Protein AF-A0A821A5J9-F1 (afdb_monomer_lite)

Sequence (689 aa):
MANKTRIIKLYFDDDQQQLLFTKANTILHNLRELIKRKRHAITDLKILEEQTATLQQPFSKRLINSAEHYYQQYSNMNEELIQIEQDISSIKFHLETIDKRSRIVKEILTLEQQVRSDCDCGTDHCCKHTCDNCEEPFPCMYRAGHGGKHKCSNGHACEATCQIYNCTNQCHLSYEHEGTHQCERVHQCTTMCICFKLCTIPLEVNNSHDEHRCDSTQCWKSCVLCERSCCTPDHNHDATVSKVTIMRNGTQSTVNAHICDQPHTCQAMCEVPGICGFEYKTSRAEWKTSMGCVFDYEKIDVTEIRRPCAVQIRPGFFQHSHHVRKHQCEVSTHTCTQRCPDCEALCRYAYGHMGPHSTLHRNQQDRIFTSTNAQGQIVISDKTMLPSLIRIYRIGEASTPESCGAACKRRGRGHFHLVECPGGELCLQKRFGDSKARHSQMVYYTKENQASTSMYDEVLCAAYWQNYRWKSPVSDSDQELNALCNYYCSEHVDLVNQPESKIGFCTLKAWHEGDHIFECQDNHLSKDEYEGVDVCFVIGTTTSMRSFFNQVKSTIIRVIRENQECLKKVGKPTSEIKFGIVAYRDHVTEKEEYVVRTFPFSTADIAITVVENLKVGWGDDYPEAVLDGLDAANTLEWRTKADHLLFHVLDAPPHGRQYHNRSKDNWPDGCPCNKSAVTIFKQMKENKI

Secondary structure (DSSP, 8-state):
-TTHHHHHTTTS-HHHHHHHHHHHHHHHHHHHHHHHHHHHHHHHHHHHHHHHHT--S---HHHHHHHHHHHHHHHHHHHHHHHHHHHHHHHHHHHHHHHHHHHHHHHHHHHTTS-----------B---B-TT-SS-PBP-SBTT--S----S------SBP-STT--PBB-SPTT--S---BSS-PBP-SBPTTSSBP-SBPBTTB--SS---S--S--SBPSSSSSBPS-S-GGGGGGSPEEEEEETTEEEEEE----SS-EE--SBP-SSSBSEEEEEEEEEEEE-TTS-EEEEEEEEEEEEPPBP-PEEPTT-SS-S-TTS----S-SSPBP--B-TTT-PBP-SBTT--S-B-----B-SS-B--BSSTT-EEEE--TTS-GGG-EEEETT-B-TTSBHHHHHHHH-TT-EEEEE---GGG-HHHHH-TTTEEE--SPPEEETTEE-SS-EEEEEHHHHHHHHTB--SS-HHHHHHHTB---B-GGGGGGTTS-GGGT-BB-SBTT--S---B--SS-PPPTTT--EEEEEEEEE-SSGGGGTHHHHHHHHHHHHHHHHHHHHHHT-TT-EEEEEEEEE----SS--S-SEEEEEEE-HHHHHHHHHH------SSSSB-HHHHHHHHHTS---TTEEEEEEEE-SSPBSSTTT---S--SSTTS-TT---HHHHHHHHHHTT-

Structure (mmCIF, N/CA/C/O backbone):
data_AF-A0A821A5J9-F1
#
_entry.id   AF-A0A821A5J9-F1
#
loop_
_atom_site.group_PDB
_atom_site.id
_atom_site.type_symbol
_atom_site.label_atom_id
_atom_site.label_alt_id
_atom_site.label_comp_id
_atom_site.label_asym_id
_atom_site.label_entity_id
_atom_site.label_seq_id
_atom_site.pdbx_PDB_ins_code
_atom_site.Cartn_x
_atom_site.Cartn_y
_atom_site.Cartn_z
_atom_site.occupancy
_atom_site.B_iso_or_equiv
_atom_site.auth_seq_id
_atom_site.auth_comp_id
_atom_site.auth_asym_id
_atom_site.auth_atom_id
_atom_site.pdbx_PDB_model_num
ATOM 1 N N . MET A 1 1 ? -55.795 27.957 37.331 1.00 34.31 1 MET A N 1
ATOM 2 C CA . MET A 1 1 ? -55.096 28.045 36.024 1.00 34.31 1 MET A CA 1
ATOM 3 C C . MET A 1 1 ? -53.879 28.985 36.023 1.00 34.31 1 MET A C 1
ATOM 5 O O . MET A 1 1 ? -53.014 28.789 35.184 1.00 34.31 1 MET A O 1
ATOM 9 N N . ALA A 1 2 ? -53.719 29.911 36.982 1.00 31.78 2 ALA A N 1
ATOM 10 C CA . ALA A 1 2 ? -52.582 30.850 37.028 1.00 31.78 2 ALA A CA 1
ATOM 11 C C . ALA A 1 2 ? -51.197 30.239 37.371 1.00 31.78 2 ALA A C 1
ATOM 13 O O . ALA A 1 2 ? -50.178 30.833 37.035 1.00 31.78 2 ALA A O 1
ATOM 14 N N . ASN A 1 3 ? -51.130 29.039 37.966 1.00 37.47 3 ASN A N 1
ATOM 15 C CA . ASN A 1 3 ? -49.853 28.363 38.268 1.00 37.47 3 ASN A CA 1
ATOM 16 C C . ASN A 1 3 ? -49.303 27.489 37.125 1.00 37.47 3 ASN A C 1
ATOM 18 O O . ASN A 1 3 ? -48.117 27.180 37.125 1.00 37.47 3 ASN A O 1
ATOM 22 N N . LYS A 1 4 ? -50.114 27.131 36.114 1.00 35.91 4 LYS A N 1
ATOM 23 C CA . LYS A 1 4 ? -49.633 26.353 34.952 1.00 35.91 4 LYS A CA 1
ATOM 24 C C . LYS A 1 4 ? -48.833 27.210 33.964 1.00 35.91 4 LYS A C 1
ATOM 26 O O . LYS A 1 4 ? -47.883 26.722 33.366 1.00 35.91 4 LYS A O 1
ATOM 31 N N . THR A 1 5 ? -49.155 28.497 33.846 1.00 34.25 5 THR A N 1
ATOM 32 C CA . THR A 1 5 ? -48.472 29.422 32.922 1.00 34.25 5 THR A CA 1
ATOM 33 C C . THR A 1 5 ? -47.168 29.990 33.499 1.00 34.25 5 THR A C 1
ATOM 35 O O . THR A 1 5 ? -46.304 30.428 32.745 1.00 34.25 5 THR A O 1
ATOM 38 N N . ARG A 1 6 ? -46.983 29.952 34.828 1.00 38.78 6 ARG A N 1
ATOM 39 C CA . ARG A 1 6 ? -45.767 30.455 35.496 1.00 38.78 6 ARG A CA 1
ATOM 40 C C . ARG A 1 6 ? -44.597 29.467 35.463 1.00 38.78 6 ARG A C 1
ATOM 42 O O . ARG A 1 6 ? -43.460 29.906 35.388 1.00 38.78 6 ARG A O 1
ATOM 49 N N . ILE A 1 7 ? -44.867 28.161 35.442 1.00 39.00 7 ILE A N 1
ATOM 50 C CA . ILE A 1 7 ? -43.818 27.124 35.410 1.00 39.00 7 ILE A CA 1
ATOM 51 C C . ILE A 1 7 ? -43.301 26.885 33.981 1.00 39.00 7 ILE A C 1
ATOM 53 O O . ILE A 1 7 ? -42.120 26.619 33.798 1.00 39.00 7 ILE A O 1
ATOM 57 N N . ILE A 1 8 ? -44.130 27.082 32.950 1.00 38.88 8 ILE A N 1
ATOM 58 C CA . ILE A 1 8 ? -43.680 26.979 31.548 1.00 38.88 8 ILE A CA 1
ATOM 59 C C . ILE A 1 8 ? -42.803 28.184 31.152 1.00 38.88 8 ILE A C 1
ATOM 61 O O . ILE A 1 8 ? -41.829 28.010 30.427 1.00 38.88 8 ILE A O 1
ATOM 65 N N . LYS A 1 9 ? -43.070 29.381 31.700 1.00 38.97 9 LYS A N 1
ATOM 66 C CA . LYS A 1 9 ? -42.238 30.584 31.493 1.00 38.97 9 LYS A CA 1
ATOM 67 C C . LYS A 1 9 ? -40.907 30.595 32.261 1.00 38.97 9 LYS A C 1
ATOM 69 O O . LYS A 1 9 ? -40.073 31.435 31.967 1.00 38.97 9 LYS A O 1
ATOM 74 N N . LEU A 1 10 ? -40.707 29.702 33.233 1.00 42.19 10 LEU A N 1
ATOM 75 C CA . LEU A 1 10 ? -39.464 29.621 34.018 1.00 42.19 10 LEU A CA 1
ATOM 76 C C . LEU A 1 10 ? -38.463 28.582 33.482 1.00 42.19 10 LEU A C 1
ATOM 78 O O . LEU A 1 10 ? -37.335 28.543 33.959 1.00 42.19 10 LEU A O 1
ATOM 82 N N . TYR A 1 11 ? -38.852 27.749 32.508 1.00 46.06 11 TYR A N 1
ATOM 83 C CA . TYR A 1 11 ? -38.013 26.641 32.018 1.00 46.06 11 TYR A CA 1
ATOM 84 C C . TYR A 1 11 ? -37.720 26.651 30.514 1.00 46.06 11 TYR A C 1
ATOM 86 O O . TYR A 1 11 ? -36.845 25.909 30.069 1.00 46.06 11 TYR A O 1
ATOM 94 N N . PHE A 1 12 ? -38.390 27.507 29.743 1.00 49.72 12 PHE A N 1
ATOM 95 C CA . PHE A 1 12 ? -37.962 27.874 28.398 1.00 49.72 12 PHE A CA 1
ATOM 96 C C . PHE A 1 12 ? -37.639 29.358 28.420 1.00 49.72 12 PHE A C 1
ATOM 98 O O . PHE A 1 12 ? -38.528 30.200 28.339 1.00 49.72 12 PHE A O 1
ATOM 105 N N . ASP A 1 13 ? -36.360 29.652 28.620 1.00 52.72 13 ASP A N 1
ATOM 106 C CA . ASP A 1 13 ? -35.832 30.996 28.464 1.00 52.72 13 ASP A CA 1
ATOM 107 C C . ASP A 1 13 ? -35.900 31.320 26.963 1.00 52.72 13 ASP A C 1
ATOM 109 O O . ASP A 1 13 ? -35.101 30.806 26.171 1.00 52.72 13 ASP A O 1
ATOM 113 N N . ASP A 1 14 ? -36.931 32.070 26.564 1.00 56.03 14 ASP A N 1
ATOM 114 C CA . ASP A 1 14 ? -37.166 32.521 25.180 1.00 56.03 14 ASP A CA 1
ATOM 115 C C . ASP A 1 14 ? -35.882 33.180 24.631 1.00 56.03 14 ASP A C 1
ATOM 117 O O . ASP A 1 14 ? -35.471 32.942 23.494 1.00 56.03 14 ASP A O 1
ATOM 121 N N . ASP A 1 15 ? -35.142 33.859 25.516 1.00 56.81 15 ASP A N 1
ATOM 122 C CA . ASP A 1 15 ? -33.855 34.498 25.253 1.00 56.81 15 ASP A CA 1
ATOM 123 C C . ASP A 1 15 ? -32.744 33.503 24.863 1.00 56.81 15 ASP A C 1
ATOM 125 O O . ASP A 1 15 ? -31.937 33.795 23.977 1.00 56.81 15 ASP A O 1
ATOM 129 N N . GLN A 1 16 ? -32.691 32.294 25.444 1.00 58.31 16 GLN A N 1
ATOM 130 C CA . GLN A 1 16 ? -31.670 31.293 25.090 1.00 58.31 16 GLN A CA 1
ATOM 131 C C . GLN A 1 16 ? -31.951 30.614 23.748 1.00 58.31 16 GLN A C 1
ATOM 133 O O . GLN A 1 16 ? -31.018 30.345 22.983 1.00 58.31 16 GLN A O 1
ATOM 138 N N . GLN A 1 17 ? -33.223 30.356 23.429 1.00 58.41 17 GLN A N 1
ATOM 139 C CA . GLN A 1 17 ? -33.602 29.825 22.117 1.00 58.41 17 GLN A CA 1
ATOM 140 C C . GLN A 1 17 ? -33.410 30.878 21.023 1.00 58.41 17 GLN A C 1
ATOM 142 O O . GLN A 1 17 ? -32.865 30.566 19.962 1.00 58.41 17 GLN A O 1
ATOM 147 N N . GLN A 1 18 ? -33.758 32.134 21.302 1.00 61.84 18 GLN A N 1
ATOM 148 C CA . GLN A 1 18 ? -33.540 33.254 20.393 1.00 61.84 18 GLN A CA 1
ATOM 149 C C . GLN A 1 18 ? -32.042 33.533 20.180 1.00 61.84 18 GLN A C 1
ATOM 151 O O . GLN A 1 18 ? -31.617 33.785 19.047 1.00 61.84 18 GLN A O 1
ATOM 156 N N . LEU A 1 19 ? -31.207 33.380 21.215 1.00 66.81 19 LEU A N 1
ATOM 157 C CA . LEU A 1 19 ? -29.746 33.461 21.113 1.00 66.81 19 LEU A CA 1
ATOM 158 C C . LEU A 1 19 ? -29.155 32.324 20.263 1.00 66.81 19 LEU A C 1
ATOM 160 O O . LEU A 1 19 ? -28.292 32.577 19.421 1.00 66.81 19 LEU A O 1
ATOM 164 N N . LEU A 1 20 ? -29.619 31.081 20.441 1.00 59.69 20 LEU A N 1
ATOM 165 C CA . LEU A 1 20 ? -29.193 29.931 19.629 1.00 59.69 20 LEU A CA 1
ATOM 166 C C . LEU A 1 20 ? -29.608 30.082 18.161 1.00 59.69 20 LEU A C 1
ATOM 168 O O . LEU A 1 20 ? -28.804 29.820 17.266 1.00 59.69 20 LEU A O 1
ATOM 172 N N . PHE A 1 21 ? -30.827 30.558 17.908 1.00 59.22 21 PHE A N 1
ATOM 173 C CA . PHE A 1 21 ? -31.326 30.817 16.559 1.00 59.22 21 PHE A CA 1
ATOM 174 C C . PHE A 1 21 ? -30.544 31.946 15.871 1.00 59.22 21 PHE A C 1
ATOM 176 O O . PHE A 1 21 ? -30.176 31.834 14.701 1.00 59.22 21 PHE A O 1
ATOM 183 N N . THR A 1 22 ? -30.212 33.006 16.611 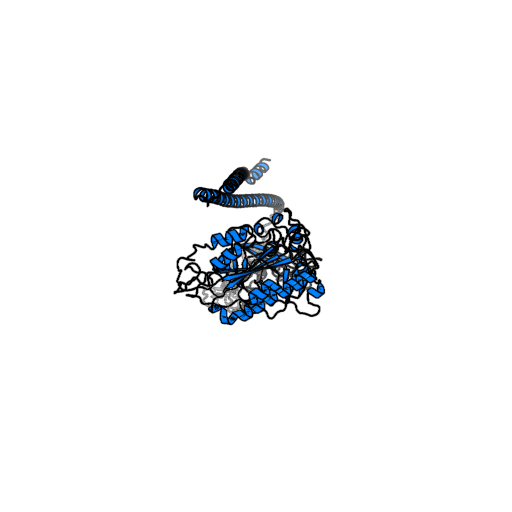1.00 69.75 22 THR A N 1
ATOM 184 C CA . THR A 1 22 ? -29.362 34.100 16.121 1.00 69.75 22 THR A CA 1
ATOM 185 C C . THR A 1 22 ? -27.958 33.592 15.781 1.00 69.75 22 THR A C 1
ATOM 187 O O . THR A 1 22 ? -27.472 33.845 14.681 1.00 69.75 22 THR A O 1
ATOM 190 N N . LYS A 1 23 ? -27.333 32.789 16.656 1.00 69.81 23 LYS A N 1
ATOM 191 C CA . LYS A 1 23 ? -26.018 32.170 16.397 1.00 69.81 23 LYS A CA 1
ATOM 192 C C . LYS A 1 23 ? -26.031 31.242 15.178 1.00 69.81 23 LYS A C 1
ATOM 194 O O . LYS A 1 23 ? -25.128 31.323 14.349 1.00 69.81 23 LYS A O 1
ATOM 199 N N . ALA A 1 24 ? -27.059 30.406 15.027 1.00 59.84 24 ALA A N 1
ATOM 200 C CA . ALA A 1 24 ? -27.199 29.510 13.879 1.00 59.84 24 ALA A CA 1
ATOM 201 C C . ALA A 1 24 ? -27.347 30.279 12.554 1.00 59.84 24 ALA A C 1
ATOM 203 O O . ALA A 1 24 ? -26.726 29.914 11.555 1.00 59.84 24 ALA A O 1
ATOM 204 N N . ASN A 1 25 ? -28.110 31.378 12.547 1.00 60.59 25 ASN A N 1
ATOM 205 C CA . ASN A 1 25 ? -28.247 32.235 11.368 1.00 60.59 25 ASN A CA 1
ATOM 206 C C . ASN A 1 25 ? -26.946 32.971 11.018 1.00 60.59 25 ASN A C 1
ATOM 208 O O . ASN A 1 25 ? -26.610 33.070 9.838 1.00 60.59 25 ASN A O 1
ATOM 212 N N . THR A 1 26 ? -26.177 33.420 12.015 1.00 69.50 26 THR A N 1
ATOM 213 C CA . THR A 1 26 ? -24.844 34.005 11.798 1.00 69.50 26 THR A CA 1
ATOM 214 C C . THR A 1 26 ? -23.876 32.985 11.194 1.00 69.50 26 THR A C 1
ATOM 216 O O . THR A 1 26 ? -23.196 33.292 10.218 1.00 69.50 26 THR A O 1
ATOM 219 N N . ILE A 1 27 ? -23.861 31.745 11.694 1.00 66.12 27 ILE A N 1
ATOM 220 C CA . ILE A 1 27 ? -23.036 30.660 11.132 1.00 66.12 27 ILE A CA 1
ATOM 221 C C . ILE A 1 27 ? -23.437 30.353 9.685 1.00 66.12 27 ILE A C 1
ATOM 223 O O . ILE A 1 27 ? -22.578 30.221 8.814 1.00 66.12 27 ILE A O 1
ATOM 227 N N . LEU A 1 28 ? -24.740 30.291 9.398 1.00 55.56 28 LEU A N 1
ATOM 228 C CA . LEU A 1 28 ? -25.251 30.065 8.046 1.00 55.56 28 LEU A CA 1
ATOM 229 C C . LEU A 1 28 ? -24.838 31.192 7.083 1.00 55.56 28 LEU A C 1
ATOM 231 O O . LEU A 1 28 ? -24.488 30.929 5.931 1.00 55.56 28 LEU A O 1
ATOM 235 N N . HIS A 1 29 ? -24.875 32.443 7.545 1.00 68.94 29 HIS A N 1
ATOM 236 C CA . HIS A 1 29 ? -24.409 33.598 6.782 1.00 68.94 29 HIS A CA 1
ATOM 237 C C . HIS A 1 29 ? -22.900 33.512 6.505 1.00 68.94 29 HIS A C 1
ATOM 239 O O . HIS A 1 29 ? -22.488 33.590 5.347 1.00 68.94 29 HIS A O 1
ATOM 245 N N . ASN A 1 30 ? -22.093 33.237 7.533 1.00 64.19 30 ASN A N 1
ATOM 246 C CA . ASN A 1 30 ? -20.639 33.109 7.415 1.00 64.19 30 ASN A CA 1
ATOM 247 C C . ASN A 1 30 ? -20.232 31.971 6.466 1.00 64.19 30 ASN A C 1
ATOM 249 O O . ASN A 1 30 ? -19.354 32.158 5.625 1.00 64.19 30 ASN A O 1
ATOM 253 N N . LEU A 1 31 ? -20.921 30.824 6.519 1.00 59.41 31 LEU A N 1
ATOM 254 C CA . LEU A 1 31 ? -20.724 29.714 5.578 1.00 59.41 31 LEU A CA 1
ATOM 255 C C . LEU A 1 31 ? -21.022 30.116 4.134 1.00 59.41 31 LEU A C 1
ATOM 257 O O . LEU A 1 31 ? -20.265 29.774 3.225 1.00 59.41 31 LEU A O 1
ATOM 261 N N . ARG A 1 32 ? -22.114 30.851 3.901 1.00 61.12 32 ARG A N 1
ATOM 262 C CA . ARG A 1 32 ? -22.478 31.319 2.556 1.00 61.12 32 ARG A CA 1
ATOM 263 C C . ARG A 1 32 ? -21.430 32.277 1.993 1.00 61.12 32 ARG A C 1
ATOM 265 O O . ARG A 1 32 ? -21.064 32.140 0.825 1.00 61.12 32 ARG A O 1
ATOM 272 N N . GLU A 1 33 ? -20.912 33.190 2.808 1.00 67.88 33 GLU A N 1
ATOM 273 C CA . GLU A 1 33 ? -19.847 34.110 2.393 1.00 67.88 33 GLU A CA 1
ATOM 274 C C . GLU A 1 33 ? -18.496 33.402 2.208 1.00 67.88 33 GLU A C 1
ATOM 276 O O . GLU A 1 33 ? -17.761 33.707 1.269 1.00 67.88 33 GLU A O 1
ATOM 281 N N . LEU A 1 34 ? -18.178 32.392 3.023 1.00 62.41 34 LEU A N 1
ATOM 282 C CA . LEU A 1 34 ? -16.986 31.556 2.842 1.00 62.41 34 LEU A CA 1
ATOM 283 C C . LEU A 1 34 ? -17.037 30.771 1.519 1.00 62.41 34 LEU A C 1
ATOM 285 O O . LEU A 1 34 ? -16.059 30.744 0.772 1.00 62.41 34 LEU A O 1
ATOM 289 N N . ILE A 1 35 ? -18.193 30.190 1.177 1.00 60.34 35 ILE A N 1
ATOM 290 C CA . ILE A 1 35 ? -18.398 29.475 -0.094 1.00 60.34 35 ILE A CA 1
ATOM 291 C C . ILE A 1 35 ? -18.226 30.419 -1.291 1.00 60.34 35 ILE A C 1
ATOM 293 O O . ILE A 1 35 ? -17.592 30.044 -2.281 1.00 60.34 35 ILE A O 1
ATOM 297 N N . LYS A 1 36 ? -18.750 31.651 -1.216 1.00 66.25 36 LYS A N 1
ATOM 298 C CA . LYS A 1 36 ? -18.560 32.661 -2.271 1.00 66.25 36 LYS A CA 1
ATOM 299 C C . LYS A 1 36 ? -17.088 33.034 -2.441 1.00 66.25 36 LYS A C 1
ATOM 301 O O . LYS A 1 36 ? -16.608 33.036 -3.574 1.00 66.25 36 LYS A O 1
ATOM 306 N N . ARG A 1 37 ? -16.370 33.293 -1.342 1.00 73.31 37 ARG A N 1
ATOM 307 C CA . ARG A 1 37 ? -14.933 33.619 -1.355 1.00 73.31 37 ARG A CA 1
ATOM 308 C C . ARG A 1 37 ? -14.090 32.469 -1.928 1.00 73.31 37 ARG A C 1
ATOM 310 O O . ARG A 1 37 ? -13.235 32.719 -2.770 1.00 73.31 37 ARG A O 1
ATOM 317 N N . LYS A 1 38 ? -14.402 31.204 -1.592 1.00 62.94 38 LYS A N 1
ATOM 318 C CA . LYS A 1 38 ? -13.677 30.029 -2.126 1.00 62.94 38 LYS A CA 1
ATOM 319 C C . LYS A 1 38 ? -13.872 29.895 -3.633 1.00 62.94 38 LYS A C 1
ATOM 321 O O . LYS A 1 38 ? -12.928 29.580 -4.346 1.00 62.94 38 LYS A O 1
ATOM 326 N N . ARG A 1 39 ? -15.086 30.153 -4.134 1.00 63.81 39 ARG A N 1
ATOM 327 C CA . ARG A 1 39 ? -15.369 30.115 -5.578 1.00 63.81 39 ARG A CA 1
ATOM 328 C C . ARG A 1 39 ? -14.610 31.191 -6.355 1.00 63.81 39 ARG A C 1
ATOM 330 O O . ARG A 1 39 ? -14.123 30.886 -7.438 1.00 63.81 39 ARG A O 1
ATOM 337 N N . HIS A 1 40 ? -14.482 32.401 -5.807 1.00 67.31 40 HIS A N 1
ATOM 338 C CA . HIS A 1 40 ? -13.695 33.468 -6.437 1.00 67.31 40 HIS A CA 1
ATOM 339 C C . HIS A 1 40 ? -12.206 33.109 -6.462 1.00 67.31 40 HIS A C 1
ATOM 341 O O . HIS A 1 40 ? -11.638 33.051 -7.543 1.00 67.31 40 HIS A O 1
ATOM 347 N N . ALA A 1 41 ? -11.627 32.698 -5.327 1.00 59.88 41 ALA A N 1
ATOM 348 C CA . ALA A 1 41 ? -10.219 32.295 -5.262 1.00 59.88 41 ALA A CA 1
ATOM 349 C C . ALA A 1 41 ? -9.870 31.145 -6.229 1.00 59.88 41 ALA A C 1
ATOM 351 O O . ALA A 1 41 ? -8.828 31.167 -6.873 1.00 59.88 41 ALA A O 1
ATOM 352 N N . ILE A 1 42 ? -10.758 30.154 -6.387 1.00 62.41 42 ILE A N 1
ATOM 353 C CA . ILE A 1 42 ? -10.580 29.067 -7.368 1.00 62.41 42 ILE A CA 1
ATOM 354 C C . ILE A 1 42 ? -10.641 29.591 -8.810 1.00 62.41 42 ILE A C 1
ATOM 356 O O . ILE A 1 42 ? -9.939 29.083 -9.679 1.00 62.41 42 ILE A O 1
ATOM 360 N N . THR A 1 43 ? -11.488 30.583 -9.078 1.00 66.75 43 THR A N 1
ATOM 361 C CA . THR A 1 43 ? -11.606 31.190 -10.411 1.00 66.75 43 THR A CA 1
ATOM 362 C C . THR A 1 43 ? -10.357 32.009 -10.739 1.00 66.75 43 THR A C 1
ATOM 364 O O . THR A 1 43 ? -9.800 31.854 -11.822 1.00 66.75 43 THR A O 1
ATOM 367 N N . ASP A 1 44 ? -9.856 32.789 -9.783 1.00 67.44 44 ASP A N 1
ATOM 368 C CA . ASP A 1 44 ? -8.645 33.600 -9.938 1.00 67.44 44 ASP A CA 1
ATOM 369 C C . ASP A 1 44 ? -7.389 32.729 -10.113 1.00 67.44 44 ASP A C 1
ATOM 371 O O . ASP A 1 44 ? -6.539 33.031 -10.951 1.00 67.44 44 ASP A O 1
ATOM 375 N N . LEU A 1 45 ? -7.301 31.601 -9.395 1.00 64.56 45 LEU A N 1
ATOM 376 C CA . LEU A 1 45 ? -6.228 30.613 -9.568 1.00 64.56 45 LEU A CA 1
ATOM 377 C C . LEU A 1 45 ? -6.235 29.982 -10.966 1.00 64.56 45 LEU A C 1
ATOM 379 O O . LEU A 1 45 ? -5.174 29.842 -11.567 1.00 64.56 45 LEU A O 1
ATOM 383 N N . LYS A 1 46 ? -7.412 29.673 -11.523 1.00 65.50 46 LYS A N 1
ATOM 384 C CA . LYS A 1 46 ? -7.528 29.154 -12.897 1.00 65.50 46 LYS A CA 1
ATOM 385 C C . LYS A 1 46 ? -7.101 30.175 -13.948 1.00 65.50 46 LYS A C 1
ATOM 387 O O . LYS A 1 46 ? -6.419 29.820 -14.902 1.00 65.50 46 LYS A O 1
ATOM 392 N N . ILE A 1 47 ? -7.456 31.446 -13.755 1.00 68.31 47 ILE A N 1
ATOM 393 C CA . ILE A 1 47 ? -7.023 32.539 -14.639 1.00 68.31 47 ILE A CA 1
ATOM 394 C C . ILE A 1 47 ? -5.493 32.693 -14.584 1.00 68.31 47 ILE A C 1
ATOM 396 O O . ILE A 1 47 ? -4.852 32.904 -15.612 1.00 68.31 47 ILE A O 1
ATOM 400 N N . LEU A 1 48 ? -4.889 32.548 -13.401 1.00 62.56 48 LEU A N 1
ATOM 401 C CA . LEU A 1 48 ? -3.433 32.548 -13.219 1.00 62.56 48 LEU A CA 1
ATOM 402 C C . LEU A 1 48 ? -2.746 31.345 -13.892 1.00 62.56 48 LEU A C 1
ATOM 404 O O . LEU A 1 48 ? -1.699 31.513 -14.523 1.00 62.56 48 LEU A O 1
ATOM 408 N N . GLU A 1 49 ? -3.328 30.149 -13.801 1.00 61.25 49 GLU A N 1
ATOM 409 C CA . GLU A 1 49 ? -2.846 28.945 -14.498 1.00 61.25 49 GLU A CA 1
ATOM 410 C C . GLU A 1 49 ? -2.880 29.123 -16.026 1.00 61.25 49 GLU A C 1
ATOM 412 O O . GLU A 1 49 ? -1.890 28.853 -16.705 1.00 61.25 49 GLU A O 1
ATOM 417 N N . GLU A 1 50 ? -3.965 29.674 -16.573 1.00 64.06 50 GLU A N 1
ATOM 418 C CA . GLU A 1 50 ? -4.066 29.980 -18.007 1.00 64.06 50 GLU A CA 1
ATOM 419 C C . GLU A 1 50 ? -3.044 31.041 -18.456 1.00 64.06 50 GLU A C 1
ATOM 421 O O . GLU A 1 50 ? -2.410 30.889 -19.500 1.00 64.06 50 GLU A O 1
ATOM 426 N N . GLN A 1 51 ? -2.810 32.086 -17.654 1.00 61.66 51 GLN A N 1
ATOM 427 C CA . GLN A 1 51 ? -1.830 33.140 -17.964 1.00 61.66 51 GLN A CA 1
ATOM 428 C C . GLN A 1 51 ? -0.374 32.645 -17.911 1.00 61.66 51 GLN A C 1
ATOM 430 O O . GLN A 1 51 ? 0.479 33.112 -18.674 1.00 61.66 51 GLN A O 1
ATOM 435 N N . THR A 1 52 ? -0.075 31.697 -17.019 1.00 56.81 52 THR A N 1
ATOM 436 C CA . THR A 1 52 ? 1.265 31.092 -16.880 1.00 56.81 52 THR A CA 1
ATOM 437 C C . THR A 1 52 ? 1.580 30.082 -17.979 1.00 56.81 52 THR A C 1
ATOM 439 O O . THR A 1 52 ? 2.736 29.992 -18.389 1.00 56.81 52 THR A O 1
ATOM 442 N N . ALA A 1 53 ? 0.570 29.409 -18.537 1.00 54.34 53 ALA A N 1
ATOM 443 C CA . ALA A 1 53 ? 0.734 28.498 -19.671 1.00 54.34 53 ALA A CA 1
ATOM 444 C C . ALA A 1 53 ? 1.217 29.195 -20.964 1.00 54.34 53 ALA A C 1
ATOM 446 O O . ALA A 1 53 ? 1.782 28.545 -21.843 1.00 54.34 53 ALA A O 1
ATOM 447 N N . THR A 1 54 ? 1.035 30.515 -21.083 1.00 55.97 54 THR A N 1
ATOM 448 C CA . THR A 1 54 ? 1.380 31.300 -22.284 1.00 55.97 54 THR A CA 1
ATOM 449 C C . THR A 1 54 ? 2.757 31.990 -22.274 1.00 55.97 54 THR A C 1
ATOM 451 O O . THR A 1 54 ? 3.116 32.619 -23.269 1.00 55.97 54 THR A O 1
ATOM 454 N N . LEU A 1 55 ? 3.560 31.898 -21.203 1.00 51.44 55 LEU A N 1
ATOM 455 C CA . LEU A 1 55 ? 4.827 32.647 -21.064 1.00 51.44 55 LEU A CA 1
ATOM 456 C C . LEU A 1 55 ? 6.071 31.726 -21.076 1.00 51.44 55 LEU A C 1
ATOM 458 O O . LEU A 1 55 ? 6.262 30.921 -20.173 1.00 51.44 55 LEU A O 1
ATOM 462 N N . GLN A 1 56 ? 6.966 31.885 -22.065 1.00 47.19 56 GLN A N 1
ATOM 463 C CA . GLN A 1 56 ? 8.210 31.097 -22.257 1.00 47.19 56 GLN A CA 1
ATOM 464 C C . GLN A 1 56 ? 9.450 31.601 -21.462 1.00 47.19 56 GLN A C 1
ATOM 466 O O . GLN A 1 56 ? 10.583 31.450 -21.915 1.00 47.19 56 GLN A O 1
ATOM 471 N N . GLN A 1 57 ? 9.290 32.223 -20.288 1.00 48.19 57 GLN A N 1
ATOM 472 C CA . GLN A 1 57 ? 10.404 32.772 -19.478 1.00 48.19 57 GLN A CA 1
ATOM 473 C C . GLN A 1 57 ? 10.211 32.448 -17.979 1.00 48.19 57 GLN A C 1
ATOM 475 O O . GLN A 1 57 ? 9.068 32.281 -17.550 1.00 48.19 57 GLN A O 1
ATOM 480 N N . PRO A 1 58 ? 11.288 32.362 -17.163 1.00 47.75 58 PRO A N 1
ATOM 481 C CA . PRO A 1 58 ? 11.193 31.955 -15.760 1.00 47.75 58 PRO A CA 1
ATOM 482 C C . PRO A 1 58 ? 10.315 32.919 -14.948 1.00 47.75 58 PRO A C 1
ATOM 484 O O . PRO A 1 58 ? 10.361 34.136 -15.132 1.00 47.75 58 PRO A O 1
ATOM 487 N N . PHE A 1 59 ? 9.499 32.341 -14.061 1.00 54.72 59 PHE A N 1
ATOM 488 C CA . PHE A 1 59 ? 8.415 32.997 -13.326 1.00 54.72 59 PHE A CA 1
ATOM 489 C C . PHE A 1 59 ? 8.805 34.375 -12.768 1.00 54.72 59 PHE A C 1
ATOM 491 O O . PHE A 1 59 ? 9.698 34.498 -11.929 1.00 54.72 59 PHE A O 1
ATOM 498 N N . SER A 1 60 ? 8.102 35.432 -13.198 1.00 59.31 60 SER A N 1
ATOM 499 C CA . SER A 1 60 ? 8.294 36.761 -12.611 1.00 59.31 60 SER A CA 1
ATOM 500 C C . SER A 1 60 ? 7.967 36.716 -11.113 1.00 59.31 60 SER A C 1
ATOM 502 O O . SER A 1 60 ? 6.950 36.152 -10.704 1.00 59.31 60 SER A O 1
ATOM 504 N N . LYS A 1 61 ? 8.797 37.356 -10.282 1.00 56.62 61 LYS A N 1
ATOM 505 C CA . LYS A 1 61 ? 8.626 37.440 -8.815 1.00 56.62 61 LYS A CA 1
ATOM 506 C C . LYS A 1 61 ? 7.217 37.904 -8.398 1.00 56.62 61 LYS A C 1
ATOM 508 O O . LYS A 1 61 ? 6.723 37.552 -7.336 1.00 56.62 61 LYS A O 1
ATOM 513 N N . ARG A 1 62 ? 6.541 38.661 -9.268 1.00 59.09 62 ARG A N 1
ATOM 514 C CA . ARG A 1 62 ? 5.169 39.149 -9.082 1.00 59.09 62 ARG A CA 1
ATOM 515 C C . ARG A 1 62 ? 4.110 38.037 -9.161 1.00 59.09 62 ARG A C 1
ATOM 517 O O . ARG A 1 62 ? 3.144 38.090 -8.406 1.00 59.09 62 ARG A O 1
ATOM 524 N N . LEU A 1 63 ? 4.288 37.046 -10.038 1.00 58.00 63 LEU A N 1
ATOM 525 C CA . LEU A 1 63 ? 3.377 35.899 -10.183 1.00 58.00 63 LEU A CA 1
ATOM 526 C C . LEU A 1 63 ? 3.513 34.925 -9.007 1.00 58.00 63 LEU A C 1
ATOM 528 O O . LEU A 1 63 ? 2.498 34.496 -8.470 1.00 58.00 63 LEU A O 1
ATOM 532 N N . ILE A 1 64 ? 4.744 34.664 -8.553 1.00 58.97 64 ILE A N 1
ATOM 533 C CA . ILE A 1 64 ? 5.016 33.835 -7.364 1.00 58.97 64 ILE A CA 1
ATOM 534 C C . ILE A 1 64 ? 4.370 34.459 -6.124 1.00 58.97 64 ILE A C 1
ATOM 536 O O . ILE A 1 64 ? 3.579 33.803 -5.457 1.00 58.97 64 ILE A O 1
ATOM 540 N N . ASN A 1 65 ? 4.594 35.756 -5.891 1.00 65.94 65 ASN A N 1
ATOM 541 C CA . ASN A 1 65 ? 3.976 36.464 -4.767 1.00 65.94 65 ASN A CA 1
ATOM 542 C C . ASN A 1 65 ? 2.437 36.471 -4.848 1.00 65.94 65 ASN A C 1
ATOM 544 O O . ASN A 1 65 ? 1.765 36.469 -3.820 1.00 65.94 65 ASN A O 1
ATOM 548 N N . SER A 1 66 ? 1.867 36.494 -6.059 1.00 64.62 66 SER A N 1
ATOM 549 C CA . SER A 1 66 ? 0.410 36.437 -6.247 1.00 64.62 66 SER A CA 1
ATOM 550 C C . SER A 1 66 ? -0.131 35.041 -5.933 1.00 64.62 66 SER A C 1
ATOM 552 O O . SER A 1 66 ? -1.125 34.924 -5.226 1.00 64.62 66 SER A O 1
ATOM 554 N N . ALA A 1 67 ? 0.543 33.980 -6.384 1.00 60.12 67 ALA A N 1
ATOM 555 C CA . ALA A 1 67 ? 0.178 32.605 -6.053 1.00 60.12 67 ALA A CA 1
ATOM 556 C C . ALA A 1 67 ? 0.301 32.336 -4.544 1.00 60.12 67 ALA A C 1
ATOM 558 O O . ALA A 1 67 ? -0.644 31.837 -3.938 1.00 60.12 67 ALA A O 1
ATOM 559 N N . GLU A 1 68 ? 1.411 32.736 -3.914 1.00 67.25 68 GLU A N 1
ATOM 560 C CA . GLU A 1 68 ? 1.607 32.647 -2.458 1.00 67.25 68 GLU A CA 1
ATOM 561 C C . GLU A 1 68 ? 0.508 33.392 -1.687 1.00 67.25 68 GLU A C 1
ATOM 563 O O . GLU A 1 68 ? -0.011 32.876 -0.698 1.00 67.25 68 GLU A O 1
ATOM 568 N N . HIS A 1 69 ? 0.084 34.563 -2.173 1.00 71.88 69 HIS A N 1
ATOM 569 C CA . HIS A 1 69 ? -1.028 35.308 -1.587 1.00 71.88 69 HIS A CA 1
ATOM 570 C C . HIS A 1 69 ? -2.347 34.518 -1.625 1.00 71.88 69 HIS A C 1
ATOM 572 O O . HIS A 1 69 ? -3.031 34.427 -0.603 1.00 71.88 69 HIS A O 1
ATOM 578 N N . TYR A 1 70 ? -2.695 33.903 -2.760 1.00 62.47 70 TYR A N 1
ATOM 579 C CA . TYR A 1 70 ? -3.916 33.096 -2.874 1.00 62.47 70 TYR A CA 1
ATOM 580 C C . TYR A 1 70 ? -3.838 31.785 -2.078 1.00 62.47 70 TYR A C 1
ATOM 582 O O . TYR A 1 70 ? -4.836 31.376 -1.482 1.00 62.47 70 TYR A O 1
ATOM 590 N N . TYR A 1 71 ? -2.659 31.161 -1.979 1.00 61.47 71 TYR A N 1
ATOM 591 C CA . TYR A 1 71 ? -2.444 29.995 -1.115 1.00 61.47 71 TYR A CA 1
ATOM 592 C C . TYR A 1 71 ? -2.608 30.340 0.367 1.00 61.47 71 TYR A C 1
ATOM 594 O O . TYR A 1 71 ? -3.284 29.609 1.095 1.00 61.47 71 TYR A O 1
ATOM 602 N N . GLN A 1 72 ? -2.068 31.479 0.808 1.00 70.06 72 GLN A N 1
ATOM 603 C CA . GLN A 1 72 ? -2.242 31.947 2.180 1.00 70.06 72 GLN A CA 1
ATOM 604 C C . GLN A 1 72 ? -3.714 32.257 2.482 1.00 70.06 72 GLN A C 1
ATOM 606 O O . GLN A 1 72 ? -4.222 31.869 3.534 1.00 70.06 72 GLN A O 1
ATOM 611 N N . GLN A 1 73 ? -4.431 32.893 1.547 1.00 66.62 73 GLN A N 1
ATOM 612 C CA . GLN A 1 73 ? -5.875 33.104 1.684 1.00 66.62 73 GLN A CA 1
ATOM 613 C C . GLN A 1 73 ? -6.633 31.774 1.799 1.00 66.62 73 GLN A C 1
ATOM 615 O O . GLN A 1 73 ? -7.487 31.636 2.672 1.00 66.62 73 GLN A O 1
ATOM 620 N N . TYR A 1 74 ? -6.298 30.772 0.982 1.00 58.81 74 TYR A N 1
ATOM 621 C CA . TYR A 1 74 ? -6.938 29.457 1.041 1.00 58.81 74 TYR A CA 1
ATOM 622 C C . TYR A 1 74 ? -6.678 28.731 2.371 1.00 58.81 74 TYR A C 1
ATOM 624 O O . TYR A 1 74 ? -7.596 28.122 2.925 1.00 58.81 74 TYR A O 1
ATOM 632 N N . SER A 1 75 ? -5.458 28.832 2.911 1.00 64.19 75 SER A N 1
ATOM 633 C CA . SER A 1 75 ? -5.102 28.283 4.226 1.00 64.19 75 SER A CA 1
ATOM 634 C C . SER A 1 75 ? -5.921 28.927 5.345 1.00 64.19 75 SER A C 1
ATOM 636 O O . SER A 1 75 ? -6.582 28.220 6.105 1.00 64.19 75 SER A O 1
ATOM 638 N N . ASN A 1 76 ? -5.979 30.262 5.383 1.00 68.56 76 ASN A N 1
ATOM 639 C CA . ASN A 1 76 ? -6.760 31.003 6.379 1.00 68.56 76 ASN A CA 1
ATOM 640 C C . ASN A 1 76 ? -8.258 30.639 6.309 1.00 68.56 76 ASN A C 1
ATOM 642 O O . ASN A 1 76 ? -8.931 30.493 7.326 1.00 68.56 76 ASN A O 1
ATOM 646 N N . MET A 1 77 ? -8.787 30.416 5.104 1.00 64.12 77 MET A N 1
ATOM 647 C CA . MET A 1 77 ? -10.177 29.995 4.909 1.00 64.12 77 MET A CA 1
ATOM 648 C C . MET A 1 77 ? -10.468 28.557 5.364 1.00 64.12 77 MET A C 1
ATOM 650 O O . MET A 1 77 ? -11.623 28.233 5.648 1.00 64.12 77 MET A O 1
ATOM 654 N N . ASN A 1 78 ? -9.466 27.676 5.401 1.00 59.50 78 ASN A N 1
ATOM 655 C CA . ASN A 1 78 ? -9.619 26.339 5.977 1.00 59.50 78 ASN A CA 1
ATOM 656 C C . ASN A 1 78 ? -9.627 26.393 7.506 1.00 59.50 78 ASN A C 1
ATOM 658 O O . ASN A 1 78 ? -10.398 25.664 8.124 1.00 59.50 78 ASN A O 1
ATOM 662 N N . GLU A 1 79 ? -8.858 27.297 8.109 1.00 69.06 79 GLU A N 1
ATOM 663 C CA . GLU A 1 79 ? -8.936 27.567 9.548 1.00 69.06 79 GLU A CA 1
ATOM 664 C C . GLU A 1 79 ? -10.302 28.162 9.940 1.00 69.06 79 GLU A C 1
ATOM 666 O O . GLU A 1 79 ? -10.918 27.690 10.896 1.00 69.06 79 GLU A O 1
ATOM 671 N N . GLU A 1 80 ? -10.848 29.103 9.149 1.00 70.62 80 GLU A N 1
ATOM 672 C CA . GLU A 1 80 ? -12.224 29.612 9.329 1.00 70.62 80 GLU A CA 1
ATOM 673 C C . GLU A 1 80 ? -13.272 28.479 9.267 1.00 70.62 80 GLU A C 1
ATOM 675 O O . GLU A 1 80 ? -14.236 28.478 10.034 1.00 70.62 80 GLU A O 1
ATOM 680 N N . LEU A 1 81 ? -13.091 27.493 8.377 1.00 64.56 81 LEU A N 1
ATOM 681 C CA . LEU A 1 81 ? -14.003 26.350 8.246 1.00 64.56 81 LEU A CA 1
ATOM 682 C C . LEU A 1 81 ? -13.958 25.434 9.475 1.00 64.56 81 LEU A C 1
ATOM 684 O O . LEU A 1 81 ? -15.012 25.032 9.967 1.00 64.56 81 LEU A O 1
ATOM 688 N N . ILE A 1 82 ? -12.761 25.153 9.993 1.00 65.50 82 ILE A N 1
ATOM 689 C CA . ILE A 1 82 ? -12.575 24.350 11.210 1.00 65.50 82 ILE A CA 1
ATOM 690 C C . ILE A 1 82 ? -13.272 25.024 12.398 1.00 65.50 82 ILE A C 1
ATOM 692 O O . ILE A 1 82 ? -13.956 24.355 13.175 1.00 65.50 82 ILE A O 1
ATOM 696 N N . GLN A 1 83 ? -13.165 26.350 12.517 1.00 70.38 83 GLN A N 1
ATOM 697 C CA . GLN A 1 83 ? -13.841 27.093 13.581 1.00 70.38 83 GLN A CA 1
ATOM 698 C C . GLN A 1 83 ? -15.372 26.993 13.468 1.00 70.38 83 GLN A C 1
ATOM 700 O O . GLN A 1 83 ? -16.061 26.756 14.460 1.00 70.38 83 GLN A O 1
ATOM 705 N N . ILE A 1 84 ? -15.912 27.089 12.250 1.00 65.06 84 ILE A N 1
ATOM 706 C CA . ILE A 1 84 ? -17.350 26.927 11.998 1.00 65.06 84 ILE A CA 1
ATOM 707 C C . ILE A 1 84 ? -17.832 25.504 12.339 1.00 65.06 84 ILE A C 1
ATOM 709 O O . ILE A 1 84 ? -18.920 25.335 12.893 1.00 65.06 84 ILE A O 1
ATOM 713 N N . GLU A 1 85 ? -17.048 24.469 12.037 1.00 64.12 85 GLU A N 1
ATOM 714 C CA . GLU A 1 85 ? -17.383 23.076 12.367 1.00 64.12 85 GLU A CA 1
ATOM 715 C C . GLU A 1 85 ? -17.424 22.824 13.883 1.00 64.12 85 GLU A C 1
ATOM 717 O O . GLU A 1 85 ? -18.295 22.094 14.381 1.00 64.12 85 GLU A O 1
ATOM 722 N N . GLN A 1 86 ? -16.529 23.474 14.630 1.00 71.06 86 GLN A N 1
ATOM 723 C CA . GLN A 1 86 ? -16.543 23.464 16.093 1.00 71.06 86 GLN A CA 1
ATOM 724 C C . GLN A 1 86 ? -17.793 24.163 16.646 1.00 71.06 86 GLN A C 1
ATOM 726 O O . GLN A 1 86 ? -18.473 23.611 17.517 1.00 71.06 86 GLN A O 1
ATOM 731 N N . ASP A 1 87 ? -18.165 25.318 16.089 1.00 69.94 87 ASP A N 1
ATOM 732 C CA . ASP A 1 87 ? -19.358 26.064 16.503 1.00 69.94 87 ASP A CA 1
ATOM 733 C C . ASP A 1 87 ? -20.657 25.281 16.226 1.00 69.94 87 ASP A C 1
ATOM 735 O O . ASP A 1 87 ? -21.557 25.228 17.072 1.00 69.94 87 ASP A O 1
ATOM 739 N N . ILE A 1 88 ? -20.747 24.591 15.081 1.00 65.88 88 ILE A N 1
ATOM 740 C CA . ILE A 1 88 ? -21.871 23.696 14.746 1.00 65.88 88 ILE A CA 1
ATOM 741 C C . ILE A 1 88 ? -21.968 22.539 15.744 1.00 65.88 88 ILE A C 1
ATOM 743 O O . ILE A 1 88 ? -23.068 22.169 16.168 1.00 65.88 88 ILE A O 1
ATOM 747 N N . SER A 1 89 ? -20.830 21.965 16.131 1.00 67.50 89 SER A N 1
ATOM 748 C CA . SER A 1 89 ? -20.779 20.867 17.102 1.00 67.50 89 SER A CA 1
ATOM 749 C C . SER A 1 89 ? -21.234 21.319 18.494 1.00 67.50 89 SER A C 1
ATOM 751 O O . SER A 1 89 ? -21.992 20.607 19.154 1.00 67.50 89 SER A O 1
ATOM 753 N N . SER A 1 90 ? -20.870 22.538 18.903 1.00 71.31 90 SER A N 1
ATOM 754 C CA . SER A 1 90 ? -21.334 23.163 20.150 1.00 71.31 90 SER A CA 1
ATOM 755 C C . SER A 1 90 ? -22.857 23.371 20.170 1.00 71.31 90 SER A C 1
ATOM 757 O O . SER A 1 90 ? -23.533 23.022 21.143 1.00 71.31 90 SER A O 1
ATOM 759 N N . ILE A 1 91 ? -23.439 23.841 19.059 1.00 64.88 91 ILE A N 1
ATOM 760 C CA . ILE A 1 91 ? -24.897 24.009 18.930 1.00 64.88 91 ILE A CA 1
ATOM 761 C C . ILE A 1 91 ? -25.624 22.658 18.966 1.00 64.88 91 ILE A C 1
ATOM 763 O O . ILE A 1 91 ? -26.638 22.533 19.657 1.00 64.88 91 ILE A O 1
ATOM 767 N N . LYS A 1 92 ? -25.106 21.627 18.281 1.00 63.25 92 LYS A N 1
ATOM 768 C CA . LYS A 1 92 ? -25.671 20.264 18.334 1.00 63.25 92 LYS A CA 1
ATOM 769 C C . LYS A 1 92 ? -25.701 19.718 19.762 1.00 63.25 92 LYS A C 1
ATOM 771 O O . LYS A 1 92 ? -26.730 19.208 20.199 1.00 63.25 92 LYS A O 1
ATOM 776 N N . PHE A 1 93 ? -24.617 19.907 20.511 1.00 66.12 93 PHE A N 1
ATOM 777 C CA . PHE A 1 93 ? -24.532 19.501 21.911 1.00 66.12 93 PHE A CA 1
ATOM 778 C C . PHE A 1 93 ? -25.569 20.217 22.799 1.00 66.12 93 PHE A C 1
ATOM 780 O O . PHE A 1 93 ? -26.212 19.596 23.650 1.00 66.12 93 PHE A O 1
ATOM 787 N N . HIS A 1 94 ? -25.793 21.519 22.591 1.00 63.66 94 HIS A N 1
ATOM 788 C CA . HIS A 1 94 ? -26.830 22.261 23.318 1.00 63.66 94 HIS A CA 1
ATOM 789 C C . HIS A 1 94 ? -28.251 21.785 22.976 1.00 63.66 94 HIS A C 1
ATOM 791 O O . HIS A 1 94 ? -29.066 21.630 23.887 1.00 63.66 94 HIS A O 1
ATOM 797 N N . LEU A 1 95 ? -28.537 21.467 21.710 1.00 56.62 95 LEU A N 1
ATOM 798 C CA . LEU A 1 95 ? -29.837 20.925 21.288 1.00 56.62 95 LEU A CA 1
ATOM 799 C C . LEU A 1 95 ? -30.134 19.553 21.919 1.00 56.62 95 LEU A C 1
ATOM 801 O O . LEU A 1 95 ? -31.241 19.324 22.404 1.00 56.62 95 LEU A O 1
ATOM 805 N N . GLU A 1 96 ? -29.136 18.672 22.007 1.00 55.75 96 GLU A N 1
ATOM 806 C CA . GLU A 1 96 ? -29.266 17.372 22.685 1.00 55.75 96 GLU A CA 1
ATOM 807 C C . GLU A 1 96 ? -29.468 17.506 24.204 1.00 55.75 96 GLU A C 1
ATOM 809 O O . GLU A 1 96 ? -30.160 16.701 24.835 1.00 55.75 96 GLU A O 1
ATOM 814 N N . THR A 1 97 ? -28.892 18.546 24.811 1.00 57.31 97 THR A N 1
ATOM 815 C CA . THR A 1 97 ? -29.034 18.823 26.249 1.00 57.31 97 THR A CA 1
ATOM 816 C C . THR A 1 97 ? -30.436 19.343 26.589 1.00 57.31 97 THR A C 1
ATOM 818 O O . THR A 1 97 ? -30.991 18.996 27.637 1.00 57.31 97 THR A O 1
ATOM 821 N N . ILE A 1 98 ? -31.040 20.128 25.692 1.00 58.81 98 ILE A N 1
ATOM 822 C CA . ILE A 1 98 ? -32.419 20.621 25.820 1.00 58.81 98 ILE A CA 1
ATOM 823 C C . ILE A 1 98 ? -33.427 19.456 25.717 1.00 58.81 98 ILE A C 1
ATOM 825 O O . ILE A 1 98 ? -34.340 19.380 26.543 1.00 58.81 98 ILE A O 1
ATOM 829 N N . ASP A 1 99 ? -33.220 18.492 24.807 1.00 50.66 99 ASP A N 1
ATOM 830 C CA . ASP A 1 99 ? -34.080 17.295 24.679 1.00 50.66 99 ASP A CA 1
ATOM 831 C C . ASP A 1 99 ? -34.037 16.397 25.933 1.00 50.66 99 ASP A C 1
ATOM 833 O O . ASP A 1 99 ? -35.061 15.881 26.388 1.00 50.66 99 ASP A O 1
ATOM 837 N N . LYS A 1 100 ? -32.865 16.268 26.572 1.00 54.56 100 LYS A N 1
ATOM 838 C CA . LYS A 1 100 ? -32.703 15.502 27.823 1.00 54.56 100 LYS A CA 1
ATOM 839 C C . LYS A 1 100 ? -33.391 16.162 29.023 1.00 54.56 100 LYS A C 1
ATOM 841 O O . LYS A 1 100 ? -34.047 15.473 29.806 1.00 54.56 100 LYS A O 1
ATOM 846 N N . ARG A 1 101 ? -33.300 17.491 29.163 1.00 52.31 101 ARG A N 1
ATOM 847 C CA . ARG A 1 101 ? -33.947 18.242 30.261 1.00 52.31 101 ARG A CA 1
ATOM 848 C C . ARG A 1 101 ? -35.478 18.194 30.180 1.00 52.31 101 ARG A C 1
ATOM 850 O O . ARG A 1 101 ? -36.137 18.105 31.214 1.00 52.31 101 ARG A O 1
ATOM 857 N N . SER A 1 102 ? -36.043 18.140 28.970 1.00 52.97 102 SER A N 1
ATOM 858 C CA . SER A 1 102 ? -37.486 17.966 28.739 1.00 52.97 102 SER A CA 1
ATOM 859 C C . SER A 1 102 ? -38.055 16.645 29.285 1.00 52.97 102 SER A C 1
ATOM 861 O O . SER A 1 102 ? -39.260 16.579 29.550 1.00 52.97 102 SER A O 1
ATOM 863 N N . ARG A 1 103 ? -37.243 15.587 29.413 1.00 50.16 103 ARG A N 1
ATOM 864 C CA . ARG A 1 103 ? -37.700 14.257 29.861 1.00 50.16 103 ARG A CA 1
ATOM 865 C C . ARG A 1 103 ? -37.706 14.130 31.386 1.00 50.16 103 ARG A C 1
ATOM 867 O O . ARG A 1 103 ? -38.674 13.626 31.941 1.00 50.16 103 ARG A O 1
ATOM 874 N N . ILE A 1 104 ? -36.704 14.705 32.049 1.00 51.72 104 ILE A N 1
ATOM 875 C CA . ILE A 1 104 ? -36.535 14.673 33.514 1.00 51.72 104 ILE A CA 1
ATOM 876 C C . ILE A 1 104 ? -37.654 15.447 34.239 1.00 51.72 104 ILE A C 1
ATOM 878 O O . ILE A 1 104 ? -38.157 15.012 35.272 1.00 51.72 104 ILE A O 1
ATOM 882 N N . VAL A 1 105 ? -38.121 16.565 33.673 1.00 47.56 105 VAL A N 1
ATOM 883 C CA . VAL A 1 105 ? -39.210 17.374 34.264 1.00 47.56 105 VAL A CA 1
ATOM 884 C C . VAL A 1 105 ? -40.557 16.628 34.274 1.00 47.56 105 VAL A C 1
ATOM 886 O O . VAL A 1 105 ? -41.386 16.870 35.149 1.00 47.56 105 VAL A O 1
ATOM 889 N N . LYS A 1 106 ? -40.781 15.679 33.352 1.00 50.34 106 LYS A N 1
ATOM 890 C CA . LYS A 1 106 ? -42.002 14.851 33.333 1.00 50.34 106 LYS A CA 1
ATOM 891 C C . LYS A 1 106 ? -42.015 13.777 34.427 1.00 50.34 106 LYS A C 1
ATOM 893 O O . LYS A 1 106 ? -43.097 13.437 34.900 1.00 50.34 106 LYS A O 1
ATOM 898 N N . GLU A 1 107 ? -40.847 13.292 34.845 1.00 47.84 107 GLU A N 1
ATOM 899 C CA . GLU A 1 107 ? -40.697 12.270 35.894 1.00 47.84 107 GLU A CA 1
ATOM 900 C C . GLU A 1 107 ? -40.783 12.859 37.312 1.00 47.84 107 GLU A C 1
ATOM 902 O O . GLU A 1 107 ? -41.361 12.248 38.206 1.00 47.84 107 GLU A O 1
ATOM 907 N N . ILE A 1 108 ? -40.299 14.087 37.530 1.00 47.81 108 ILE A N 1
ATOM 908 C CA . ILE A 1 108 ? -40.385 14.750 38.847 1.00 47.81 108 ILE A CA 1
ATOM 909 C C . ILE A 1 108 ? -41.843 15.090 39.209 1.00 47.81 108 ILE A C 1
ATOM 911 O O . ILE A 1 108 ? -42.269 14.880 40.343 1.00 47.81 108 ILE A O 1
ATOM 915 N N . LEU A 1 109 ? -42.648 15.514 38.227 1.00 46.81 109 LEU A N 1
ATOM 916 C CA . LEU A 1 109 ? -44.075 15.819 38.416 1.00 46.81 109 LEU A CA 1
ATOM 917 C C . LEU A 1 109 ? -44.938 14.580 38.724 1.00 46.81 109 LEU A C 1
ATOM 919 O O . LEU A 1 109 ? -46.068 14.731 39.183 1.00 46.81 109 LEU A O 1
ATOM 923 N N . THR A 1 110 ? -44.431 13.368 38.475 1.00 46.72 110 THR A N 1
ATOM 924 C CA . THR A 1 110 ? -45.121 12.104 38.788 1.00 46.72 110 THR A CA 1
ATOM 925 C C . THR A 1 110 ? -44.771 11.561 40.180 1.00 46.72 110 THR A C 1
ATOM 927 O O . THR A 1 110 ? -45.547 10.788 40.735 1.00 46.72 110 THR A O 1
ATOM 930 N N . LEU A 1 111 ? -43.657 12.002 40.778 1.00 44.12 111 LEU A N 1
ATOM 931 C CA . LEU A 1 111 ? -43.150 11.508 42.066 1.00 44.12 111 LEU A CA 1
ATOM 932 C C . LEU A 1 111 ? -43.586 12.360 43.276 1.00 44.12 111 LEU A C 1
ATOM 934 O O . LEU A 1 111 ? -43.715 11.832 44.378 1.00 44.12 111 LEU A O 1
ATOM 938 N N . GLU A 1 112 ? -43.919 13.643 43.086 1.00 40.41 112 GLU A N 1
ATOM 939 C CA . GLU A 1 112 ? -44.489 14.499 44.151 1.00 40.41 112 GLU A CA 1
ATOM 940 C C . GLU A 1 112 ? -45.905 14.077 44.595 1.00 40.41 112 GLU A C 1
ATOM 942 O O . GLU A 1 112 ? -46.378 14.490 45.654 1.00 40.41 112 GLU A O 1
ATOM 947 N N . GLN A 1 113 ? -46.587 13.226 43.821 1.00 47.12 113 GLN A N 1
ATOM 948 C CA . GLN A 1 113 ? -47.959 12.787 44.097 1.00 47.12 113 GLN A CA 1
ATOM 949 C C . GLN A 1 113 ? -48.058 11.547 45.009 1.00 47.12 113 GLN A C 1
ATOM 951 O O . GLN A 1 113 ? -49.168 11.123 45.320 1.00 47.12 113 GLN A O 1
ATOM 956 N N . GLN A 1 114 ? -46.930 10.976 45.462 1.00 42.12 114 GLN A N 1
ATOM 957 C CA . GLN A 1 114 ? -46.891 9.709 46.218 1.00 42.12 114 GLN A CA 1
ATOM 958 C C . GLN A 1 114 ? -46.326 9.807 47.653 1.00 42.12 114 GLN A C 1
ATOM 960 O O . GLN A 1 114 ? -46.229 8.785 48.324 1.00 42.12 114 GLN A O 1
ATOM 965 N N . VAL A 1 115 ? -45.992 11.002 48.165 1.00 39.38 115 VAL A N 1
ATOM 966 C CA . VAL A 1 115 ? -45.286 11.166 49.464 1.00 39.38 115 VAL A CA 1
ATOM 967 C C . VAL A 1 115 ? -46.059 12.025 50.484 1.00 39.38 115 VAL A C 1
ATOM 969 O O . VAL A 1 115 ? -45.492 12.900 51.130 1.00 39.38 115 VAL A O 1
ATOM 972 N N . ARG A 1 116 ? -47.372 11.813 50.667 1.00 34.25 116 ARG A N 1
ATOM 973 C CA . ARG A 1 116 ? -48.107 12.418 51.804 1.00 34.25 116 ARG A CA 1
ATOM 974 C C . ARG A 1 116 ? -49.180 11.497 52.397 1.00 34.25 116 ARG A C 1
ATOM 976 O O . ARG A 1 116 ? -50.291 11.471 51.878 1.00 34.25 116 ARG A O 1
ATOM 983 N N . SER A 1 117 ? -48.874 10.845 53.526 1.00 31.56 117 SER A N 1
ATOM 984 C CA . SER A 1 117 ? -49.847 10.528 54.594 1.00 31.56 117 SER A CA 1
ATOM 985 C C . SER A 1 117 ? -49.145 10.045 55.880 1.00 31.56 117 SER A C 1
ATOM 987 O O . SER A 1 117 ? -48.755 8.881 55.963 1.00 31.56 117 SER A O 1
ATOM 989 N N . ASP A 1 118 ? -49.022 10.927 56.876 1.00 32.38 118 ASP A N 1
ATOM 990 C CA . ASP A 1 118 ? -48.751 10.575 58.280 1.00 32.38 118 ASP A CA 1
ATOM 991 C C . ASP A 1 118 ? -50.075 10.264 59.005 1.00 32.38 118 ASP A C 1
ATOM 993 O O . ASP A 1 118 ? -51.116 10.846 58.694 1.00 32.38 118 ASP A O 1
ATOM 997 N N . CYS A 1 119 ? -50.040 9.333 59.963 1.00 40.00 119 CYS A N 1
ATOM 998 C CA . CYS A 1 119 ? -51.182 8.934 60.791 1.00 40.00 119 CYS A CA 1
ATOM 999 C C . CYS A 1 119 ? -51.397 9.923 61.949 1.00 40.00 119 CYS A C 1
ATOM 1001 O O . CYS A 1 119 ? -50.525 10.076 62.803 1.00 40.00 119 CYS A O 1
ATOM 1003 N N . ASP A 1 120 ? -52.585 10.526 62.009 1.00 42.72 120 ASP A N 1
ATOM 1004 C CA . ASP A 1 120 ? -53.054 11.388 63.099 1.00 42.72 120 ASP A CA 1
ATOM 1005 C C . ASP A 1 120 ? -53.967 10.590 64.046 1.00 42.72 120 ASP A C 1
ATOM 1007 O O . ASP A 1 120 ? -55.158 10.423 63.779 1.00 42.72 120 ASP A O 1
ATOM 1011 N N . CYS A 1 121 ? -53.407 10.020 65.122 1.00 49.19 121 CYS A N 1
ATOM 1012 C CA . CYS A 1 121 ? -54.184 9.246 66.103 1.00 49.19 121 CYS A CA 1
ATOM 1013 C C . CYS A 1 121 ? -54.229 9.838 67.523 1.00 49.19 121 CYS A C 1
ATOM 1015 O O . CYS A 1 121 ? -54.734 9.175 68.421 1.00 49.19 121 CYS A O 1
ATOM 1017 N N . GLY A 1 122 ? -53.766 11.076 67.736 1.00 48.34 122 GLY A N 1
ATOM 1018 C CA . GLY A 1 122 ? -54.157 11.906 68.890 1.00 48.34 122 GLY A CA 1
ATOM 1019 C C . GLY A 1 122 ? -54.119 11.278 70.299 1.00 48.34 122 GLY A C 1
ATOM 1020 O O . GLY A 1 122 ? -55.048 11.508 71.073 1.00 48.34 122 GLY A O 1
ATOM 1021 N N . THR A 1 123 ? -53.075 10.523 70.673 1.00 48.94 123 THR A N 1
ATOM 1022 C CA . THR A 1 123 ? -52.907 9.990 72.047 1.00 48.94 123 THR A CA 1
ATOM 1023 C C . THR A 1 123 ? -51.510 10.244 72.624 1.00 48.94 123 THR A C 1
ATOM 1025 O O . THR A 1 123 ? -50.523 10.191 71.898 1.00 48.94 123 THR A O 1
ATOM 1028 N N . ASP A 1 124 ? -51.413 10.488 73.938 1.00 56.69 124 ASP A N 1
ATOM 1029 C CA . ASP A 1 124 ? -50.168 10.857 74.646 1.00 56.69 124 ASP A CA 1
ATOM 1030 C C . ASP A 1 124 ? -49.341 9.660 75.169 1.00 56.69 124 ASP A C 1
ATOM 1032 O O . ASP A 1 124 ? -48.205 9.829 75.602 1.00 56.69 124 ASP A O 1
ATOM 1036 N N . HIS A 1 125 ? -49.882 8.440 75.084 1.00 53.53 125 HIS A N 1
ATOM 1037 C CA . HIS A 1 125 ? -49.217 7.167 75.401 1.00 53.53 125 HIS A CA 1
ATOM 1038 C C . HIS A 1 125 ? -48.564 7.062 76.809 1.00 53.53 125 HIS A C 1
ATOM 1040 O O . HIS A 1 125 ? -47.681 6.222 77.023 1.00 53.53 125 HIS A O 1
ATOM 1046 N N . CYS A 1 126 ? -49.032 7.833 77.800 1.00 52.78 126 CYS A N 1
ATOM 1047 C CA . CYS A 1 126 ? -48.511 7.850 79.181 1.00 52.78 126 CYS A CA 1
ATOM 1048 C C . CYS A 1 126 ? -49.317 6.973 80.168 1.00 52.78 126 CYS A C 1
ATOM 1050 O O . CYS A 1 126 ? -50.533 6.827 80.042 1.00 52.78 126 CYS A O 1
ATOM 1052 N N . CYS A 1 127 ? -48.647 6.382 81.171 1.00 59.00 127 CYS A N 1
ATOM 1053 C CA . CYS A 1 127 ? -49.290 5.594 82.234 1.00 59.00 127 CYS A CA 1
ATOM 1054 C C . CYS A 1 127 ? -50.044 6.497 83.224 1.00 59.00 127 CYS A C 1
ATOM 1056 O O . CYS A 1 127 ? -49.562 7.567 83.580 1.00 59.00 127 CYS A O 1
ATOM 1058 N N . LYS A 1 128 ? -51.221 6.061 83.694 1.00 61.59 128 LYS A N 1
ATOM 1059 C CA . LYS A 1 128 ? -52.134 6.879 84.519 1.00 61.59 128 LYS A CA 1
ATOM 1060 C C . LYS A 1 128 ? -52.110 6.569 86.027 1.00 61.59 128 LYS A C 1
ATOM 1062 O O . LYS A 1 128 ? -53.007 7.001 86.743 1.00 61.59 128 LYS A O 1
ATOM 1067 N N . HIS A 1 129 ? -51.122 5.817 86.511 1.00 64.75 129 HIS A N 1
ATOM 1068 C CA . HIS A 1 129 ? -51.017 5.394 87.918 1.00 64.75 129 HIS A CA 1
ATOM 1069 C C . HIS A 1 129 ? -50.010 6.240 88.718 1.00 64.75 129 HIS A C 1
ATOM 1071 O O . HIS A 1 129 ? -49.209 6.962 88.129 1.00 64.75 129 HIS A O 1
ATOM 1077 N N . THR A 1 130 ? -50.047 6.164 90.053 1.00 63.59 130 THR A N 1
ATOM 1078 C CA . THR A 1 130 ? -49.174 6.911 90.984 1.00 63.59 130 THR A CA 1
ATOM 1079 C C . THR A 1 130 ? -48.176 5.991 91.688 1.00 63.59 130 THR A C 1
ATOM 1081 O O . THR A 1 130 ? -48.393 4.790 91.750 1.00 63.59 130 THR A O 1
ATOM 1084 N N . CYS A 1 131 ? -47.071 6.543 92.187 1.00 60.88 131 CYS A N 1
ATOM 1085 C CA . CYS A 1 131 ? -45.980 5.803 92.817 1.00 60.88 131 CYS A CA 1
ATOM 1086 C C . CYS A 1 131 ? -46.377 5.089 94.111 1.00 60.88 131 CYS A C 1
ATOM 1088 O O . CYS A 1 131 ? -47.060 5.662 94.952 1.00 60.88 131 CYS A O 1
ATOM 1090 N N . ASP A 1 132 ? -45.841 3.885 94.299 1.00 61.72 132 ASP A N 1
ATOM 1091 C CA . ASP A 1 132 ? -46.179 2.991 95.408 1.00 61.72 132 ASP A CA 1
ATOM 1092 C C . ASP A 1 132 ? -45.435 3.294 96.729 1.00 61.72 132 ASP A C 1
ATOM 1094 O O . ASP A 1 132 ? -45.749 2.685 97.748 1.00 61.72 132 ASP A O 1
ATOM 1098 N N . ASN A 1 133 ? -44.442 4.195 96.735 1.00 63.47 133 ASN A N 1
ATOM 1099 C CA . ASN A 1 133 ? -43.524 4.409 97.872 1.00 63.47 133 ASN A CA 1
ATOM 1100 C C . ASN A 1 133 ? -43.484 5.857 98.406 1.00 63.47 133 ASN A C 1
ATOM 1102 O O . ASN A 1 133 ? -42.688 6.151 99.294 1.00 63.47 133 ASN A O 1
ATOM 1106 N N . CYS A 1 134 ? -44.294 6.764 97.857 1.00 56.84 134 CYS A N 1
ATOM 1107 C CA . CYS A 1 134 ? -44.338 8.176 98.249 1.00 56.84 134 CYS A CA 1
ATOM 1108 C C . CYS A 1 134 ? -45.673 8.392 99.010 1.00 56.84 134 CYS A C 1
ATOM 1110 O O . CYS A 1 134 ? -46.712 7.962 98.518 1.00 56.84 134 CYS A O 1
ATOM 1112 N N . GLU A 1 135 ? -45.670 8.986 100.215 1.00 58.44 135 GLU A N 1
ATOM 1113 C CA . GLU A 1 135 ? -46.908 9.181 101.014 1.00 58.44 135 GLU A CA 1
ATOM 1114 C C . GLU A 1 135 ? -47.905 10.155 100.349 1.00 58.44 135 GLU A C 1
ATOM 1116 O O . GLU A 1 135 ? -49.105 10.091 100.613 1.00 58.44 135 GLU A O 1
ATOM 1121 N N . GLU A 1 136 ? -47.432 11.001 99.424 1.00 58.56 136 GLU A N 1
ATOM 1122 C CA . GLU A 1 136 ? -48.263 11.839 98.552 1.00 58.56 136 GLU A CA 1
ATOM 1123 C C . GLU A 1 136 ? -48.307 11.318 97.096 1.00 58.56 136 GLU A C 1
ATOM 1125 O O . GLU A 1 136 ? -47.320 10.761 96.597 1.00 58.56 136 GLU A O 1
ATOM 1130 N N . PRO A 1 137 ? -49.437 11.493 96.378 1.00 56.19 137 PRO A N 1
ATOM 1131 C CA . PRO A 1 137 ? -49.707 10.821 95.106 1.00 56.19 137 PRO A CA 1
ATOM 1132 C C . PRO A 1 137 ? -48.921 11.430 93.932 1.00 56.19 137 PRO A C 1
ATOM 1134 O O . PRO A 1 137 ? -49.415 12.286 93.199 1.00 56.19 137 PRO A O 1
ATOM 1137 N N . PHE A 1 138 ? -47.697 10.945 93.712 1.00 59.16 138 PHE A N 1
ATOM 1138 C CA . PHE A 1 138 ? -46.861 11.342 92.572 1.00 59.16 138 PHE A CA 1
ATOM 1139 C C . PHE A 1 138 ? -47.082 10.455 91.332 1.00 59.16 138 PHE A C 1
ATOM 1141 O O . PHE A 1 138 ? -47.093 9.230 91.465 1.00 59.16 138 PHE A O 1
ATOM 1148 N N . PRO A 1 139 ? -47.212 11.028 90.119 1.00 54.53 139 PRO A N 1
ATOM 1149 C CA . PRO A 1 139 ? -47.512 10.281 88.895 1.00 54.53 139 PRO A CA 1
ATOM 1150 C C . PRO A 1 139 ? -46.366 9.367 88.438 1.00 54.53 139 PRO A C 1
ATOM 1152 O O . PRO A 1 139 ? -45.185 9.686 88.576 1.00 54.53 139 PRO A O 1
ATOM 1155 N N . CYS A 1 140 ? -46.732 8.217 87.870 1.00 63.25 140 CYS A N 1
ATOM 1156 C CA . CYS A 1 140 ? -45.806 7.211 87.368 1.00 63.25 140 CYS A CA 1
ATOM 1157 C C . CYS A 1 140 ? -45.171 7.652 86.045 1.00 63.25 140 CYS A C 1
ATOM 1159 O O . CYS A 1 140 ? -45.853 8.012 85.091 1.00 63.25 140 CYS A O 1
ATOM 1161 N N . MET A 1 141 ? -43.847 7.556 85.969 1.00 60.53 141 MET A N 1
ATOM 1162 C CA . MET A 1 141 ? -43.054 8.044 84.835 1.00 60.53 141 MET A CA 1
ATOM 1163 C C . MET A 1 141 ? -42.998 7.115 83.604 1.00 60.53 141 MET A C 1
ATOM 1165 O O . MET A 1 141 ? -42.249 7.385 82.667 1.00 60.53 141 MET A O 1
ATOM 1169 N N . TYR A 1 142 ? -43.743 6.008 83.593 1.00 52.94 142 TYR A N 1
ATOM 1170 C CA . TYR A 1 142 ? -43.686 5.002 82.524 1.00 52.94 142 TYR A CA 1
ATOM 1171 C C . TYR A 1 142 ? -44.860 5.109 81.536 1.00 52.94 142 TYR A C 1
ATOM 1173 O O . TYR A 1 142 ? -45.829 5.831 81.758 1.00 52.94 142 TYR A O 1
ATOM 1181 N N . ARG A 1 143 ? -44.774 4.402 80.401 1.00 45.78 143 ARG A N 1
ATOM 1182 C CA . ARG A 1 143 ? -45.807 4.402 79.345 1.00 45.78 143 ARG A CA 1
ATOM 1183 C C . ARG A 1 143 ? -46.975 3.474 79.677 1.00 45.78 143 ARG A C 1
ATOM 1185 O O . ARG A 1 143 ? -46.816 2.513 80.428 1.00 45.78 143 ARG A O 1
ATOM 1192 N N . ALA A 1 144 ? -48.148 3.757 79.115 1.00 51.16 144 ALA A N 1
ATOM 1193 C CA . ALA A 1 144 ? -49.360 2.980 79.375 1.00 51.16 144 ALA A CA 1
ATOM 1194 C C . ALA A 1 144 ? -49.168 1.488 79.031 1.00 51.16 144 ALA A C 1
ATOM 1196 O O . ALA A 1 144 ? -48.746 1.160 77.924 1.00 51.16 144 ALA A O 1
ATOM 1197 N N . GLY A 1 145 ? -49.486 0.596 79.977 1.00 55.62 145 GLY A N 1
ATOM 1198 C CA . GLY A 1 145 ? -49.391 -0.862 79.807 1.00 55.62 145 GLY A CA 1
ATOM 1199 C C . GLY A 1 145 ? -48.121 -1.526 80.361 1.00 55.62 145 GLY A C 1
ATOM 1200 O O . GLY A 1 145 ? -47.915 -2.711 80.112 1.00 55.62 145 GLY A O 1
ATOM 1201 N N . HIS A 1 146 ? -47.273 -0.807 81.110 1.00 52.41 146 HIS A N 1
ATOM 1202 C CA . HIS A 1 146 ? -46.124 -1.418 81.791 1.00 52.41 146 HIS A CA 1
ATOM 1203 C C . HIS A 1 146 ? -46.563 -2.282 82.992 1.00 52.41 146 HIS A C 1
ATOM 1205 O O . HIS A 1 146 ? -47.473 -1.915 83.730 1.00 52.41 146 HIS A O 1
ATOM 1211 N N . GLY A 1 147 ? -45.903 -3.424 83.204 1.00 48.75 147 GLY A N 1
ATOM 1212 C CA . GLY A 1 147 ? -46.115 -4.283 84.376 1.00 48.75 147 GLY A CA 1
ATOM 1213 C C . GLY A 1 147 ? -45.080 -4.028 85.477 1.00 48.75 147 GLY A C 1
ATOM 1214 O O . GLY A 1 147 ? -43.917 -3.764 85.177 1.00 48.75 147 GLY A O 1
ATOM 1215 N N . GLY A 1 148 ? -45.493 -4.125 86.745 1.00 65.38 148 GLY A N 1
ATOM 1216 C CA . GLY A 1 148 ? -44.641 -3.932 87.930 1.00 65.38 148 GLY A CA 1
ATOM 1217 C C . GLY A 1 148 ? -45.022 -2.705 88.771 1.00 65.38 148 GLY A C 1
ATOM 1218 O O . GLY A 1 148 ? -45.951 -1.982 88.427 1.00 65.38 148 GLY A O 1
ATOM 1219 N N . LYS A 1 149 ? -44.306 -2.482 89.883 1.00 57.00 149 LYS A N 1
ATOM 1220 C CA . LYS A 1 149 ? -44.560 -1.378 90.830 1.00 57.00 149 LYS A CA 1
ATOM 1221 C C . LYS A 1 149 ? -44.293 0.007 90.220 1.00 57.00 149 LYS A C 1
ATOM 1223 O O . LYS A 1 149 ? -43.317 0.189 89.487 1.00 57.00 149 LYS A O 1
ATOM 1228 N N . HIS A 1 150 ? -45.125 0.988 90.557 1.00 63.38 150 HIS A N 1
ATOM 1229 C CA . HIS A 1 150 ? -45.068 2.363 90.060 1.00 63.38 150 HIS A CA 1
ATOM 1230 C C . HIS A 1 150 ? -44.073 3.204 90.880 1.00 63.38 150 HIS A C 1
ATOM 1232 O O . HIS A 1 150 ? -44.069 3.146 92.107 1.00 63.38 150 HIS A O 1
ATOM 1238 N N . LYS A 1 151 ? -43.214 3.998 90.219 1.00 57.53 151 LYS A N 1
ATOM 1239 C CA . LYS A 1 151 ? -42.138 4.793 90.859 1.00 57.53 151 LYS A CA 1
ATOM 1240 C C . LYS A 1 151 ? -42.274 6.305 90.595 1.00 57.53 151 LYS A C 1
ATOM 1242 O O . LYS A 1 151 ? -42.685 6.678 89.494 1.00 57.53 151 LYS A O 1
ATOM 1247 N N . CYS A 1 152 ? -41.921 7.135 91.594 1.00 62.00 152 CYS A N 1
ATOM 1248 C CA . CYS A 1 152 ? -41.917 8.610 91.559 1.00 62.00 152 CYS A CA 1
ATOM 1249 C C . CYS A 1 152 ? -40.499 9.162 91.349 1.00 62.00 152 CYS A C 1
ATOM 1251 O O . CYS A 1 152 ? -39.510 8.462 91.555 1.00 62.00 152 CYS A O 1
ATOM 1253 N N . SER A 1 153 ? -40.401 10.428 90.947 1.00 55.59 153 SER A N 1
ATOM 1254 C CA . SER A 1 153 ? -39.145 11.114 90.614 1.00 55.59 153 SER A CA 1
ATOM 1255 C C . SER A 1 153 ? -38.308 11.585 91.819 1.00 55.59 153 SER A C 1
ATOM 1257 O O . SER A 1 153 ? -37.281 12.218 91.607 1.00 55.59 153 SER A O 1
ATOM 1259 N N . ASN A 1 154 ? -38.718 11.305 93.064 1.00 56.75 154 ASN A N 1
ATOM 1260 C CA . ASN A 1 154 ? -38.117 11.852 94.296 1.00 56.75 154 ASN A CA 1
ATOM 1261 C C . ASN A 1 154 ? -37.297 10.800 95.085 1.00 56.75 154 ASN A C 1
ATOM 1263 O O . ASN A 1 154 ? -37.668 10.406 96.182 1.00 56.75 154 ASN A O 1
ATOM 1267 N N . GLY A 1 155 ? -36.201 10.294 94.508 1.00 52.69 155 GLY A N 1
ATOM 1268 C CA . GLY A 1 155 ? -35.402 9.184 95.063 1.00 52.69 155 GLY A CA 1
ATOM 1269 C C . GLY A 1 155 ? -34.853 9.370 96.496 1.00 52.69 155 GLY A C 1
ATOM 1270 O O . GLY A 1 155 ? -34.572 10.483 96.929 1.00 52.69 155 GLY A O 1
ATOM 1271 N N . HIS A 1 156 ? -34.658 8.254 97.215 1.00 57.94 156 HIS A N 1
ATOM 1272 C CA . HIS A 1 156 ? -34.002 8.173 98.535 1.00 57.94 156 HIS A CA 1
ATOM 1273 C C . HIS A 1 156 ? -32.635 7.463 98.398 1.00 57.94 156 HIS A C 1
ATOM 1275 O O . HIS A 1 156 ? -32.593 6.396 97.782 1.00 57.94 156 HIS A O 1
ATOM 1281 N N . ALA A 1 157 ? -31.544 8.013 98.962 1.00 52.91 157 ALA A N 1
ATOM 1282 C CA . ALA A 1 157 ? -30.157 7.599 98.657 1.00 52.91 157 ALA A CA 1
ATOM 1283 C C . ALA A 1 157 ? -29.257 7.313 99.890 1.00 52.91 157 ALA A C 1
ATOM 1285 O O . ALA A 1 157 ? -29.549 7.741 101.005 1.00 52.91 157 ALA A O 1
ATOM 1286 N N . CYS A 1 158 ? -28.165 6.575 99.658 1.00 58.72 158 CYS A N 1
ATOM 1287 C CA . CYS A 1 158 ? -27.112 6.141 100.591 1.00 58.72 158 CYS A CA 1
ATOM 1288 C C . CYS A 1 158 ? -25.983 7.186 100.737 1.00 58.72 158 CYS A C 1
ATOM 1290 O O . CYS A 1 158 ? -25.667 7.916 99.805 1.00 58.72 158 CYS A O 1
ATOM 1292 N N . GLU A 1 159 ? -25.320 7.241 101.899 1.00 56.66 159 GLU A N 1
ATOM 1293 C CA . GLU A 1 159 ? -24.344 8.300 102.238 1.00 56.66 159 GLU A CA 1
ATOM 1294 C C . GLU A 1 159 ? -22.856 7.944 101.976 1.00 56.66 159 GLU A C 1
ATOM 1296 O O . GLU A 1 159 ? -21.975 8.789 102.149 1.00 56.66 159 GLU A O 1
ATOM 1301 N N . ALA A 1 160 ? -22.538 6.715 101.552 1.00 64.19 160 ALA A N 1
ATOM 1302 C CA . ALA A 1 160 ? -21.157 6.244 101.330 1.00 64.19 160 ALA A CA 1
ATOM 1303 C C . ALA A 1 160 ? -20.545 6.743 100.001 1.00 64.19 160 ALA A C 1
ATOM 1305 O O . ALA A 1 160 ? -21.283 7.075 99.089 1.00 64.19 160 ALA A O 1
ATOM 1306 N N . THR A 1 161 ? -19.216 6.779 99.824 1.00 65.31 161 THR A N 1
ATOM 1307 C CA . THR A 1 161 ? -18.558 7.193 98.557 1.00 65.31 161 THR A CA 1
ATOM 1308 C C . THR A 1 161 ? -18.294 6.033 97.587 1.00 65.31 161 THR A C 1
ATOM 1310 O O . THR A 1 161 ? -18.107 4.885 97.985 1.00 65.31 161 THR A O 1
ATOM 1313 N N . CYS A 1 162 ? -18.291 6.329 96.284 1.00 75.75 162 CYS A N 1
ATOM 1314 C CA . CYS A 1 162 ? -18.145 5.348 95.208 1.00 75.75 162 CYS A CA 1
ATOM 1315 C C . CYS A 1 162 ? -16.735 4.745 95.129 1.00 75.75 162 CYS A C 1
ATOM 1317 O O . CYS A 1 162 ? -15.739 5.453 95.219 1.00 75.75 162 CYS A O 1
ATOM 1319 N N . GLN A 1 163 ? -16.659 3.435 94.884 1.00 74.62 163 GLN A N 1
ATOM 1320 C CA . GLN A 1 163 ? -15.409 2.667 94.868 1.00 74.62 163 GLN A CA 1
ATOM 1321 C C . GLN A 1 163 ? -14.636 2.678 93.527 1.00 74.62 163 GLN A C 1
ATOM 1323 O O . GLN A 1 163 ? -13.645 1.964 93.397 1.00 74.62 163 GLN A O 1
ATOM 1328 N N . ILE A 1 164 ? -15.039 3.469 92.523 1.00 72.38 164 ILE A N 1
ATOM 1329 C CA . ILE A 1 164 ? -14.308 3.582 91.242 1.00 72.38 164 ILE A CA 1
ATOM 1330 C C . ILE A 1 164 ? -13.084 4.499 91.400 1.00 72.38 164 ILE A C 1
ATOM 1332 O O . ILE A 1 164 ? -13.169 5.565 92.007 1.00 72.38 164 ILE A O 1
ATOM 1336 N N . TYR A 1 165 ? -11.937 4.090 90.839 1.00 64.69 165 TYR A N 1
ATOM 1337 C CA . TYR A 1 165 ? -10.664 4.819 90.928 1.00 64.69 165 TYR A CA 1
ATOM 1338 C C . TYR A 1 165 ? -10.815 6.286 90.475 1.00 64.69 165 TYR A C 1
ATOM 1340 O O . TYR A 1 165 ? -11.297 6.551 89.375 1.00 64.69 165 TYR A O 1
ATOM 1348 N N . ASN A 1 166 ? -10.399 7.233 91.327 1.00 65.06 166 ASN A N 1
ATOM 1349 C CA . ASN A 1 166 ? -10.557 8.692 91.177 1.00 65.06 166 ASN A CA 1
ATOM 1350 C C . ASN A 1 166 ? -11.998 9.249 91.212 1.00 65.06 166 ASN A C 1
ATOM 1352 O O . ASN A 1 166 ? -12.207 10.412 90.859 1.00 65.06 166 ASN A O 1
ATOM 1356 N N . CYS A 1 167 ? -12.990 8.487 91.684 1.00 69.81 167 CYS A N 1
ATOM 1357 C CA . CYS A 1 167 ? -14.326 9.020 91.950 1.00 69.81 167 CYS A CA 1
ATOM 1358 C C . CYS A 1 167 ? -14.480 9.493 93.400 1.00 69.81 167 CYS A C 1
ATOM 1360 O O . CYS A 1 167 ? -14.187 8.764 94.341 1.00 69.81 167 CYS A O 1
ATOM 1362 N N . THR A 1 168 ? -14.999 10.707 93.588 1.00 72.31 168 THR A N 1
ATOM 1363 C CA . THR A 1 168 ? -15.278 11.295 94.910 1.00 72.31 168 THR A CA 1
ATOM 1364 C C . THR A 1 168 ? -16.776 11.407 95.225 1.00 72.31 168 THR A C 1
ATOM 1366 O O . THR A 1 168 ? -17.146 12.004 96.231 1.00 72.31 168 THR A O 1
ATOM 1369 N N . ASN A 1 169 ? -17.657 10.859 94.378 1.00 73.25 169 ASN A N 1
ATOM 1370 C CA . ASN A 1 169 ? -19.113 11.029 94.497 1.00 73.25 169 ASN A CA 1
ATOM 1371 C C . ASN A 1 169 ? -19.756 9.999 95.446 1.00 73.25 169 ASN A C 1
ATOM 1373 O O . ASN A 1 169 ? -19.235 8.897 95.618 1.00 73.25 169 ASN A O 1
ATOM 1377 N N . GLN A 1 170 ? -20.912 10.351 96.018 1.00 69.25 170 GLN A N 1
ATOM 1378 C CA . GLN A 1 170 ? -21.680 9.521 96.958 1.00 69.25 170 GLN A CA 1
ATOM 1379 C C . GLN A 1 170 ? -22.550 8.455 96.267 1.00 69.25 170 GLN A C 1
ATOM 1381 O O . GLN A 1 170 ? -22.918 8.596 95.103 1.00 69.25 170 GLN A O 1
ATOM 1386 N N . CYS A 1 171 ? -22.842 7.373 96.984 1.00 69.44 171 CYS A N 1
ATOM 1387 C CA . CYS A 1 171 ? -23.495 6.154 96.537 1.00 69.44 171 CYS A CA 1
ATOM 1388 C C . CYS A 1 171 ? -24.976 6.409 96.245 1.00 69.44 171 CYS A C 1
ATOM 1390 O O . CYS A 1 171 ? -25.699 6.950 97.069 1.00 69.44 171 CYS A O 1
ATOM 1392 N N . HIS A 1 172 ? -25.446 5.990 95.076 1.00 68.06 172 HIS A N 1
ATOM 1393 C CA . HIS A 1 172 ? -26.838 6.186 94.669 1.00 68.06 172 HIS A CA 1
ATOM 1394 C C . HIS A 1 172 ? -27.811 5.199 95.313 1.00 68.06 172 HIS A C 1
ATOM 1396 O O . HIS A 1 172 ? -29.018 5.424 95.344 1.00 68.06 172 HIS A O 1
ATOM 1402 N N . LEU A 1 173 ? -27.300 4.050 95.747 1.00 64.25 173 LEU A N 1
ATOM 1403 C CA . LEU A 1 173 ? -28.134 2.944 96.193 1.00 64.25 173 LEU A CA 1
ATOM 1404 C C . LEU A 1 173 ? -28.951 3.348 97.426 1.00 64.25 173 LEU A C 1
ATOM 1406 O O . LEU A 1 173 ? -28.616 4.294 98.126 1.00 64.25 173 LEU A O 1
ATOM 1410 N N . SER A 1 174 ? -30.060 2.663 97.676 1.00 50.75 174 SER A N 1
ATOM 1411 C CA . SER A 1 174 ? -30.936 2.981 98.804 1.00 50.75 174 SER A CA 1
ATOM 1412 C C . SER A 1 174 ? -30.242 2.732 100.147 1.00 50.75 174 SER A C 1
ATOM 1414 O O . SER A 1 174 ? -29.287 1.958 100.241 1.00 50.75 174 SER A O 1
ATOM 1416 N N . TYR A 1 175 ? -30.733 3.404 101.187 1.00 48.91 175 TYR A N 1
ATOM 1417 C CA . TYR A 1 175 ? -30.274 3.225 102.562 1.00 48.91 175 TYR A CA 1
ATOM 1418 C C . TYR A 1 175 ? -30.217 1.727 102.936 1.00 48.91 175 TYR A C 1
ATOM 1420 O O . TYR A 1 175 ? -31.165 0.994 102.661 1.00 48.91 175 TYR A O 1
ATOM 1428 N N . GLU A 1 176 ? -29.082 1.294 103.501 1.00 50.28 176 GLU A N 1
ATOM 1429 C CA . GLU A 1 176 ? -28.772 -0.096 103.900 1.00 50.28 176 GLU A CA 1
ATOM 1430 C C . GLU A 1 176 ? -28.787 -1.155 102.777 1.00 50.28 176 GLU A C 1
ATOM 1432 O O . GLU A 1 176 ? -29.287 -2.267 102.939 1.00 50.28 176 GLU A O 1
ATOM 1437 N N . HIS A 1 177 ? -28.190 -0.844 101.623 1.00 61.69 177 HIS A N 1
ATOM 1438 C CA . HIS A 1 177 ? -27.898 -1.860 100.608 1.00 61.69 177 HIS A CA 1
ATOM 1439 C C . HIS A 1 177 ? -26.659 -2.706 100.972 1.00 61.69 177 HIS A C 1
ATOM 1441 O O . HIS A 1 177 ? -25.657 -2.185 101.464 1.00 61.69 177 HIS A O 1
ATOM 1447 N N . GLU A 1 178 ? -26.677 -4.000 100.646 1.00 50.44 178 GLU A N 1
ATOM 1448 C CA . GLU A 1 178 ? -25.478 -4.849 100.663 1.00 50.44 178 GLU A CA 1
ATOM 1449 C C . GLU A 1 178 ? -24.798 -4.846 99.280 1.00 50.44 178 GLU A C 1
ATOM 1451 O O . GLU A 1 178 ? -25.470 -4.917 98.250 1.00 50.44 178 GLU A O 1
ATOM 1456 N N . GLY A 1 179 ? -23.464 -4.737 99.233 1.00 65.62 179 GLY A N 1
ATOM 1457 C CA . GLY A 1 179 ? -22.667 -4.733 97.995 1.00 65.62 179 GLY A CA 1
ATOM 1458 C C . GLY A 1 179 ? -21.730 -3.525 97.848 1.00 65.62 179 GLY A C 1
ATOM 1459 O O . GLY A 1 179 ? -21.675 -2.651 98.707 1.00 65.62 179 GLY A O 1
ATOM 1460 N N . THR A 1 180 ? -20.963 -3.476 96.754 1.00 67.38 180 THR A N 1
ATOM 1461 C CA . THR A 1 180 ? -19.996 -2.394 96.471 1.00 67.38 180 THR A CA 1
ATOM 1462 C C . THR A 1 180 ? -20.686 -1.049 96.248 1.00 67.38 180 THR A C 1
ATOM 1464 O O . THR A 1 180 ? -21.671 -0.981 95.512 1.00 67.38 180 THR A O 1
ATOM 1467 N N . HIS A 1 181 ? -20.142 0.029 96.816 1.00 69.56 181 HIS A N 1
ATOM 1468 C CA . HIS A 1 181 ? -20.725 1.369 96.716 1.00 69.56 181 HIS A CA 1
ATOM 1469 C C . HIS A 1 181 ? -20.499 1.995 95.332 1.00 69.56 181 HIS A C 1
ATOM 1471 O O . HIS A 1 181 ? -19.366 2.139 94.858 1.00 69.56 181 HIS A O 1
ATOM 1477 N N . GLN A 1 182 ? -21.589 2.414 94.691 1.00 69.44 182 GLN A N 1
ATOM 1478 C CA . GLN A 1 182 ? -21.618 2.960 93.334 1.00 69.44 182 GLN A CA 1
ATOM 1479 C C . GLN A 1 182 ? -22.373 4.291 93.338 1.00 69.44 182 GLN A C 1
ATOM 1481 O O . GLN A 1 182 ? -23.486 4.357 93.852 1.00 69.44 182 GLN A O 1
ATOM 1486 N N . CYS A 1 183 ? -21.789 5.362 92.797 1.00 73.44 183 CYS A N 1
ATOM 1487 C CA . CYS A 1 183 ? -22.491 6.646 92.677 1.00 73.44 183 CYS A CA 1
ATOM 1488 C C . CYS A 1 183 ? -23.419 6.689 91.459 1.00 73.44 183 CYS A C 1
ATOM 1490 O O . CYS A 1 183 ? -23.297 5.872 90.552 1.00 73.44 183 CYS A O 1
ATOM 1492 N N . GLU A 1 184 ? -24.297 7.696 91.408 1.00 65.75 184 GLU A N 1
ATOM 1493 C CA . GLU A 1 184 ? -25.183 7.948 90.253 1.00 65.75 184 GLU A CA 1
ATOM 1494 C C . GLU A 1 184 ? -24.417 8.224 88.960 1.00 65.75 184 GLU A C 1
ATOM 1496 O O . GLU A 1 184 ? -24.964 8.122 87.861 1.00 65.75 184 GLU A O 1
ATOM 1501 N N . ARG A 1 185 ? -23.151 8.635 89.070 1.00 66.62 185 ARG A N 1
ATOM 1502 C CA . ARG A 1 185 ? -22.383 9.028 87.899 1.00 66.62 185 ARG A CA 1
ATOM 1503 C C . ARG A 1 185 ? -21.932 7.779 87.163 1.00 66.62 185 ARG A C 1
ATOM 1505 O O . ARG A 1 185 ? -21.146 6.981 87.664 1.00 66.62 185 ARG A O 1
ATOM 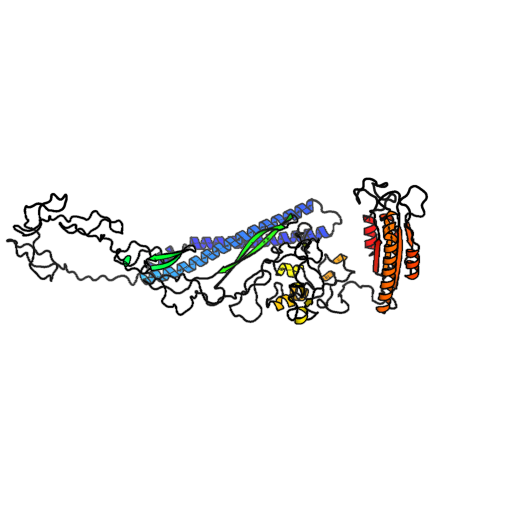1512 N N . VAL A 1 186 ? -22.405 7.659 85.929 1.00 64.62 186 VAL A N 1
ATOM 1513 C CA . VAL A 1 186 ? -21.890 6.696 84.961 1.00 64.62 186 VAL A CA 1
ATOM 1514 C C . VAL A 1 186 ? -20.427 7.047 84.686 1.00 64.62 186 VAL A C 1
ATOM 1516 O O . VAL A 1 186 ? -20.128 8.112 84.144 1.00 64.62 186 VAL A O 1
ATOM 1519 N N . HIS A 1 187 ? -19.506 6.169 85.080 1.00 70.06 187 HIS A N 1
ATOM 1520 C CA . HIS A 1 187 ? -18.086 6.340 84.784 1.00 70.06 187 HIS A CA 1
ATOM 1521 C C . HIS A 1 187 ? -17.837 5.870 83.362 1.00 70.06 187 HIS A C 1
ATOM 1523 O O . HIS A 1 187 ? -18.213 4.759 83.002 1.00 70.06 187 HIS A O 1
ATOM 1529 N N . GLN A 1 188 ? -17.231 6.719 82.542 1.00 68.94 188 GLN A N 1
ATOM 1530 C CA . GLN A 1 188 ? -16.967 6.388 81.148 1.00 68.94 188 GLN A CA 1
ATOM 1531 C C . GLN A 1 188 ? -15.588 5.758 81.007 1.00 68.94 188 GLN A C 1
ATOM 1533 O O . GLN A 1 188 ? -14.614 6.204 81.616 1.00 68.94 188 GLN A O 1
ATOM 1538 N N . CYS A 1 189 ? -15.509 4.729 80.173 1.00 75.06 189 CYS A N 1
ATOM 1539 C CA . CYS A 1 189 ? -14.235 4.201 79.732 1.00 75.06 189 CYS A CA 1
ATOM 1540 C C . CYS A 1 189 ? -13.489 5.244 78.894 1.00 75.06 189 CYS A C 1
ATOM 1542 O O . CYS A 1 189 ? -14.016 5.784 77.924 1.00 75.06 189 CYS A O 1
ATOM 1544 N N . THR A 1 190 ? -12.248 5.536 79.281 1.00 72.62 190 THR A N 1
ATOM 1545 C CA . THR A 1 190 ? -11.394 6.523 78.605 1.00 72.62 190 THR A CA 1
ATOM 1546 C C . THR A 1 190 ? -10.655 5.944 77.400 1.00 72.62 190 THR A C 1
ATOM 1548 O O . THR A 1 190 ? -10.004 6.684 76.663 1.00 72.62 190 THR A O 1
ATOM 1551 N N . THR A 1 191 ? -10.756 4.633 77.174 1.00 76.19 191 THR A N 1
ATOM 1552 C CA . THR A 1 191 ? -10.141 3.970 76.027 1.00 76.19 191 THR A CA 1
ATOM 1553 C C . THR A 1 191 ? -10.938 4.242 74.752 1.00 76.19 191 THR A C 1
ATOM 1555 O O . THR A 1 191 ? -12.172 4.278 74.748 1.00 76.19 191 THR A O 1
ATOM 1558 N N . MET A 1 192 ? -10.221 4.446 73.646 1.00 74.62 192 MET A N 1
ATOM 1559 C CA . MET A 1 192 ? -10.826 4.645 72.331 1.00 74.62 192 MET A CA 1
ATOM 1560 C C . MET A 1 192 ? -11.322 3.315 71.759 1.00 74.62 192 MET A C 1
ATOM 1562 O O . MET A 1 192 ? -10.608 2.314 71.752 1.00 74.62 192 MET A O 1
ATOM 1566 N N . CYS A 1 193 ? -12.537 3.328 71.226 1.00 77.12 193 CYS A N 1
ATOM 1567 C CA . CYS A 1 193 ? -13.060 2.270 70.375 1.00 77.12 193 CYS A CA 1
ATOM 1568 C C . CYS A 1 193 ? -12.299 2.227 69.033 1.00 77.12 193 CYS A C 1
ATOM 1570 O O . CYS A 1 193 ? -11.643 3.196 68.646 1.00 77.12 193 CYS A O 1
ATOM 1572 N N . ILE A 1 194 ? -12.435 1.135 68.270 1.00 72.69 194 ILE A N 1
ATOM 1573 C CA . ILE A 1 194 ? -11.824 0.979 66.936 1.00 72.69 194 ILE A CA 1
ATOM 1574 C C . ILE A 1 194 ? -12.231 2.093 65.956 1.00 72.69 194 ILE A C 1
ATOM 1576 O O . ILE A 1 194 ? -11.543 2.335 64.970 1.00 72.69 194 ILE A O 1
ATOM 1580 N N . CYS A 1 195 ? -13.369 2.746 66.219 1.00 69.38 195 CYS A N 1
ATOM 1581 C CA . CYS A 1 195 ? -13.916 3.883 65.482 1.00 69.38 195 CYS A CA 1
ATOM 1582 C C . CYS A 1 195 ? -13.247 5.229 65.864 1.00 69.38 195 CYS A C 1
ATOM 1584 O O . CYS A 1 195 ? -13.697 6.276 65.406 1.00 69.38 195 CYS A O 1
ATOM 1586 N N . PHE A 1 196 ? -12.228 5.221 66.738 1.00 73.31 196 PHE A N 1
ATOM 1587 C CA . PHE A 1 196 ? -11.575 6.390 67.356 1.00 73.31 196 PHE A CA 1
ATOM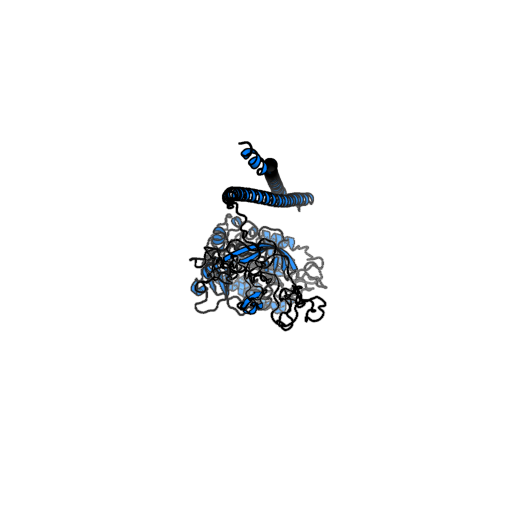 1588 C C . PHE A 1 196 ? -12.499 7.306 68.181 1.00 73.31 196 PHE A C 1
ATOM 1590 O O . PHE A 1 196 ? -12.108 8.412 68.551 1.00 73.31 196 PHE A O 1
ATOM 1597 N N . LYS A 1 197 ? -13.714 6.856 68.515 1.00 76.75 197 LYS A N 1
ATOM 1598 C CA . LYS A 1 197 ? -14.572 7.515 69.512 1.00 76.75 197 LYS A CA 1
ATOM 1599 C C . LYS A 1 197 ? -14.353 6.912 70.899 1.00 76.75 197 LYS A C 1
ATOM 1601 O O . LYS A 1 197 ? -13.937 5.760 71.019 1.00 76.75 197 LYS A O 1
ATOM 1606 N N . LEU A 1 198 ? -14.671 7.680 71.939 1.00 78.50 198 LEU A N 1
ATOM 1607 C CA . LEU A 1 198 ? -14.642 7.212 73.326 1.00 78.50 198 LEU A CA 1
ATOM 1608 C C . LEU A 1 198 ? -15.615 6.046 73.541 1.00 78.50 198 LEU A C 1
ATOM 1610 O O . LEU A 1 198 ? -16.698 6.007 72.949 1.00 78.50 198 LEU A O 1
ATOM 1614 N N . CYS A 1 199 ? -15.211 5.098 74.382 1.00 80.12 199 CYS A N 1
ATOM 1615 C CA . CYS A 1 199 ? -16.035 3.953 74.725 1.00 80.12 199 CYS A CA 1
ATOM 1616 C C . CYS A 1 199 ? -17.243 4.373 75.586 1.00 80.12 199 CYS A C 1
ATOM 1618 O O . CYS A 1 199 ? -17.107 5.071 76.589 1.00 80.12 199 CYS A O 1
ATOM 1620 N N . THR A 1 200 ? -18.436 3.920 75.204 1.00 75.50 200 THR A N 1
ATOM 1621 C CA . THR A 1 200 ? -19.700 4.188 75.902 1.00 75.50 200 THR A CA 1
ATOM 1622 C C . THR A 1 200 ? -20.046 3.128 76.940 1.00 75.50 200 THR A C 1
ATOM 1624 O O . THR A 1 200 ? -21.065 3.263 77.615 1.00 75.50 200 THR A O 1
ATOM 1627 N N . ILE A 1 201 ? -19.249 2.061 77.063 1.00 75.56 201 ILE A N 1
ATOM 1628 C CA . ILE A 1 201 ? -19.468 1.037 78.086 1.00 75.56 201 ILE A CA 1
ATOM 1629 C C . ILE A 1 201 ? -19.118 1.645 79.450 1.00 75.56 201 ILE A C 1
ATOM 1631 O O . ILE A 1 201 ? -17.989 2.124 79.628 1.00 75.56 201 ILE A O 1
ATOM 1635 N N . PRO A 1 202 ? -20.060 1.635 80.409 1.00 71.12 202 PRO A N 1
ATOM 1636 C CA . PRO A 1 202 ? -19.795 2.090 81.763 1.00 71.12 202 PRO A CA 1
ATOM 1637 C C . PRO A 1 202 ? -18.653 1.296 82.400 1.00 71.12 202 PRO A C 1
ATOM 1639 O O . PRO A 1 202 ? -18.603 0.071 82.301 1.00 71.12 202 PRO A O 1
ATOM 1642 N N . LEU A 1 203 ? -17.737 1.992 83.067 1.00 66.69 203 LEU A N 1
ATOM 1643 C CA . LEU A 1 203 ? -16.764 1.364 83.951 1.00 66.69 203 LEU A CA 1
ATOM 1644 C C . LEU A 1 203 ? -17.467 0.999 85.261 1.00 66.69 203 LEU A C 1
ATOM 1646 O O . LEU A 1 203 ? -18.001 1.876 85.940 1.00 66.69 203 LEU A O 1
ATOM 1650 N N . GLU A 1 204 ? -17.450 -0.283 85.620 1.00 64.31 204 GLU A N 1
ATOM 1651 C CA . GLU A 1 204 ? -17.935 -0.773 86.912 1.00 64.31 204 GLU A CA 1
ATOM 1652 C C . GLU A 1 204 ? -16.759 -1.106 87.836 1.00 64.31 204 GLU A C 1
ATOM 1654 O O . GLU A 1 204 ? -15.656 -1.400 87.373 1.00 64.31 204 GLU A O 1
ATOM 1659 N N . VAL A 1 205 ? -17.010 -1.092 89.151 1.00 53.84 205 VAL A N 1
ATOM 1660 C CA . VAL A 1 205 ? -16.008 -1.209 90.233 1.00 53.84 205 VAL A CA 1
ATOM 1661 C C . VAL A 1 205 ? -15.077 -2.432 90.086 1.00 53.84 205 VAL A C 1
ATOM 1663 O O . VAL A 1 205 ? -13.969 -2.388 90.603 1.00 53.84 205 VAL A O 1
ATOM 1666 N N . ASN A 1 206 ? -15.465 -3.478 89.340 1.00 51.72 206 ASN A N 1
ATOM 1667 C CA . ASN A 1 206 ? -14.676 -4.703 89.133 1.00 51.72 206 ASN A CA 1
ATOM 1668 C C . ASN A 1 206 ? -14.695 -5.251 87.689 1.00 51.72 206 ASN A C 1
ATOM 1670 O O . ASN A 1 206 ? -14.434 -6.436 87.490 1.00 51.72 206 ASN A O 1
ATOM 1674 N N . ASN A 1 207 ? -15.023 -4.438 86.678 1.00 58.97 207 ASN A N 1
ATOM 1675 C CA . ASN A 1 207 ? -15.184 -4.937 85.306 1.00 58.97 207 ASN A CA 1
ATOM 1676 C C . ASN A 1 207 ? -14.398 -4.091 84.290 1.00 58.97 207 ASN A C 1
ATOM 1678 O O . ASN A 1 207 ? -14.909 -3.120 83.728 1.00 58.97 207 ASN A O 1
ATOM 1682 N N . SER A 1 208 ? -13.132 -4.454 84.059 1.00 58.22 208 SER A N 1
ATOM 1683 C CA . SER A 1 208 ? -12.385 -4.005 82.880 1.00 58.22 208 SER A CA 1
ATOM 1684 C C . SER A 1 208 ? -12.872 -4.792 81.664 1.00 58.22 208 SER A C 1
ATOM 1686 O O . SER A 1 208 ? -12.796 -6.018 81.666 1.00 58.22 208 SER A O 1
ATOM 1688 N N . HIS A 1 209 ? -13.372 -4.105 80.637 1.00 65.12 209 HIS A N 1
ATOM 1689 C CA . HIS A 1 209 ? -13.799 -4.741 79.392 1.00 65.12 209 HIS A CA 1
ATOM 1690 C C . HIS A 1 209 ? -12.725 -4.590 78.310 1.00 65.12 209 HIS A C 1
ATOM 1692 O O . HIS A 1 209 ? -12.212 -3.492 78.095 1.00 65.12 209 HIS A O 1
ATOM 1698 N N . ASP A 1 210 ? -12.436 -5.686 77.610 1.00 67.88 210 ASP A N 1
ATOM 1699 C CA . ASP A 1 210 ? -11.485 -5.707 76.489 1.00 67.88 210 ASP A CA 1
ATOM 1700 C C . ASP A 1 210 ? -12.127 -5.229 75.170 1.00 67.88 210 ASP A C 1
ATOM 1702 O O . ASP A 1 210 ? -11.446 -4.752 74.263 1.00 67.88 210 ASP A O 1
ATOM 1706 N N . GLU A 1 211 ? -13.456 -5.323 75.053 1.00 67.00 211 GLU A N 1
ATOM 1707 C CA . GLU A 1 211 ? -14.209 -4.846 73.889 1.00 67.00 211 GLU A CA 1
ATOM 1708 C C . GLU A 1 211 ? -14.754 -3.435 74.116 1.00 67.00 211 GLU A C 1
ATOM 1710 O O . GLU A 1 211 ? -15.745 -3.251 74.818 1.00 67.00 211 GLU A O 1
ATOM 1715 N N . HIS A 1 212 ? -14.165 -2.429 73.472 1.00 74.00 212 HIS A N 1
ATOM 1716 C CA . HIS A 1 212 ? -14.656 -1.050 73.530 1.00 74.00 212 HIS A CA 1
ATOM 1717 C C . HIS A 1 212 ? -15.727 -0.783 72.459 1.00 74.00 212 HIS A C 1
ATOM 1719 O O . HIS A 1 212 ? -15.519 -1.063 71.275 1.00 74.00 212 HIS A O 1
ATOM 1725 N N . ARG A 1 213 ? -16.868 -0.201 72.850 1.00 71.75 213 ARG A N 1
ATOM 1726 C CA . ARG A 1 213 ? -18.003 0.121 71.956 1.00 71.75 213 ARG A CA 1
ATOM 1727 C C . ARG A 1 213 ? -18.277 1.619 71.964 1.00 71.75 213 ARG A C 1
ATOM 1729 O O . ARG A 1 213 ? -18.218 2.221 73.026 1.00 71.75 213 ARG A O 1
ATOM 1736 N N . CYS A 1 214 ? -18.568 2.213 70.808 1.00 77.12 214 CYS A N 1
ATOM 1737 C CA . CYS A 1 214 ? -18.980 3.616 70.695 1.00 77.12 214 CYS A CA 1
ATOM 1738 C C . CYS A 1 214 ? -20.476 3.752 70.354 1.00 77.12 214 CYS A C 1
ATOM 1740 O O . CYS A 1 214 ? -21.109 2.791 69.925 1.00 77.12 214 CYS A O 1
ATOM 1742 N N . ASP A 1 215 ? -21.030 4.962 70.487 1.00 72.56 215 ASP A N 1
ATOM 1743 C CA . ASP A 1 215 ? -22.413 5.316 70.106 1.00 72.56 215 ASP A CA 1
ATOM 1744 C C . ASP A 1 215 ? -22.693 5.235 68.592 1.00 72.56 215 ASP A C 1
ATOM 1746 O O . ASP A 1 215 ? -23.813 5.465 68.136 1.00 72.56 215 ASP A O 1
ATOM 1750 N N . SER A 1 216 ? -21.669 4.929 67.791 1.00 72.19 216 SER A N 1
ATOM 1751 C CA . SER A 1 216 ? -21.787 4.797 66.346 1.00 72.19 216 SER A CA 1
ATOM 1752 C C . SER A 1 216 ? -22.537 3.520 65.982 1.00 72.19 216 SER A C 1
ATOM 1754 O O . SER A 1 216 ? -22.024 2.414 66.141 1.00 72.19 216 SER A O 1
ATOM 1756 N N . THR A 1 217 ? -23.720 3.685 65.404 1.00 71.50 217 THR A N 1
ATOM 1757 C CA . THR A 1 217 ? -24.585 2.608 64.899 1.00 71.50 217 THR A CA 1
ATOM 1758 C C . THR A 1 217 ? -24.290 2.230 63.446 1.00 71.50 217 THR A C 1
ATOM 1760 O O . THR A 1 217 ? -25.141 1.654 62.771 1.00 71.50 217 THR A O 1
ATOM 1763 N N . GLN A 1 218 ? -23.112 2.588 62.929 1.00 77.69 218 GLN A N 1
ATOM 1764 C CA . GLN A 1 218 ? -22.700 2.230 61.578 1.00 77.69 218 GLN A CA 1
ATOM 1765 C C . GLN A 1 218 ? -21.192 2.005 61.498 1.00 77.69 218 GLN A C 1
ATOM 1767 O O . GLN A 1 218 ? -20.400 2.741 62.099 1.00 77.69 218 GLN A O 1
ATOM 1772 N N . CYS A 1 219 ? -20.802 1.000 60.715 1.00 84.81 219 CYS A N 1
ATOM 1773 C CA . CYS A 1 219 ? -19.416 0.761 60.349 1.00 84.81 219 CYS A CA 1
ATOM 1774 C C . CYS A 1 219 ? -18.811 1.942 59.563 1.00 84.81 219 CYS A C 1
ATOM 1776 O O . CYS A 1 219 ? -19.361 2.413 58.569 1.00 84.81 219 CYS A O 1
ATOM 1778 N N . TRP A 1 220 ? -17.642 2.404 60.016 1.00 80.94 220 TRP A N 1
ATOM 1779 C CA . TRP A 1 220 ? -16.896 3.544 59.464 1.00 80.94 220 TRP A CA 1
ATOM 1780 C C . TRP A 1 220 ? -15.997 3.173 58.276 1.00 80.94 220 TRP A C 1
ATOM 1782 O O . TRP A 1 220 ? -15.400 4.046 57.647 1.00 80.94 220 TRP A O 1
ATOM 1792 N N . LYS A 1 221 ? -15.869 1.878 57.970 1.00 86.38 221 LYS A N 1
ATOM 1793 C CA . LYS A 1 221 ? -15.110 1.400 56.814 1.00 86.38 221 LYS A CA 1
ATOM 1794 C C . LYS A 1 221 ? -15.904 1.650 55.531 1.00 86.38 221 LYS A C 1
ATOM 1796 O O . LYS A 1 221 ? -17.120 1.456 55.486 1.00 86.38 221 LYS A O 1
ATOM 1801 N N . SER A 1 222 ? -15.203 2.056 54.478 1.00 87.69 222 SER A N 1
ATOM 1802 C CA . SER A 1 222 ? -15.789 2.230 53.149 1.00 87.69 222 SER A CA 1
ATOM 1803 C C . SER A 1 222 ? -16.031 0.887 52.466 1.00 87.69 222 SER A C 1
ATOM 1805 O O . SER A 1 222 ? -15.294 -0.079 52.673 1.00 87.69 222 SER A O 1
ATOM 1807 N N . CYS A 1 223 ? -17.050 0.851 51.615 1.00 88.56 223 CYS A N 1
ATOM 1808 C CA . CYS A 1 223 ? -17.334 -0.257 50.724 1.00 88.56 223 CYS A CA 1
ATOM 1809 C C . CYS A 1 223 ? -16.088 -0.596 49.883 1.00 88.56 223 CYS A C 1
ATOM 1811 O O . CYS A 1 223 ? -15.353 0.267 49.418 1.00 88.56 223 CYS A O 1
ATOM 1813 N N . VAL A 1 224 ? -15.834 -1.874 49.636 1.00 87.44 224 VAL A N 1
ATOM 1814 C CA . VAL A 1 224 ? -14.729 -2.300 48.770 1.00 87.44 224 VAL A CA 1
ATOM 1815 C C . VAL A 1 224 ? -15.015 -1.996 47.290 1.00 87.44 224 VAL A C 1
ATOM 1817 O O . VAL A 1 224 ? -14.089 -1.888 46.487 1.00 87.44 224 VAL A O 1
ATOM 1820 N N . LEU A 1 225 ? -16.294 -1.825 46.934 1.00 85.19 225 LEU A N 1
ATOM 1821 C CA . LEU A 1 225 ? -16.765 -1.541 45.575 1.00 85.19 225 LEU A CA 1
ATOM 1822 C C . LEU A 1 225 ? -17.011 -0.043 45.299 1.00 85.19 225 LEU A C 1
ATOM 1824 O O . LEU A 1 225 ? -17.169 0.328 44.138 1.00 85.19 225 LEU A O 1
ATOM 1828 N N . CYS A 1 226 ? -17.081 0.815 46.325 1.00 85.25 226 CYS A N 1
ATOM 1829 C CA . CYS A 1 226 ? -17.281 2.266 46.181 1.00 85.25 226 CYS A CA 1
ATOM 1830 C C . CYS A 1 226 ? -16.885 3.032 47.456 1.00 85.25 226 CYS A C 1
ATOM 1832 O O . CYS A 1 226 ? -16.534 2.439 48.461 1.00 85.25 226 CYS A O 1
ATOM 1834 N N . GLU A 1 227 ? -16.999 4.357 47.475 1.00 87.19 227 GLU A N 1
ATOM 1835 C CA . GLU A 1 227 ? -16.575 5.168 48.633 1.00 87.19 227 GLU A CA 1
ATOM 1836 C C . GLU A 1 227 ? -17.631 5.303 49.750 1.00 87.19 227 GLU A C 1
ATOM 1838 O O . GLU A 1 227 ? -17.396 5.973 50.752 1.00 87.19 227 GLU A O 1
ATOM 1843 N N . ARG A 1 228 ? -18.801 4.663 49.614 1.00 88.31 228 ARG A N 1
ATOM 1844 C CA . ARG A 1 228 ? -19.888 4.736 50.610 1.00 88.31 228 ARG A CA 1
ATOM 1845 C C . ARG A 1 228 ? -19.561 3.926 51.863 1.00 88.31 228 ARG A C 1
ATOM 1847 O O . ARG A 1 228 ? -18.864 2.918 51.779 1.00 88.31 228 ARG A O 1
ATOM 1854 N N . SER A 1 229 ? -20.124 4.314 53.004 1.00 87.88 229 SER A N 1
ATOM 1855 C CA . SER A 1 229 ? -19.988 3.578 54.267 1.00 87.88 229 SER A CA 1
ATOM 1856 C C . SER A 1 229 ? -20.587 2.173 54.185 1.00 87.88 229 SER A C 1
ATOM 1858 O O . SER A 1 229 ? -21.577 1.941 53.483 1.00 87.88 229 SER A O 1
ATOM 1860 N N . CYS A 1 230 ? -19.992 1.234 54.918 1.00 88.50 230 CYS A N 1
ATOM 1861 C CA . CYS A 1 230 ? -20.503 -0.123 55.033 1.00 88.50 230 CYS A CA 1
ATOM 1862 C C . CYS A 1 230 ? -21.929 -0.137 55.622 1.00 88.50 230 CYS A C 1
ATOM 1864 O O . CYS A 1 230 ? -22.296 0.707 56.443 1.00 88.50 230 CYS A O 1
ATOM 1866 N N . CYS A 1 231 ? -22.763 -1.069 55.153 1.00 85.88 231 CYS A N 1
ATOM 1867 C CA . CYS A 1 231 ? -24.167 -1.158 55.555 1.00 85.88 231 CYS A CA 1
ATOM 1868 C C . CYS A 1 231 ? -24.390 -1.844 56.901 1.00 85.88 231 CYS A C 1
ATOM 1870 O O . CYS A 1 231 ? -25.514 -1.837 57.397 1.00 85.88 231 CYS A O 1
ATOM 1872 N N . THR A 1 232 ? -23.361 -2.460 57.483 1.00 84.50 232 THR A N 1
ATOM 1873 C CA . THR A 1 232 ? -23.495 -3.148 58.765 1.00 84.50 232 THR A CA 1
ATOM 1874 C C . THR A 1 232 ? -23.733 -2.129 59.883 1.00 84.50 232 THR A C 1
ATOM 1876 O O . THR A 1 232 ? -22.924 -1.204 60.038 1.00 84.50 232 THR A O 1
ATOM 1879 N N . PRO A 1 233 ? -24.809 -2.290 60.677 1.00 78.88 233 PRO A N 1
ATOM 1880 C CA . PRO A 1 233 ? -25.095 -1.392 61.796 1.00 78.88 233 PRO A CA 1
ATOM 1881 C C . PRO A 1 233 ? -24.075 -1.513 62.937 1.00 78.88 233 PRO A C 1
ATOM 1883 O O . PRO A 1 233 ? -23.827 -0.574 63.683 1.00 78.88 233 PRO A O 1
ATOM 1886 N N . ASP A 1 234 ? -23.453 -2.678 63.091 1.00 80.88 234 ASP A N 1
ATOM 1887 C CA . ASP A 1 234 ? -22.398 -2.868 64.081 1.00 80.88 234 ASP A CA 1
ATOM 1888 C C . ASP A 1 234 ? -21.043 -2.571 63.440 1.00 80.88 234 ASP A C 1
ATOM 1890 O O . ASP A 1 234 ? -20.691 -3.225 62.466 1.00 80.88 234 ASP A O 1
ATOM 1894 N N . HIS A 1 235 ? -20.279 -1.606 63.961 1.00 79.81 235 HIS A N 1
ATOM 1895 C CA . HIS A 1 235 ? -18.933 -1.304 63.466 1.00 79.81 235 HIS A CA 1
ATOM 1896 C C . HIS A 1 235 ? -17.869 -2.293 63.961 1.00 79.81 235 HIS A C 1
ATOM 1898 O O . HIS A 1 235 ? -16.803 -2.359 63.354 1.00 79.81 235 HIS A O 1
ATOM 1904 N N . ASN A 1 236 ? -18.161 -3.103 64.984 1.00 76.81 236 ASN A N 1
ATOM 1905 C CA . ASN A 1 236 ? -17.263 -4.134 65.516 1.00 76.81 236 ASN A CA 1
ATOM 1906 C C . ASN A 1 236 ? -17.343 -5.469 64.753 1.00 76.81 236 ASN A C 1
ATOM 1908 O O . ASN A 1 236 ? -16.754 -6.469 65.155 1.00 76.81 236 ASN A O 1
ATOM 1912 N N . HIS A 1 237 ? -18.004 -5.486 63.596 1.00 78.81 237 HIS A N 1
ATOM 1913 C CA . HIS A 1 237 ? -18.198 -6.693 62.796 1.00 78.81 237 HIS A CA 1
ATOM 1914 C C . HIS A 1 237 ? -16.966 -7.149 61.986 1.00 78.81 237 HIS A C 1
ATOM 1916 O O . HIS A 1 237 ? -17.036 -8.189 61.334 1.00 78.81 237 HIS A O 1
ATOM 1922 N N . ASP A 1 238 ? -15.844 -6.417 62.004 1.00 81.06 238 ASP A N 1
ATOM 1923 C CA . ASP A 1 238 ? -14.700 -6.609 61.089 1.00 81.06 238 ASP A CA 1
ATOM 1924 C C . ASP A 1 238 ? -14.126 -8.042 61.089 1.00 81.06 238 ASP A C 1
ATOM 1926 O O . ASP A 1 238 ? -13.772 -8.564 60.034 1.00 81.06 238 ASP A O 1
ATOM 1930 N N . ALA A 1 239 ? -14.117 -8.727 62.239 1.00 75.44 239 ALA A N 1
ATOM 1931 C CA . ALA A 1 239 ? -13.650 -10.115 62.357 1.00 75.44 239 ALA A CA 1
ATOM 1932 C C . ALA A 1 239 ? -14.578 -11.150 61.687 1.00 75.44 239 ALA A C 1
ATOM 1934 O O . ALA A 1 239 ? -14.145 -12.252 61.356 1.00 75.44 239 ALA A O 1
ATOM 1935 N N . THR A 1 240 ? -15.849 -10.799 61.480 1.00 74.88 240 THR A N 1
ATOM 1936 C CA . THR A 1 240 ? -16.863 -11.656 60.835 1.00 74.88 240 THR A CA 1
ATOM 1937 C C . THR A 1 240 ? -16.992 -11.394 59.334 1.00 74.88 240 THR A C 1
ATOM 1939 O O . THR A 1 240 ? -17.686 -12.122 58.623 1.00 74.88 240 THR A O 1
ATOM 1942 N N . VAL A 1 241 ? -16.310 -10.362 58.828 1.00 78.75 241 VAL A N 1
ATOM 1943 C CA . VAL A 1 241 ? -16.324 -10.005 57.411 1.00 78.75 241 VAL A CA 1
ATOM 1944 C C . VAL A 1 241 ? -15.467 -10.986 56.611 1.00 78.75 241 VAL A C 1
ATOM 1946 O O . VAL A 1 241 ? -14.328 -11.289 56.960 1.00 78.75 241 VAL A O 1
ATOM 1949 N N . SER A 1 242 ? -15.997 -11.458 55.481 1.00 81.62 242 SER A N 1
ATOM 1950 C CA . SER A 1 242 ? -15.240 -12.305 54.552 1.00 81.62 242 SER A CA 1
ATOM 1951 C C . SER A 1 242 ? -14.061 -11.545 53.938 1.00 81.62 242 SER A C 1
ATOM 1953 O O . SER A 1 242 ? -14.193 -10.388 53.540 1.00 81.62 242 SER A O 1
ATOM 1955 N N . LYS A 1 243 ? -12.906 -12.199 53.796 1.00 83.56 243 LYS A N 1
ATOM 1956 C CA . LYS A 1 243 ? -11.772 -11.636 53.053 1.00 83.56 243 LYS A CA 1
ATOM 1957 C C . LYS A 1 243 ? -11.992 -11.811 51.555 1.00 83.56 243 LYS A C 1
ATOM 1959 O O . LYS A 1 243 ? -12.277 -12.914 51.098 1.00 83.56 243 LYS A O 1
ATOM 1964 N N . VAL A 1 244 ? -11.828 -10.733 50.796 1.00 79.31 244 VAL A N 1
ATOM 1965 C CA . VAL A 1 244 ? -11.906 -10.738 49.332 1.00 79.31 244 VAL A CA 1
ATOM 1966 C C . VAL A 1 244 ? -10.605 -10.235 48.738 1.00 79.31 244 VAL A C 1
ATOM 1968 O O . VAL A 1 244 ? -9.949 -9.334 49.262 1.00 79.31 244 VAL A O 1
ATOM 1971 N N . THR A 1 245 ? -10.221 -10.841 47.625 1.00 78.69 245 THR A N 1
ATOM 1972 C CA . THR A 1 245 ? -9.071 -10.404 46.849 1.00 78.69 245 THR A CA 1
ATOM 1973 C C . THR A 1 245 ? -9.519 -9.354 45.845 1.00 78.69 245 THR A C 1
ATOM 1975 O O . THR A 1 245 ? -10.403 -9.606 45.029 1.00 78.69 245 THR A O 1
ATOM 1978 N N . ILE A 1 246 ? -8.875 -8.192 45.882 1.00 72.75 246 ILE A N 1
ATOM 1979 C CA . ILE A 1 246 ? -9.061 -7.128 44.899 1.00 72.75 246 ILE A CA 1
ATOM 1980 C C . ILE A 1 246 ? -7.767 -6.889 44.127 1.00 72.75 246 ILE A C 1
ATOM 1982 O O . ILE A 1 246 ? -6.667 -7.044 44.662 1.00 72.75 246 ILE A O 1
ATOM 1986 N N . MET A 1 247 ? -7.903 -6.484 42.866 1.00 66.94 247 MET A N 1
ATOM 1987 C CA . MET A 1 247 ? -6.795 -5.940 42.086 1.00 66.94 247 MET A CA 1
ATOM 1988 C C . MET A 1 247 ? -6.877 -4.416 42.104 1.00 66.94 247 MET A C 1
ATOM 1990 O O . MET A 1 247 ? -7.858 -3.841 41.635 1.00 66.94 247 MET A O 1
ATOM 1994 N N . ARG A 1 248 ? -5.847 -3.756 42.640 1.00 61.94 248 ARG A N 1
ATOM 1995 C CA . ARG A 1 248 ? -5.665 -2.299 42.551 1.00 61.94 248 ARG A CA 1
ATOM 1996 C C . ARG A 1 248 ? -4.314 -2.028 41.908 1.00 61.94 248 ARG A C 1
ATOM 1998 O O . ARG A 1 248 ? -3.315 -2.565 42.359 1.00 61.94 248 ARG A O 1
ATOM 2005 N N . ASN A 1 249 ? -4.276 -1.211 40.856 1.00 48.09 249 ASN A N 1
ATOM 2006 C CA . ASN A 1 249 ? -3.036 -0.801 40.178 1.00 48.09 249 ASN A CA 1
ATOM 2007 C C . ASN A 1 249 ? -2.107 -1.971 39.779 1.00 48.09 249 ASN A C 1
ATOM 2009 O O . ASN A 1 249 ? -0.889 -1.852 39.850 1.00 48.09 249 ASN A O 1
ATOM 2013 N N . GLY A 1 250 ? -2.679 -3.117 39.391 1.00 58.22 250 GLY A N 1
ATOM 2014 C CA . GLY A 1 250 ? -1.917 -4.306 38.990 1.00 58.22 250 GLY A CA 1
ATOM 2015 C C . GLY A 1 250 ? -1.351 -5.148 40.140 1.00 58.22 250 GLY A C 1
ATOM 2016 O O . GLY A 1 250 ? -0.731 -6.172 39.871 1.00 58.22 250 GLY A O 1
ATOM 2017 N N . THR A 1 251 ? -1.581 -4.779 41.405 1.00 58.94 251 THR A N 1
ATOM 2018 C CA . THR A 1 251 ? -1.198 -5.590 42.569 1.00 58.94 251 THR A CA 1
ATOM 2019 C C . THR A 1 251 ? -2.414 -6.247 43.219 1.00 58.94 251 THR A C 1
ATOM 2021 O O . THR A 1 251 ? -3.476 -5.645 43.411 1.00 58.94 251 THR A O 1
ATOM 2024 N N . GLN A 1 252 ? -2.258 -7.530 43.543 1.00 75.25 252 GLN A N 1
ATOM 2025 C CA . GLN A 1 252 ? -3.280 -8.344 44.188 1.00 75.25 252 GLN A CA 1
ATOM 2026 C C . GLN A 1 252 ? -3.209 -8.130 45.703 1.00 75.25 252 GLN A C 1
ATOM 2028 O O . GLN A 1 252 ? -2.181 -8.392 46.322 1.00 75.25 252 GLN A O 1
ATOM 2033 N N . SER A 1 253 ? -4.291 -7.632 46.301 1.00 76.06 253 SER A N 1
ATOM 2034 C CA . SER A 1 253 ? -4.379 -7.360 47.741 1.00 76.06 253 SER A CA 1
ATOM 2035 C C . SER A 1 253 ? -5.616 -8.026 48.335 1.00 76.06 253 SER A C 1
ATOM 2037 O O . SER A 1 253 ? -6.710 -7.923 47.781 1.00 76.06 253 SER A O 1
ATOM 2039 N N . THR A 1 254 ? -5.459 -8.699 49.474 1.00 82.56 254 THR A N 1
ATOM 2040 C CA . THR A 1 254 ? -6.573 -9.313 50.211 1.00 82.56 254 THR A CA 1
ATOM 2041 C C . THR A 1 254 ? -7.051 -8.355 51.293 1.00 82.56 254 THR A C 1
ATOM 2043 O O . THR A 1 254 ? -6.279 -7.986 52.175 1.00 82.56 254 THR A O 1
ATOM 2046 N N . VAL A 1 255 ? -8.320 -7.957 51.228 1.00 83.31 255 VAL A N 1
ATOM 2047 C CA . VAL A 1 255 ? -8.941 -6.982 52.138 1.00 83.31 255 VAL A CA 1
ATOM 2048 C C . VAL A 1 255 ? -10.219 -7.552 52.757 1.00 83.31 255 VAL A C 1
ATOM 2050 O O . VAL A 1 255 ? -10.821 -8.473 52.206 1.00 83.31 255 VAL A O 1
ATOM 2053 N N . ASN A 1 256 ? -10.656 -7.007 53.893 1.00 85.94 256 ASN A N 1
ATOM 2054 C CA . ASN A 1 256 ? -11.961 -7.343 54.470 1.00 85.94 256 ASN A CA 1
ATOM 2055 C C . ASN A 1 256 ? -13.075 -6.737 53.592 1.00 85.94 256 ASN A C 1
ATOM 2057 O O . ASN A 1 256 ? -13.034 -5.551 53.259 1.00 85.94 256 ASN A O 1
ATOM 2061 N N . ALA A 1 257 ? -14.056 -7.549 53.195 1.00 85.62 257 ALA A N 1
ATOM 2062 C CA . ALA A 1 257 ? -15.157 -7.176 52.308 1.00 85.62 257 ALA A CA 1
ATOM 2063 C C . ALA A 1 257 ? -16.238 -6.338 53.006 1.00 85.62 257 ALA A C 1
ATOM 2065 O O . ALA A 1 257 ? -17.348 -6.799 53.268 1.00 85.62 257 ALA A O 1
ATOM 2066 N N . HIS A 1 258 ? -15.924 -5.080 53.284 1.00 87.94 258 HIS A N 1
ATOM 2067 C CA . HIS A 1 258 ? -16.930 -4.098 53.678 1.00 87.94 258 HIS A CA 1
ATOM 2068 C C . HIS A 1 258 ? -17.797 -3.760 52.463 1.00 87.94 258 HIS A C 1
ATOM 2070 O O . HIS A 1 258 ? -17.267 -3.420 51.410 1.00 87.94 258 HIS A O 1
ATOM 2076 N N . ILE A 1 259 ? -19.121 -3.891 52.563 1.00 88.88 259 ILE A N 1
ATOM 2077 C CA . ILE A 1 259 ? -20.057 -3.689 51.440 1.00 88.88 259 ILE A CA 1
ATOM 2078 C C . ILE A 1 259 ? -21.125 -2.679 51.871 1.00 88.88 259 ILE A C 1
ATOM 2080 O O . ILE A 1 259 ? -21.516 -2.659 53.037 1.00 88.88 259 ILE A O 1
ATOM 2084 N N . CYS A 1 260 ? -21.570 -1.810 50.961 1.00 89.19 260 CYS A N 1
ATOM 2085 C CA . CYS A 1 260 ? -22.723 -0.937 51.198 1.00 89.19 260 CYS A CA 1
ATOM 2086 C C . CYS A 1 260 ? -24.005 -1.529 50.591 1.00 89.19 260 CYS A C 1
ATOM 2088 O O . CYS A 1 260 ? -23.956 -2.373 49.695 1.00 89.19 260 CYS A O 1
ATOM 2090 N N . ASP A 1 261 ? -25.165 -1.063 51.047 1.00 88.50 261 ASP A N 1
ATOM 2091 C CA . ASP A 1 261 ? -26.470 -1.615 50.661 1.00 88.50 261 ASP A CA 1
ATOM 2092 C C . ASP A 1 261 ? -26.999 -0.983 49.368 1.00 88.50 261 ASP A C 1
ATOM 2094 O O . ASP A 1 261 ? -28.123 -0.498 49.269 1.00 88.50 261 ASP A O 1
ATOM 2098 N N . GLN A 1 262 ? -26.127 -0.883 48.372 1.00 89.31 262 GLN A N 1
ATOM 2099 C CA . GLN A 1 262 ? -26.427 -0.249 47.098 1.00 89.31 262 GLN A CA 1
ATOM 2100 C C . GLN A 1 262 ? -25.990 -1.170 45.960 1.00 89.31 262 GLN A C 1
ATOM 2102 O O . GLN A 1 262 ? -25.017 -1.913 46.113 1.00 89.31 262 GLN A O 1
ATOM 2107 N N . PRO A 1 263 ? -26.700 -1.164 44.821 1.00 89.00 263 PRO A N 1
ATOM 2108 C CA . PRO A 1 263 ? -26.286 -1.944 43.665 1.00 89.00 263 PRO A CA 1
ATOM 2109 C C . PRO A 1 263 ? -24.976 -1.391 43.086 1.00 89.00 263 PRO A C 1
ATOM 2111 O O . PRO A 1 263 ? -24.753 -0.178 43.082 1.00 89.00 263 PRO A O 1
ATOM 2114 N N . HIS A 1 264 ? -24.114 -2.281 42.594 1.00 87.75 264 HIS A N 1
ATOM 2115 C CA . HIS A 1 264 ? -22.844 -1.920 41.953 1.00 87.75 264 HIS A CA 1
ATOM 2116 C C . HIS A 1 264 ? -22.703 -2.611 40.603 1.00 87.75 264 HIS A C 1
ATOM 2118 O O . HIS A 1 264 ? -23.107 -3.758 40.442 1.00 87.75 264 HIS A O 1
ATOM 2124 N N . THR A 1 265 ? -22.036 -1.975 39.646 1.00 86.06 265 THR A N 1
ATOM 2125 C CA . THR A 1 265 ? -21.657 -2.647 38.398 1.00 86.06 265 THR A CA 1
ATOM 2126 C C . THR A 1 265 ? -20.486 -3.594 38.643 1.00 86.06 265 THR A C 1
ATOM 2128 O O . THR A 1 265 ? -19.511 -3.234 39.312 1.00 86.06 265 THR A O 1
ATOM 2131 N N . CYS A 1 266 ? -20.566 -4.803 38.087 1.00 87.06 266 CYS A N 1
ATOM 2132 C CA . CYS A 1 266 ? -19.465 -5.755 38.112 1.00 87.06 266 CYS A CA 1
ATOM 2133 C C . CYS A 1 266 ? -18.202 -5.167 37.457 1.00 87.06 266 CYS A C 1
ATOM 2135 O O . CYS A 1 266 ? -18.243 -4.677 36.334 1.00 87.06 266 CYS A O 1
ATOM 2137 N N . GLN A 1 267 ? -17.072 -5.237 38.165 1.00 83.88 267 GLN A N 1
ATOM 2138 C CA . GLN A 1 267 ? -15.790 -4.675 37.715 1.00 83.88 267 GLN A CA 1
ATOM 2139 C C . GLN A 1 267 ? -14.971 -5.639 36.838 1.00 83.88 267 GLN A C 1
ATOM 2141 O O . GLN A 1 267 ? -13.921 -5.263 36.321 1.00 83.88 267 GLN A O 1
ATOM 2146 N N . ALA A 1 268 ? -15.422 -6.886 36.673 1.00 86.81 268 ALA A N 1
ATOM 2147 C CA . ALA A 1 268 ? -14.762 -7.844 35.794 1.00 86.81 268 ALA A CA 1
ATOM 2148 C C . ALA A 1 268 ? -14.896 -7.412 34.326 1.00 86.81 268 ALA A C 1
ATOM 2150 O O . ALA A 1 268 ? -15.935 -6.892 33.918 1.00 86.81 268 ALA A O 1
ATOM 2151 N N . MET A 1 269 ? -13.856 -7.644 33.525 1.00 91.50 269 MET A N 1
ATOM 2152 C CA . MET A 1 269 ? -13.880 -7.343 32.092 1.00 91.50 269 MET A CA 1
ATOM 2153 C C . MET A 1 269 ? -14.722 -8.368 31.334 1.00 91.50 269 MET A C 1
ATOM 2155 O O . MET A 1 269 ? -14.822 -9.523 31.738 1.00 91.50 269 MET A O 1
ATOM 2159 N N . CYS A 1 270 ? -15.319 -7.954 30.216 1.00 92.62 270 CYS A N 1
ATOM 2160 C CA . CYS A 1 270 ? -16.050 -8.857 29.335 1.00 92.62 270 CYS A CA 1
ATOM 2161 C C . CYS A 1 270 ? -15.172 -10.053 28.929 1.00 92.62 270 CYS A C 1
ATOM 2163 O O . CYS A 1 270 ? -13.992 -9.897 28.622 1.00 92.62 270 CYS A O 1
ATOM 2165 N N . GLU A 1 271 ? -15.755 -11.241 28.852 1.00 92.31 271 GLU A N 1
ATOM 2166 C CA . GLU A 1 271 ? -15.127 -12.514 28.472 1.00 92.31 271 GLU A CA 1
ATOM 2167 C C . GLU A 1 271 ? -15.753 -13.107 27.198 1.00 92.31 271 GLU A C 1
ATOM 2169 O O . GLU A 1 271 ? -15.369 -14.187 26.739 1.00 92.31 271 GLU A O 1
ATOM 2174 N N . VAL A 1 272 ? -16.716 -12.401 26.598 1.00 92.44 272 VAL A N 1
ATOM 2175 C CA . VAL A 1 272 ? -17.305 -12.780 25.311 1.00 92.44 272 VAL A CA 1
ATOM 2176 C C . VAL A 1 272 ? -16.226 -12.705 24.215 1.00 92.44 272 VAL A C 1
ATOM 2178 O O . VAL A 1 272 ? -15.445 -11.744 24.193 1.00 92.44 272 VAL A O 1
ATOM 2181 N N . PRO A 1 273 ? -16.125 -13.711 23.322 1.00 93.94 273 PRO A N 1
ATOM 2182 C CA . PRO A 1 273 ? -15.198 -13.674 22.193 1.00 93.94 273 PRO A CA 1
ATOM 2183 C C . PRO A 1 273 ? -15.440 -12.474 21.266 1.00 93.94 273 PRO A C 1
ATOM 2185 O O . PRO A 1 273 ? -16.583 -12.092 21.017 1.00 93.94 273 PRO A O 1
ATOM 2188 N N . GLY A 1 274 ? -14.359 -11.903 20.731 1.00 94.25 274 GLY A N 1
ATOM 2189 C CA . GLY A 1 274 ? -14.403 -10.663 19.950 1.00 94.25 274 GLY A CA 1
ATOM 2190 C C . GLY A 1 274 ? -14.076 -9.422 20.775 1.00 94.25 274 GLY A C 1
ATOM 2191 O O . GLY A 1 274 ? -13.940 -9.492 21.993 1.00 94.25 274 GLY A O 1
ATOM 2192 N N . ILE A 1 275 ? -13.925 -8.281 20.110 1.00 95.00 275 ILE A N 1
ATOM 2193 C CA . ILE A 1 275 ? -13.546 -7.001 20.718 1.00 95.00 275 ILE A CA 1
ATOM 2194 C C . ILE A 1 275 ? -14.818 -6.192 21.016 1.00 95.00 275 ILE A C 1
ATOM 2196 O O . ILE A 1 275 ? -15.685 -6.058 20.149 1.00 95.00 275 ILE A O 1
ATOM 2200 N N . CYS A 1 276 ? -14.960 -5.660 22.237 1.00 96.06 276 CYS A N 1
ATOM 2201 C CA . CYS A 1 276 ? -16.184 -4.952 22.650 1.00 96.06 276 CYS A CA 1
ATOM 2202 C C . CYS A 1 276 ? -16.383 -3.630 21.894 1.00 96.06 276 CYS A C 1
ATOM 2204 O O . CYS A 1 276 ? -17.508 -3.165 21.742 1.00 96.06 276 CYS A O 1
ATOM 2206 N N . GLY A 1 277 ? -15.295 -3.018 21.440 1.00 93.19 277 GLY A N 1
ATOM 2207 C CA . GLY A 1 277 ? -15.275 -1.854 20.565 1.00 93.19 277 GLY A CA 1
ATOM 2208 C C . GLY A 1 277 ? -13.837 -1.425 20.302 1.00 93.19 277 GLY A C 1
ATOM 2209 O O . GLY A 1 277 ? -12.914 -1.917 20.943 1.00 93.19 277 GLY A O 1
ATOM 2210 N N . PHE A 1 278 ? -13.634 -0.512 19.369 1.00 93.88 278 PHE A N 1
ATOM 2211 C CA . PHE A 1 278 ? -12.339 0.118 19.154 1.00 93.88 278 PHE A CA 1
ATOM 2212 C C . PHE A 1 278 ? -12.552 1.530 18.625 1.00 93.88 278 PHE A C 1
ATOM 2214 O O . PHE A 1 278 ? -13.587 1.825 18.025 1.00 93.88 278 PHE A O 1
ATOM 2221 N N . GLU A 1 279 ? -11.571 2.391 18.848 1.00 92.81 279 GLU A N 1
ATOM 2222 C CA . GLU A 1 279 ? -11.611 3.790 18.432 1.00 92.81 279 GLU A CA 1
ATOM 2223 C C . GLU A 1 279 ? -10.361 4.136 17.630 1.00 92.81 279 GLU A C 1
ATOM 2225 O O . GLU A 1 279 ? -9.258 3.694 17.961 1.00 92.81 279 GLU A O 1
ATOM 2230 N N . TYR A 1 280 ? -10.550 4.929 16.574 1.00 92.00 280 TYR A N 1
ATOM 2231 C CA . TYR A 1 280 ? -9.452 5.501 15.808 1.00 92.00 280 TYR A CA 1
ATOM 2232 C C . TYR A 1 280 ? -9.160 6.913 16.292 1.00 92.00 280 TYR A C 1
ATOM 2234 O O . TYR A 1 280 ? -10.073 7.724 16.451 1.00 92.00 280 TYR A O 1
ATOM 2242 N N . LYS A 1 281 ? -7.878 7.217 16.473 1.00 94.12 281 LYS A N 1
ATOM 2243 C CA . LYS A 1 281 ? -7.402 8.556 16.799 1.00 94.12 281 LYS A CA 1
ATOM 2244 C C . LYS A 1 281 ? -6.455 9.034 15.713 1.00 94.12 281 LYS A C 1
ATOM 2246 O O . LYS A 1 281 ? -5.393 8.451 15.516 1.00 94.12 281 LYS A O 1
ATOM 2251 N N . THR A 1 282 ? -6.830 10.118 15.054 1.00 94.62 282 THR A N 1
ATOM 2252 C CA . THR A 1 282 ? -5.984 10.799 14.076 1.00 94.62 282 THR A CA 1
ATOM 2253 C C . THR A 1 282 ? -5.207 11.924 14.754 1.00 94.62 282 THR A C 1
ATOM 2255 O O . THR A 1 282 ? -5.759 12.681 15.552 1.00 94.62 282 THR A O 1
ATOM 2258 N N . SER A 1 283 ? -3.922 12.049 14.434 1.00 94.81 283 SER A N 1
ATOM 2259 C CA . SER A 1 283 ? -3.049 13.138 14.880 1.00 94.81 283 SER A CA 1
ATOM 2260 C C . SER A 1 283 ? -2.014 13.472 13.805 1.00 94.81 283 SER A C 1
ATOM 2262 O O . SER A 1 283 ? -1.697 12.631 12.968 1.00 94.81 283 SER A O 1
ATOM 2264 N N . ARG A 1 284 ? -1.481 14.696 13.813 1.00 94.62 284 ARG A N 1
ATOM 2265 C CA . ARG A 1 284 ? -0.358 15.080 12.947 1.00 94.62 284 ARG A CA 1
ATOM 2266 C C . ARG A 1 284 ? 0.950 14.706 13.640 1.00 94.62 284 ARG A C 1
ATOM 2268 O O . ARG A 1 284 ? 1.108 14.993 14.826 1.00 94.62 284 ARG A O 1
ATOM 2275 N N . ALA A 1 285 ? 1.855 14.065 12.914 1.00 93.56 285 ALA A N 1
ATOM 2276 C CA . ALA A 1 285 ? 3.164 13.668 13.416 1.00 93.56 285 ALA A CA 1
ATOM 2277 C C . ALA A 1 285 ? 4.254 14.031 12.405 1.00 93.56 285 ALA A C 1
ATOM 2279 O O . ALA A 1 285 ? 4.024 13.987 11.199 1.00 93.56 285 ALA A O 1
ATOM 2280 N N . GLU A 1 286 ? 5.441 14.352 12.905 1.00 93.88 286 GLU A N 1
ATOM 2281 C CA . GLU A 1 286 ? 6.629 14.566 12.083 1.00 93.88 286 GLU A CA 1
ATOM 2282 C C . GLU A 1 286 ? 7.374 13.234 11.913 1.00 93.88 286 GLU A C 1
ATOM 2284 O O . GLU A 1 286 ? 7.483 12.436 12.851 1.00 93.88 286 GLU A O 1
ATOM 2289 N N . TRP A 1 287 ? 7.888 12.977 10.713 1.00 92.56 287 TRP A N 1
ATOM 2290 C CA . TRP A 1 287 ? 8.775 11.859 10.425 1.00 92.56 287 TRP A CA 1
ATOM 2291 C C . TRP A 1 287 ? 10.138 12.362 9.972 1.00 92.56 287 TRP A C 1
ATOM 2293 O O . TRP A 1 287 ? 10.231 13.251 9.126 1.00 92.56 287 TRP A O 1
ATOM 2303 N N . LYS A 1 288 ? 11.199 11.732 10.480 1.00 92.75 288 LYS A N 1
ATOM 2304 C CA . LYS A 1 288 ? 12.581 11.993 10.078 1.00 92.75 288 LYS A CA 1
ATOM 2305 C C . LYS A 1 288 ? 13.238 10.706 9.595 1.00 92.75 288 LYS A C 1
ATOM 2307 O O . LYS A 1 288 ? 13.389 9.754 10.356 1.00 92.75 288 LYS A O 1
ATOM 2312 N N . THR A 1 289 ? 13.639 10.701 8.331 1.00 90.56 289 THR A N 1
ATOM 2313 C CA . THR A 1 289 ? 14.396 9.599 7.710 1.00 90.56 289 THR A CA 1
ATOM 2314 C C . THR A 1 289 ? 15.861 9.624 8.145 1.00 90.56 289 THR A C 1
ATOM 2316 O O . THR A 1 289 ? 16.379 10.667 8.563 1.00 90.56 289 THR A O 1
ATOM 2319 N N . SER A 1 290 ? 16.576 8.506 7.989 1.00 88.81 290 SER A N 1
ATOM 2320 C CA . SER A 1 290 ? 18.021 8.476 8.280 1.00 88.81 290 SER A CA 1
ATOM 2321 C C . SER A 1 290 ? 18.850 9.300 7.284 1.00 88.81 290 SER A C 1
ATOM 2323 O O . SER A 1 290 ? 19.972 9.702 7.590 1.00 88.81 290 SER A O 1
ATOM 2325 N N . MET A 1 291 ? 18.282 9.597 6.112 1.00 83.00 291 MET A N 1
ATOM 2326 C CA . MET A 1 291 ? 18.867 10.471 5.093 1.00 83.00 291 MET A CA 1
ATOM 2327 C C . MET A 1 291 ? 18.668 11.965 5.376 1.00 83.00 291 MET A C 1
ATOM 2329 O O . MET A 1 291 ? 19.169 12.799 4.627 1.00 83.00 291 MET A O 1
ATOM 2333 N N . GLY A 1 292 ? 17.963 12.320 6.455 1.00 83.81 292 GLY A N 1
ATOM 2334 C CA . GLY A 1 292 ? 17.758 13.708 6.865 1.00 83.81 292 GLY A CA 1
ATOM 2335 C C . GLY A 1 292 ? 16.526 14.385 6.261 1.00 83.81 292 GLY A C 1
ATOM 2336 O O . GLY A 1 292 ? 16.282 15.545 6.582 1.00 83.81 292 GLY A O 1
ATOM 2337 N N . CYS A 1 293 ? 15.715 13.688 5.455 1.00 84.69 293 CYS A N 1
ATOM 2338 C CA . CYS A 1 293 ? 14.403 14.192 5.037 1.00 84.69 293 CYS A CA 1
ATOM 2339 C C . CYS A 1 293 ? 13.458 14.238 6.245 1.00 84.69 293 CYS A C 1
ATOM 2341 O O . CYS A 1 293 ? 13.264 13.208 6.900 1.00 84.69 293 CYS A O 1
ATOM 2343 N N . VAL A 1 294 ? 12.869 15.409 6.500 1.00 88.06 294 VAL A N 1
ATOM 2344 C CA . VAL A 1 294 ? 11.872 15.657 7.551 1.00 88.06 294 VAL A CA 1
ATOM 2345 C C . VAL A 1 294 ? 10.568 16.098 6.895 1.00 88.06 294 VAL A C 1
ATOM 2347 O O . VAL A 1 294 ? 10.591 16.973 6.031 1.00 88.06 294 VAL A O 1
ATOM 2350 N N . PHE A 1 295 ? 9.448 15.484 7.268 1.00 88.06 295 PHE A N 1
ATOM 2351 C CA . PHE A 1 295 ? 8.128 15.837 6.742 1.00 88.06 295 PHE A CA 1
ATOM 2352 C C . PHE A 1 295 ? 7.011 15.424 7.702 1.00 88.06 295 PHE A C 1
ATOM 2354 O O . PHE A 1 295 ? 7.142 14.460 8.456 1.00 88.06 295 PHE A O 1
ATOM 2361 N N . ASP A 1 296 ? 5.884 16.124 7.627 1.00 89.50 296 ASP A N 1
ATOM 2362 C CA . ASP A 1 296 ? 4.689 15.782 8.391 1.00 89.50 296 ASP A CA 1
ATOM 2363 C C . ASP A 1 296 ? 3.863 14.697 7.703 1.00 89.50 296 ASP A C 1
ATOM 2365 O O . ASP A 1 296 ? 3.796 14.612 6.474 1.00 89.50 296 ASP A O 1
ATOM 2369 N N . TYR A 1 297 ? 3.166 13.899 8.505 1.00 90.19 297 TYR A N 1
ATOM 2370 C CA . TYR A 1 297 ? 2.175 12.946 8.034 1.00 90.19 297 TYR A CA 1
ATOM 2371 C C . TYR A 1 297 ? 1.004 12.822 9.014 1.00 90.19 297 TYR A C 1
ATOM 2373 O O . TYR A 1 297 ? 1.087 13.163 10.198 1.00 90.19 297 TYR A O 1
ATOM 2381 N N . GLU A 1 298 ? -0.119 12.328 8.499 1.00 92.12 298 GLU A N 1
ATOM 2382 C CA . GLU A 1 298 ? -1.276 11.973 9.308 1.00 92.12 298 GLU A CA 1
ATOM 2383 C C . GLU A 1 298 ? -1.049 10.592 9.931 1.00 92.12 298 GLU A C 1
ATOM 2385 O O . GLU A 1 298 ? -0.932 9.585 9.225 1.00 92.12 298 GLU A O 1
ATOM 2390 N N . LYS A 1 299 ? -0.969 10.554 11.262 1.00 93.94 299 LYS A N 1
ATOM 2391 C CA . LYS A 1 299 ? -0.846 9.335 12.052 1.00 93.94 299 LYS A CA 1
ATOM 2392 C C . LYS A 1 299 ? -2.213 8.936 12.585 1.00 93.94 299 LYS A C 1
ATOM 2394 O O . LYS A 1 299 ? -2.814 9.649 13.391 1.00 93.94 299 LYS A O 1
ATOM 2399 N N . ILE A 1 300 ? -2.666 7.761 12.177 1.00 93.81 300 ILE A N 1
ATOM 2400 C CA . ILE A 1 300 ? -3.905 7.147 12.645 1.00 93.81 300 ILE A CA 1
ATOM 2401 C C . ILE A 1 300 ? -3.525 6.031 13.614 1.00 93.81 300 ILE A C 1
ATOM 2403 O O . ILE A 1 300 ? -2.816 5.114 13.209 1.00 93.81 300 ILE A O 1
ATOM 2407 N N . ASP A 1 301 ? -3.992 6.089 14.861 1.00 91.69 301 ASP A N 1
ATOM 2408 C CA . ASP A 1 301 ? -3.843 5.064 15.904 1.00 91.69 301 ASP A CA 1
ATOM 2409 C C . ASP A 1 301 ? -5.171 4.343 16.175 1.00 91.69 301 ASP A C 1
ATOM 2411 O O . ASP A 1 301 ? -6.236 4.927 15.987 1.00 91.69 301 ASP A O 1
ATOM 2415 N N . VAL A 1 302 ? -5.117 3.074 16.601 1.00 92.19 302 VAL A N 1
ATOM 2416 C CA . VAL A 1 302 ? -6.303 2.285 16.981 1.00 92.19 302 VAL A CA 1
ATOM 2417 C C . VAL A 1 302 ? -6.169 1.781 18.415 1.00 92.19 302 VAL A C 1
ATOM 2419 O O . VAL A 1 302 ? -5.154 1.181 18.768 1.00 92.19 302 VAL A O 1
ATOM 2422 N N . THR A 1 303 ? -7.203 2.001 19.223 1.00 93.56 303 THR A N 1
ATOM 2423 C CA . THR A 1 303 ? -7.267 1.534 20.614 1.00 93.56 303 THR A CA 1
ATOM 2424 C C . THR A 1 303 ? -8.375 0.503 20.753 1.00 93.56 303 THR A C 1
ATOM 2426 O O . THR A 1 303 ? -9.536 0.794 20.464 1.00 93.56 303 THR A O 1
ATOM 2429 N N . GLU A 1 304 ? -8.028 -0.700 21.209 1.00 93.94 304 GLU A N 1
ATOM 2430 C CA . GLU A 1 304 ? -9.009 -1.725 21.566 1.00 93.94 304 GLU A CA 1
ATOM 2431 C C . GLU A 1 304 ? -9.690 -1.391 22.891 1.00 93.94 304 GLU A C 1
ATOM 2433 O O . GLU A 1 304 ? -9.044 -1.035 23.875 1.00 93.94 304 GLU A O 1
ATOM 2438 N N . ILE A 1 305 ? -11.006 -1.559 22.929 1.00 93.56 305 ILE A N 1
ATOM 2439 C CA . ILE A 1 305 ? -11.822 -1.322 24.112 1.00 93.56 305 ILE A CA 1
ATOM 2440 C C . ILE A 1 305 ? -12.369 -2.664 24.583 1.00 93.56 305 ILE A C 1
ATOM 2442 O O . ILE A 1 305 ? -13.159 -3.323 23.897 1.00 93.56 305 ILE A O 1
ATOM 2446 N N . ARG A 1 306 ? -11.983 -3.047 25.803 1.00 93.50 306 ARG A N 1
ATOM 2447 C CA . ARG A 1 306 ? -12.620 -4.120 26.568 1.00 93.50 306 ARG A CA 1
ATOM 2448 C C . ARG A 1 306 ? -13.534 -3.482 27.606 1.00 93.50 306 ARG A C 1
ATOM 2450 O O . ARG A 1 306 ? -13.072 -2.736 28.462 1.00 93.50 306 ARG A O 1
ATOM 2457 N N . ARG A 1 307 ? -14.838 -3.734 27.498 1.00 93.25 307 ARG A N 1
ATOM 2458 C CA . ARG A 1 307 ? -15.841 -3.151 28.403 1.00 93.25 307 ARG A CA 1
ATOM 2459 C C . ARG A 1 307 ? -16.009 -4.017 29.657 1.00 93.25 307 ARG A C 1
ATOM 2461 O O . ARG A 1 307 ? -15.852 -5.238 29.549 1.00 93.25 307 ARG A O 1
ATOM 2468 N N . PRO A 1 308 ? -16.337 -3.427 30.818 1.00 91.88 308 PRO A N 1
ATOM 2469 C CA . PRO A 1 308 ? -16.687 -4.188 32.011 1.00 91.88 308 PRO A CA 1
ATOM 2470 C C . PRO A 1 308 ? -17.999 -4.965 31.819 1.00 91.88 308 PRO A C 1
ATOM 2472 O O . PRO A 1 308 ? -18.776 -4.714 30.898 1.00 91.88 308 PRO A O 1
ATOM 2475 N N . CYS A 1 309 ? -18.238 -5.938 32.691 1.00 90.69 309 CYS A N 1
ATOM 2476 C CA . CYS A 1 309 ? -19.461 -6.727 32.730 1.00 90.69 309 CYS A CA 1
ATOM 2477 C C . CYS A 1 309 ? -20.678 -5.836 33.041 1.00 90.69 309 CYS A C 1
ATOM 2479 O O . CYS A 1 309 ? -20.667 -5.057 33.991 1.00 90.69 309 CYS A O 1
ATOM 2481 N N . ALA A 1 310 ? -21.764 -5.994 32.282 1.00 90.75 310 ALA A N 1
ATOM 2482 C CA . ALA A 1 310 ? -22.986 -5.203 32.441 1.00 90.75 310 ALA A CA 1
ATOM 2483 C C . ALA A 1 310 ? -23.879 -5.671 33.606 1.00 90.75 310 ALA A C 1
ATOM 2485 O O . ALA A 1 310 ? -24.879 -5.026 33.928 1.00 90.75 310 ALA A O 1
ATOM 2486 N N . VAL A 1 311 ? -23.550 -6.798 34.243 1.00 88.44 311 VAL A N 1
ATOM 2487 C CA . VAL A 1 311 ? -24.351 -7.372 35.330 1.00 88.44 311 VAL A CA 1
ATOM 2488 C C . VAL A 1 311 ? -24.195 -6.544 36.607 1.00 88.44 311 VAL A C 1
ATOM 2490 O O . VAL A 1 311 ? -23.083 -6.283 37.072 1.00 88.44 311 VAL A O 1
ATOM 2493 N N . GLN A 1 312 ? -25.328 -6.176 37.208 1.00 88.69 312 GLN A N 1
ATOM 2494 C CA . GLN A 1 312 ? -25.371 -5.517 38.511 1.00 88.69 312 GLN A CA 1
ATOM 2495 C C . GLN A 1 312 ? -25.174 -6.533 39.643 1.00 88.69 312 GLN A C 1
ATOM 2497 O O . GLN A 1 312 ? -25.851 -7.562 39.724 1.00 88.69 312 GLN A O 1
ATOM 2502 N N . ILE A 1 313 ? -24.252 -6.217 40.540 1.00 86.88 313 ILE A N 1
ATOM 2503 C CA . ILE A 1 313 ? -24.076 -6.854 41.835 1.00 86.88 313 ILE A CA 1
ATOM 2504 C C . ILE A 1 313 ? -25.190 -6.339 42.751 1.00 86.88 313 ILE A C 1
ATOM 2506 O O . ILE A 1 313 ? -25.394 -5.130 42.887 1.00 86.88 313 ILE A O 1
ATOM 2510 N N . ARG A 1 314 ? -25.937 -7.268 43.354 1.00 85.88 314 ARG A N 1
ATOM 2511 C CA . ARG A 1 314 ? -27.046 -6.951 44.263 1.00 85.88 314 ARG A CA 1
ATOM 2512 C C . ARG A 1 314 ? -26.526 -6.287 45.553 1.00 85.88 314 ARG A C 1
ATOM 2514 O O . ARG A 1 314 ? -25.411 -6.612 45.966 1.00 85.88 314 ARG A O 1
ATOM 2521 N N . PRO A 1 315 ? -27.324 -5.420 46.206 1.00 86.81 315 PRO A N 1
ATOM 2522 C CA . PRO A 1 315 ? -26.989 -4.860 47.517 1.00 86.81 315 PRO A CA 1
ATOM 2523 C C . PRO A 1 315 ? -26.557 -5.940 48.520 1.00 86.81 315 PRO A C 1
ATOM 2525 O O . PRO A 1 315 ? -27.141 -7.024 48.548 1.00 86.81 315 PRO A O 1
ATOM 2528 N N . GLY A 1 316 ? -25.496 -5.670 49.285 1.00 79.81 316 GLY A N 1
ATOM 2529 C CA . GLY A 1 316 ? -24.942 -6.611 50.267 1.00 79.81 316 GLY A CA 1
ATOM 2530 C C . GLY A 1 316 ? -24.028 -7.713 49.706 1.00 79.81 316 GLY A C 1
ATOM 2531 O O . GLY A 1 316 ? -23.474 -8.484 50.484 1.00 79.81 316 GLY A O 1
ATOM 2532 N N . PHE A 1 317 ? -23.811 -7.786 48.386 1.00 81.81 317 PHE A N 1
ATOM 2533 C CA . PHE A 1 317 ? -22.904 -8.760 47.760 1.00 81.81 317 PHE A CA 1
ATOM 2534 C C . PHE A 1 317 ? -21.667 -8.086 47.142 1.00 81.81 317 PHE A C 1
ATOM 2536 O O . PHE A 1 317 ? -21.728 -6.955 46.673 1.00 81.81 317 PHE A O 1
ATOM 2543 N N . PHE A 1 318 ? -20.533 -8.799 47.112 1.00 78.88 318 PHE A N 1
ATOM 2544 C CA . PHE A 1 318 ? -19.288 -8.349 46.457 1.00 78.88 318 PHE A CA 1
ATOM 2545 C C . PHE A 1 318 ? -19.199 -8.770 44.978 1.00 78.88 318 PHE A C 1
ATOM 2547 O O . PHE A 1 318 ? -18.480 -8.173 44.184 1.00 78.88 318 PHE A O 1
ATOM 2554 N N . GLN A 1 319 ? -19.940 -9.810 44.600 1.00 81.06 319 GLN A N 1
ATOM 2555 C CA . GLN A 1 319 ? -19.939 -10.402 43.264 1.00 81.06 319 GLN A CA 1
ATOM 2556 C C . GLN A 1 319 ? -21.340 -10.909 42.920 1.00 81.06 319 GLN A C 1
ATOM 2558 O O . GLN A 1 319 ? -22.105 -11.285 43.811 1.00 81.06 319 GLN A O 1
ATOM 2563 N N . HIS A 1 320 ? -21.692 -10.933 41.635 1.00 79.19 320 HIS A N 1
ATOM 2564 C CA . HIS A 1 320 ? -22.951 -11.535 41.203 1.00 79.19 320 HIS A CA 1
ATOM 2565 C C . HIS A 1 320 ? -22.846 -13.069 41.199 1.00 79.19 320 HIS A C 1
ATOM 2567 O O . HIS A 1 320 ? -21.815 -13.634 40.848 1.00 79.19 320 HIS A O 1
ATOM 2573 N N . SER A 1 321 ? -23.934 -13.759 41.539 1.00 63.19 321 SER A N 1
ATOM 2574 C CA . SER A 1 321 ? -23.992 -15.215 41.767 1.00 63.19 321 SER A CA 1
ATOM 2575 C C . SER A 1 321 ? -23.847 -16.096 40.513 1.00 63.19 321 SER A C 1
ATOM 2577 O O . SER A 1 321 ? -23.857 -17.322 40.608 1.00 63.19 321 SER A O 1
ATOM 2579 N N . HIS A 1 322 ? -23.687 -15.506 39.328 1.00 59.06 322 HIS A N 1
ATOM 2580 C CA . HIS A 1 322 ? -23.554 -16.228 38.061 1.00 59.06 322 HIS A CA 1
ATOM 2581 C C . HIS A 1 322 ? -22.093 -16.546 37.694 1.00 59.06 322 HIS A C 1
ATOM 2583 O O . HIS A 1 322 ? -21.621 -16.099 36.659 1.00 59.06 322 HIS A O 1
ATOM 2589 N N . HIS A 1 323 ? -21.393 -17.363 38.488 1.00 56.81 323 HIS A N 1
ATOM 2590 C CA . HIS A 1 323 ? -20.056 -17.883 38.116 1.00 56.81 323 HIS A CA 1
ATOM 2591 C C . HIS A 1 323 ? -20.092 -18.972 37.026 1.00 56.81 323 HIS A C 1
ATOM 2593 O O . HIS A 1 323 ? -19.058 -19.443 36.571 1.00 56.81 323 HIS A O 1
ATOM 2599 N N . VAL A 1 324 ? -21.287 -19.390 36.593 1.00 54.81 324 VAL A N 1
ATOM 2600 C CA . VAL A 1 324 ? -21.475 -20.425 35.555 1.00 54.81 324 VAL A CA 1
ATOM 2601 C C . VAL A 1 324 ? -21.499 -19.824 34.139 1.00 54.81 324 VAL A C 1
ATOM 2603 O O . VAL A 1 324 ? -21.389 -20.547 33.152 1.00 54.81 324 VAL A O 1
ATOM 2606 N N . ARG A 1 325 ? -21.652 -18.500 34.005 1.00 68.44 325 ARG A N 1
ATOM 2607 C CA . ARG A 1 325 ? -21.669 -17.804 32.709 1.00 68.44 325 ARG A CA 1
ATOM 2608 C C . ARG A 1 325 ? -20.507 -16.821 32.640 1.00 68.44 325 ARG A C 1
ATOM 2610 O O . ARG A 1 325 ? -20.204 -16.164 33.626 1.00 68.44 325 ARG A O 1
ATOM 2617 N N . LYS A 1 326 ? -19.897 -16.720 31.459 1.00 82.06 326 LYS A N 1
ATOM 2618 C CA . LYS A 1 326 ? -18.840 -15.746 31.163 1.00 82.06 326 LYS A CA 1
ATOM 2619 C C . LYS A 1 326 ? -19.328 -14.319 31.411 1.00 82.06 326 LYS A C 1
ATOM 2621 O O . LYS A 1 326 ? -20.487 -14.008 31.121 1.00 82.06 326 LYS A O 1
ATOM 2626 N N . HIS A 1 327 ? -18.439 -13.452 31.886 1.00 87.81 327 HIS A N 1
ATOM 2627 C CA . HIS A 1 327 ? -18.727 -12.027 32.027 1.00 87.81 327 HIS A CA 1
ATOM 2628 C C . HIS A 1 327 ? -19.072 -11.409 30.664 1.00 87.81 327 HIS A C 1
ATOM 2630 O O . HIS A 1 327 ? -18.374 -11.621 29.673 1.00 87.81 327 HIS A O 1
ATOM 2636 N N . GLN A 1 328 ? -20.149 -10.629 30.601 1.00 90.12 328 GLN A N 1
ATOM 2637 C CA . GLN A 1 328 ? -20.670 -10.070 29.353 1.00 90.12 328 GLN A CA 1
ATOM 2638 C C . GLN A 1 328 ? -20.940 -8.575 29.516 1.00 90.12 328 GLN A C 1
ATOM 2640 O O . GLN A 1 328 ? -21.607 -8.167 30.466 1.00 90.12 328 GLN A O 1
ATOM 2645 N N . CYS A 1 329 ? -20.417 -7.760 28.599 1.00 92.75 329 CYS A N 1
ATOM 2646 C CA . CYS A 1 329 ? -20.715 -6.330 28.540 1.00 92.75 329 CYS A CA 1
ATOM 2647 C C . CYS A 1 329 ? -22.071 -6.052 27.873 1.00 92.75 329 CYS A C 1
ATOM 2649 O O . CYS A 1 329 ? -22.751 -6.950 27.380 1.00 92.75 329 CYS A O 1
ATOM 2651 N N . GLU A 1 330 ? -22.452 -4.781 27.840 1.00 92.75 330 GLU A N 1
ATOM 2652 C CA . GLU A 1 330 ? -23.717 -4.289 27.296 1.00 92.75 330 GLU A CA 1
ATOM 2653 C C . GLU A 1 330 ? -23.809 -4.376 25.765 1.00 92.75 330 GLU A C 1
ATOM 2655 O O . GLU A 1 330 ? -24.882 -4.202 25.187 1.00 92.75 330 GLU A O 1
ATOM 2660 N N . VAL A 1 331 ? -22.686 -4.633 25.091 1.00 92.50 331 VAL A N 1
ATOM 2661 C CA . VAL A 1 331 ? -22.614 -4.650 23.630 1.00 92.50 331 VAL A CA 1
ATOM 2662 C C . VAL A 1 331 ? -23.210 -5.944 23.086 1.00 92.50 331 VAL A C 1
ATOM 2664 O O . VAL A 1 331 ? -22.766 -7.046 23.413 1.00 92.50 331 VAL A O 1
ATOM 2667 N N . SER A 1 332 ? -24.192 -5.802 22.194 1.00 89.75 332 SER A N 1
ATOM 2668 C CA . SER A 1 332 ? -24.883 -6.932 21.565 1.00 89.75 332 SER A CA 1
ATOM 2669 C C . SER A 1 332 ? -24.004 -7.696 20.573 1.00 89.75 332 SER A C 1
ATOM 2671 O O . SER A 1 332 ? -24.110 -8.914 20.472 1.00 89.75 332 SER A O 1
ATOM 2673 N N . THR A 1 333 ? -23.126 -6.995 19.848 1.00 92.88 333 THR A N 1
ATOM 2674 C CA . THR A 1 333 ? -22.281 -7.575 18.795 1.00 92.88 333 THR A CA 1
ATOM 2675 C C . THR A 1 333 ? -20.826 -7.185 19.007 1.00 92.88 333 THR A C 1
ATOM 2677 O O . THR A 1 333 ? -20.462 -6.021 18.865 1.00 92.88 333 THR A O 1
ATOM 2680 N N . HIS A 1 334 ? -19.985 -8.166 19.331 1.00 95.56 334 HIS A N 1
ATOM 2681 C CA . HIS A 1 334 ? -18.542 -7.961 19.431 1.00 95.56 334 HIS A CA 1
ATOM 2682 C C . HIS A 1 334 ? -17.917 -7.959 18.035 1.00 95.56 334 HIS A C 1
ATOM 2684 O O . HIS A 1 334 ? -18.378 -8.663 17.137 1.00 95.56 334 HIS A O 1
ATOM 2690 N N . THR A 1 335 ? -16.869 -7.168 17.849 1.00 95.94 335 THR A N 1
ATOM 2691 C CA . THR A 1 335 ? -16.144 -7.047 16.579 1.00 95.94 335 THR A CA 1
ATOM 2692 C C . THR A 1 335 ? -15.083 -8.136 16.432 1.00 95.94 335 THR A C 1
ATOM 2694 O O . THR A 1 335 ? -14.652 -8.765 17.402 1.00 95.94 335 THR A O 1
ATOM 2697 N N . CYS A 1 336 ? -14.704 -8.418 15.192 1.00 96.50 336 CYS A N 1
ATOM 2698 C CA . CYS A 1 336 ? -13.721 -9.433 14.848 1.00 96.50 336 CYS A CA 1
ATOM 2699 C C . CYS A 1 336 ? -12.330 -9.094 15.411 1.00 96.50 336 CYS A C 1
ATOM 2701 O O . CYS A 1 336 ? -11.940 -7.934 15.474 1.00 96.50 336 CYS A O 1
ATOM 2703 N N . THR A 1 337 ? -11.569 -10.118 15.804 1.00 95.62 337 THR A N 1
ATOM 2704 C CA . THR A 1 337 ? -10.227 -9.973 16.402 1.00 95.62 337 THR A CA 1
ATOM 2705 C C . THR A 1 337 ? -9.100 -9.930 15.368 1.00 95.62 337 THR A C 1
ATOM 2707 O O . THR A 1 337 ? -7.931 -9.865 15.732 1.00 95.62 337 THR A O 1
ATOM 2710 N N . GLN A 1 338 ? -9.427 -10.053 14.081 1.00 96.50 338 GLN A N 1
ATOM 2711 C CA . GLN A 1 338 ? -8.436 -10.143 13.011 1.00 96.50 338 GLN A CA 1
ATOM 2712 C C . GLN A 1 338 ? -7.881 -8.761 12.654 1.00 96.50 338 GLN A C 1
ATOM 2714 O O . GLN A 1 338 ? -8.620 -7.770 12.623 1.00 96.50 338 GLN A O 1
ATOM 2719 N N . ARG A 1 339 ? -6.579 -8.720 12.353 1.00 96.00 339 ARG A N 1
ATOM 2720 C CA . ARG A 1 339 ? -5.802 -7.507 12.065 1.00 96.00 339 ARG A CA 1
ATOM 2721 C C . ARG A 1 339 ? -5.251 -7.525 10.647 1.00 96.00 339 ARG A C 1
ATOM 2723 O O . ARG A 1 339 ? -4.856 -8.579 10.148 1.00 96.00 339 ARG A O 1
ATOM 2730 N N . CYS A 1 340 ? -5.255 -6.362 9.999 1.00 95.75 340 CYS A N 1
ATOM 2731 C CA . CYS A 1 340 ? -4.686 -6.207 8.666 1.00 95.75 340 CYS A CA 1
ATOM 2732 C C . CYS A 1 340 ? -3.200 -6.585 8.711 1.00 95.75 340 CYS A C 1
ATOM 2734 O O . CYS A 1 340 ? -2.504 -6.082 9.595 1.00 95.75 340 CYS A O 1
ATOM 2736 N N . PRO A 1 341 ? -2.699 -7.412 7.772 1.00 94.88 341 PRO A N 1
ATOM 2737 C CA . PRO A 1 341 ? -1.305 -7.830 7.783 1.00 94.88 341 PRO A CA 1
ATOM 2738 C C . PRO A 1 341 ? -0.341 -6.646 7.688 1.00 94.88 341 PRO A C 1
ATOM 2740 O O . PRO A 1 341 ? 0.739 -6.744 8.238 1.00 94.88 341 PRO A O 1
ATOM 2743 N N . ASP A 1 342 ? -0.700 -5.531 7.043 1.00 94.75 342 ASP A N 1
ATOM 2744 C CA . ASP A 1 342 ? 0.254 -4.440 6.774 1.00 94.75 342 ASP A CA 1
ATOM 2745 C C . ASP A 1 342 ? 0.159 -3.232 7.705 1.00 94.75 342 ASP A C 1
ATOM 2747 O O . ASP A 1 342 ? 1.133 -2.496 7.844 1.00 94.75 342 ASP A O 1
ATOM 2751 N N . CYS A 1 343 ? -0.999 -2.980 8.315 1.00 95.50 343 CYS A N 1
ATOM 2752 C CA . CYS A 1 343 ? -1.208 -1.799 9.166 1.00 95.50 343 CYS A CA 1
ATOM 2753 C C . CYS A 1 343 ? -1.858 -2.103 10.515 1.00 95.50 343 CYS A C 1
ATOM 2755 O O . CYS A 1 343 ? -2.225 -1.180 11.242 1.00 95.50 343 CYS A O 1
ATOM 2757 N N . GLU A 1 344 ? -2.073 -3.385 10.818 1.00 95.19 344 GLU A N 1
ATOM 2758 C CA . GLU A 1 344 ? -2.703 -3.877 12.045 1.00 95.19 344 GLU A CA 1
ATOM 2759 C C . GLU A 1 344 ? -4.099 -3.318 12.361 1.00 95.19 344 GLU A C 1
ATOM 2761 O O . GLU A 1 344 ? -4.619 -3.510 13.462 1.00 95.19 344 GLU A O 1
ATOM 2766 N N . ALA A 1 345 ? -4.743 -2.643 11.405 1.00 94.50 345 ALA A N 1
ATOM 2767 C CA . ALA A 1 345 ? -6.107 -2.162 11.561 1.00 94.50 345 ALA A CA 1
ATOM 2768 C C . ALA A 1 345 ? -7.075 -3.329 11.808 1.00 94.50 345 ALA A C 1
ATOM 2770 O O . ALA A 1 345 ? -6.978 -4.387 11.179 1.00 94.50 345 ALA A O 1
ATOM 2771 N N . LEU A 1 346 ? -8.023 -3.119 12.719 1.00 95.44 346 LEU A N 1
ATOM 2772 C CA . LEU A 1 346 ? -8.977 -4.136 13.148 1.00 95.44 346 LEU A CA 1
ATOM 2773 C C . LEU A 1 346 ? -10.092 -4.325 12.129 1.00 95.44 346 LEU A C 1
ATOM 2775 O O . LEU A 1 346 ? -10.579 -3.367 11.522 1.00 95.44 346 LEU A O 1
ATOM 2779 N N . CYS A 1 347 ? -10.530 -5.567 11.951 1.00 96.31 347 CYS A N 1
ATOM 2780 C CA . CYS A 1 347 ? -11.673 -5.841 11.100 1.00 96.31 347 CYS A CA 1
ATOM 2781 C C . CYS A 1 347 ? -12.962 -5.241 11.693 1.00 96.31 347 CYS A C 1
ATOM 2783 O O . CYS A 1 347 ? -13.307 -5.467 12.850 1.00 96.31 347 CYS A O 1
ATOM 2785 N N . ARG A 1 348 ? -13.717 -4.515 10.861 1.00 94.56 348 ARG A N 1
ATOM 2786 C CA . ARG A 1 348 ? -14.952 -3.817 11.266 1.00 94.56 348 ARG A CA 1
ATOM 2787 C C . ARG A 1 348 ? -16.194 -4.703 11.375 1.00 94.56 348 ARG A C 1
ATOM 2789 O O . ARG A 1 348 ? -17.263 -4.213 11.721 1.00 94.56 348 ARG A O 1
ATOM 2796 N N . TYR A 1 349 ? -16.093 -5.972 10.991 1.00 96.00 349 TYR A N 1
ATOM 2797 C CA . TYR A 1 349 ? -17.227 -6.892 10.993 1.00 96.00 349 TYR A CA 1
ATOM 2798 C C . TYR A 1 349 ? -17.399 -7.575 12.350 1.00 96.00 349 TYR A C 1
ATOM 2800 O O . TYR A 1 349 ? -16.494 -7.582 13.183 1.00 96.00 349 TYR A O 1
ATOM 2808 N N . ALA A 1 350 ? -18.578 -8.160 12.562 1.00 96.50 350 ALA A N 1
ATOM 2809 C CA . ALA A 1 350 ? -18.887 -8.923 13.763 1.00 96.50 350 ALA A CA 1
ATOM 2810 C C . ALA A 1 350 ? -17.936 -10.119 13.935 1.00 96.50 350 ALA A C 1
ATOM 2812 O O . ALA A 1 350 ? -17.482 -10.720 12.960 1.00 96.50 350 ALA A O 1
ATOM 2813 N N . TYR A 1 351 ? -17.649 -10.487 15.179 1.00 96.56 351 TYR A N 1
ATOM 2814 C CA . TYR A 1 351 ? -16.888 -11.685 15.500 1.00 96.56 351 TYR A CA 1
ATOM 2815 C C . TYR A 1 351 ? -17.543 -12.923 14.870 1.00 96.56 351 TYR A C 1
ATOM 2817 O O . TYR A 1 351 ? -18.754 -13.110 14.968 1.00 96.56 351 TYR A O 1
ATOM 2825 N N . GLY A 1 352 ? -16.740 -13.755 14.203 1.00 93.81 352 GLY A N 1
ATOM 2826 C CA . GLY A 1 352 ? -17.227 -14.945 13.498 1.00 93.81 352 GLY A CA 1
ATOM 2827 C C . GLY A 1 352 ? -17.878 -14.680 12.134 1.00 93.81 352 GLY A C 1
ATOM 2828 O O . GLY A 1 352 ? -18.506 -15.586 11.591 1.00 93.81 352 GLY A O 1
ATOM 2829 N N . HIS A 1 353 ? -17.753 -13.474 11.563 1.00 95.88 353 HIS A N 1
ATOM 2830 C CA . HIS A 1 353 ? -18.237 -13.213 10.204 1.00 95.88 353 HIS A CA 1
ATOM 2831 C C . HIS A 1 353 ? -17.564 -14.117 9.153 1.00 95.88 353 HIS A C 1
ATOM 2833 O O . HIS A 1 353 ? -16.412 -14.531 9.298 1.00 95.88 353 HIS A O 1
ATOM 2839 N N . MET A 1 354 ? -18.274 -14.349 8.048 1.00 95.38 354 MET A N 1
ATOM 2840 C CA . MET A 1 354 ? -17.764 -15.070 6.879 1.00 95.38 354 MET A CA 1
ATOM 2841 C C . MET A 1 354 ? -17.235 -14.094 5.817 1.00 95.38 354 MET A C 1
ATOM 2843 O O . MET A 1 354 ? -17.627 -12.926 5.778 1.00 95.38 354 MET A O 1
ATOM 2847 N N . GLY A 1 355 ? -16.360 -14.575 4.933 1.00 94.44 355 GLY A N 1
ATOM 2848 C CA . GLY A 1 355 ? -15.783 -13.777 3.845 1.00 94.44 355 GLY A CA 1
ATOM 2849 C C . GLY A 1 355 ? -14.551 -12.953 4.251 1.00 94.44 355 GLY A C 1
ATOM 2850 O O . GLY A 1 355 ? -14.055 -13.088 5.370 1.00 94.44 355 GLY A O 1
ATOM 2851 N N . PRO A 1 356 ? -14.017 -12.127 3.331 1.00 96.75 356 PRO A N 1
ATOM 2852 C CA . PRO A 1 356 ? -12.782 -11.390 3.566 1.00 96.75 356 PRO A CA 1
ATOM 2853 C C . PRO A 1 356 ? -12.967 -10.277 4.602 1.00 96.75 356 PRO A C 1
ATOM 2855 O O . PRO A 1 356 ? -13.973 -9.560 4.613 1.00 96.75 356 PRO A O 1
ATOM 2858 N N . HIS A 1 357 ? -11.955 -10.098 5.445 1.00 97.56 357 HIS A N 1
ATOM 2859 C CA . HIS A 1 357 ? -11.875 -9.016 6.412 1.00 97.56 357 HIS A CA 1
ATOM 2860 C C . HIS A 1 357 ? -11.821 -7.656 5.715 1.00 97.56 357 HIS A C 1
ATOM 2862 O O . HIS A 1 357 ? -11.293 -7.499 4.616 1.00 97.56 357 HIS A O 1
ATOM 2868 N N . SER A 1 358 ? -12.392 -6.645 6.357 1.00 95.81 358 SER A N 1
ATOM 2869 C CA . SER A 1 358 ? -12.447 -5.279 5.841 1.00 95.81 358 SER A CA 1
ATOM 2870 C C . SER A 1 358 ? -12.253 -4.306 6.988 1.00 95.81 358 SER A C 1
ATOM 2872 O O . SER A 1 358 ? -12.715 -4.555 8.103 1.00 95.81 358 SER A O 1
ATOM 2874 N N . THR A 1 359 ? -11.580 -3.200 6.709 1.00 94.00 359 THR A N 1
ATOM 2875 C CA . THR A 1 359 ? -11.306 -2.142 7.676 1.00 94.00 359 THR A CA 1
ATOM 2876 C C . THR A 1 359 ? -11.102 -0.811 6.957 1.00 94.00 359 THR A C 1
ATOM 2878 O O . THR A 1 359 ? -11.018 -0.778 5.727 1.00 94.00 359 THR A O 1
ATOM 2881 N N . LEU A 1 360 ? -11.034 0.272 7.729 1.00 90.31 360 LEU A N 1
ATOM 2882 C CA . LEU A 1 360 ? -10.411 1.506 7.280 1.00 90.31 360 LEU A CA 1
ATOM 2883 C C . LEU A 1 360 ? -8.902 1.337 7.487 1.00 90.31 360 LEU A C 1
ATOM 2885 O O . LEU A 1 360 ? -8.415 1.322 8.618 1.00 90.31 360 LEU A O 1
ATOM 2889 N N . HIS A 1 361 ? -8.180 1.109 6.392 1.00 93.06 361 HIS A N 1
ATOM 2890 C CA . HIS A 1 361 ? -6.737 0.890 6.446 1.00 93.06 361 HIS A CA 1
ATOM 2891 C C . HIS A 1 361 ? -6.013 2.154 6.921 1.00 93.06 361 HIS A C 1
ATOM 2893 O O . HIS A 1 361 ? -6.417 3.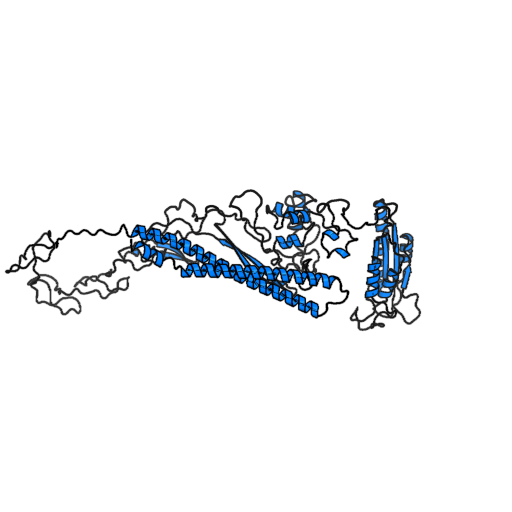269 6.598 1.00 93.06 361 HIS A O 1
ATOM 2899 N N . ARG A 1 362 ? -4.926 1.966 7.675 1.00 94.12 362 ARG A N 1
ATOM 2900 C CA . ARG A 1 362 ? -4.127 3.037 8.293 1.00 94.12 362 ARG A CA 1
ATOM 2901 C C . ARG A 1 362 ? -2.668 2.987 7.832 1.00 94.12 362 ARG A C 1
ATOM 2903 O O . ARG A 1 362 ? -2.314 2.191 6.956 1.00 94.12 362 ARG A O 1
ATOM 2910 N N . ASN A 1 363 ? -1.848 3.854 8.421 1.00 95.44 363 ASN A N 1
ATOM 2911 C CA . ASN A 1 363 ? -0.386 3.855 8.333 1.00 95.44 363 ASN A CA 1
ATOM 2912 C C . ASN A 1 363 ? 0.192 2.450 8.553 1.00 95.44 363 ASN A C 1
ATOM 2914 O O . ASN A 1 363 ? -0.187 1.782 9.519 1.00 95.44 363 ASN A O 1
ATOM 2918 N N . GLN A 1 364 ? 1.092 2.007 7.675 1.00 94.88 364 GLN A N 1
ATOM 2919 C CA . GLN A 1 364 ? 1.723 0.689 7.776 1.00 94.88 364 GLN A CA 1
ATOM 2920 C C . GLN A 1 364 ? 2.473 0.531 9.111 1.00 94.88 364 GLN A C 1
ATOM 2922 O O . GLN A 1 364 ? 3.039 1.489 9.636 1.00 94.88 364 GLN A O 1
ATOM 2927 N N . GLN A 1 365 ? 2.462 -0.672 9.679 1.00 92.81 365 GLN A N 1
ATOM 2928 C CA . GLN A 1 365 ? 3.130 -0.994 10.945 1.00 92.81 365 GLN A CA 1
ATOM 2929 C C . GLN A 1 365 ? 4.089 -2.155 10.712 1.00 92.81 365 GLN A C 1
ATOM 2931 O O . GLN A 1 365 ? 3.748 -3.084 9.984 1.00 92.81 365 GLN A O 1
ATOM 2936 N N . ASP A 1 366 ? 5.291 -2.079 11.282 1.00 88.31 366 ASP A N 1
ATOM 2937 C CA . ASP A 1 366 ? 6.326 -3.117 11.149 1.00 88.31 366 ASP A CA 1
ATOM 2938 C C . ASP A 1 366 ? 6.616 -3.512 9.688 1.00 88.31 366 ASP A C 1
ATOM 2940 O O . ASP A 1 366 ? 6.842 -4.674 9.334 1.00 88.31 366 ASP A O 1
ATOM 2944 N N . ARG A 1 367 ? 6.578 -2.517 8.798 1.00 92.75 367 ARG A N 1
ATOM 2945 C CA . ARG A 1 367 ? 6.924 -2.643 7.380 1.00 92.75 367 ARG A CA 1
ATOM 2946 C C . ARG A 1 367 ? 8.141 -1.790 7.091 1.00 92.75 367 ARG A C 1
ATOM 2948 O O . ARG A 1 367 ? 8.244 -0.669 7.582 1.00 92.75 367 ARG A O 1
ATOM 2955 N N . ILE A 1 368 ? 9.046 -2.336 6.290 1.00 92.88 368 ILE A N 1
ATOM 2956 C CA . ILE A 1 368 ? 10.304 -1.697 5.916 1.00 92.88 368 ILE A CA 1
ATOM 2957 C C . ILE A 1 368 ? 10.425 -1.603 4.402 1.00 92.88 368 ILE A C 1
ATOM 2959 O O . ILE A 1 368 ? 9.835 -2.396 3.663 1.00 92.88 368 ILE A O 1
ATOM 2963 N N . PHE A 1 369 ? 11.228 -0.658 3.933 1.00 92.38 369 PHE A N 1
ATOM 2964 C CA . PHE A 1 369 ? 11.621 -0.623 2.535 1.00 92.38 369 PHE A CA 1
ATOM 2965 C C . PHE A 1 369 ? 12.723 -1.643 2.244 1.00 92.38 369 PHE A C 1
ATOM 2967 O O . PHE A 1 369 ? 13.741 -1.694 2.933 1.00 92.38 369 PHE A O 1
ATOM 2974 N N . THR A 1 370 ? 12.532 -2.425 1.184 1.00 91.62 370 THR A N 1
ATOM 2975 C CA . THR A 1 370 ? 13.503 -3.400 0.677 1.00 91.62 370 THR A CA 1
ATOM 2976 C C . THR A 1 370 ? 13.925 -3.047 -0.746 1.00 91.62 370 THR A C 1
ATOM 2978 O O . THR A 1 370 ? 13.239 -2.300 -1.448 1.00 91.62 370 THR A O 1
ATOM 2981 N N . SER A 1 371 ? 15.074 -3.569 -1.171 1.00 90.62 371 SER A N 1
ATOM 2982 C CA . SER A 1 371 ? 15.623 -3.355 -2.514 1.00 90.62 371 SER A CA 1
ATOM 2983 C C . SER A 1 371 ? 16.391 -4.586 -2.979 1.00 90.62 371 SER A C 1
ATOM 2985 O O . SER A 1 371 ? 16.888 -5.342 -2.149 1.00 90.62 371 SER A O 1
ATOM 2987 N N . THR A 1 372 ? 16.527 -4.772 -4.289 1.00 89.25 372 THR A N 1
ATOM 2988 C CA . THR A 1 372 ? 17.471 -5.736 -4.882 1.00 89.25 372 THR A CA 1
ATOM 2989 C C . THR A 1 372 ? 18.877 -5.150 -5.054 1.00 89.25 372 THR A C 1
ATOM 2991 O O . THR A 1 372 ? 19.827 -5.877 -5.326 1.00 89.25 372 THR A O 1
ATOM 2994 N N . ASN A 1 373 ? 19.034 -3.837 -4.859 1.00 85.81 373 ASN A N 1
ATOM 2995 C CA . ASN A 1 373 ? 20.321 -3.145 -4.839 1.00 85.81 373 ASN A CA 1
ATOM 2996 C C . ASN A 1 373 ? 20.778 -2.925 -3.386 1.00 85.81 373 ASN A C 1
ATOM 2998 O O . ASN A 1 373 ? 20.072 -2.272 -2.621 1.00 85.81 373 ASN A O 1
ATOM 3002 N N . ALA A 1 374 ? 21.968 -3.421 -3.033 1.00 80.12 374 ALA A N 1
ATOM 3003 C CA . ALA A 1 374 ? 22.535 -3.403 -1.681 1.00 80.12 374 ALA A CA 1
ATOM 3004 C C . ALA A 1 374 ? 22.820 -2.004 -1.104 1.00 80.12 374 ALA A C 1
ATOM 3006 O O . ALA A 1 374 ? 22.783 -1.839 0.119 1.00 80.12 374 ALA A O 1
ATOM 3007 N N . GLN A 1 375 ? 23.111 -1.019 -1.965 1.00 75.44 375 GLN A N 1
ATOM 3008 C CA . GLN A 1 375 ? 23.425 0.371 -1.591 1.00 75.44 375 GLN A CA 1
ATOM 3009 C C . GLN A 1 375 ? 22.404 1.380 -2.146 1.00 75.44 375 GLN A C 1
ATOM 3011 O O . GLN A 1 375 ? 22.666 2.581 -2.209 1.00 75.44 375 GLN A O 1
ATOM 3016 N N . GLY A 1 376 ? 21.239 0.901 -2.591 1.00 71.19 376 GLY A N 1
ATOM 3017 C CA . GLY A 1 376 ? 20.205 1.754 -3.167 1.00 71.19 376 GLY A CA 1
ATOM 3018 C C . GLY A 1 376 ? 19.573 2.696 -2.140 1.00 71.19 376 GLY A C 1
ATOM 3019 O O . GLY A 1 376 ? 19.336 2.325 -0.992 1.00 71.19 376 GLY A O 1
ATOM 3020 N N . GLN A 1 377 ? 19.239 3.908 -2.575 1.00 83.25 377 GLN A N 1
ATOM 3021 C CA . GLN A 1 377 ? 18.306 4.777 -1.860 1.00 83.25 377 GLN A CA 1
ATOM 3022 C C . GLN A 1 377 ? 16.896 4.546 -2.397 1.00 83.25 377 GLN A C 1
ATOM 3024 O O . GLN A 1 377 ? 16.704 4.314 -3.592 1.00 83.25 377 GLN A O 1
ATOM 3029 N N . ILE A 1 378 ? 15.901 4.626 -1.519 1.00 87.00 378 ILE A N 1
ATOM 3030 C CA . ILE A 1 378 ? 14.496 4.538 -1.905 1.00 87.00 378 ILE A CA 1
ATOM 3031 C C . ILE A 1 378 ? 13.961 5.956 -2.005 1.00 87.00 378 ILE A C 1
ATOM 3033 O O . ILE A 1 378 ? 13.811 6.647 -0.999 1.00 87.00 378 ILE A O 1
ATOM 3037 N N . VAL A 1 379 ? 13.694 6.386 -3.233 1.00 86.12 379 VAL A N 1
ATOM 3038 C CA . VAL A 1 379 ? 13.183 7.723 -3.528 1.00 86.12 379 VAL A CA 1
ATOM 3039 C C . VAL A 1 379 ? 11.686 7.626 -3.786 1.00 86.12 379 VAL A C 1
ATOM 3041 O O . VAL A 1 379 ? 11.239 6.903 -4.675 1.00 86.12 379 VAL A O 1
ATOM 3044 N N . ILE A 1 380 ? 10.905 8.349 -2.992 1.00 84.81 380 ILE A N 1
ATOM 3045 C CA . ILE A 1 380 ? 9.457 8.441 -3.123 1.00 84.81 380 ILE A CA 1
ATOM 3046 C C . ILE A 1 380 ? 9.092 9.890 -3.430 1.00 84.81 380 ILE A C 1
ATOM 3048 O O . ILE A 1 380 ? 9.136 10.745 -2.547 1.00 84.81 380 ILE A O 1
ATOM 3052 N N . SER A 1 381 ? 8.691 10.147 -4.671 1.00 72.81 381 SER A N 1
ATOM 3053 C CA . SER A 1 381 ? 8.045 11.387 -5.101 1.00 72.81 381 SER A CA 1
ATOM 3054 C C . SER A 1 381 ? 6.565 11.124 -5.381 1.00 72.81 381 SER A C 1
ATOM 3056 O O . SER A 1 381 ? 6.196 10.053 -5.870 1.00 72.81 381 SER A O 1
ATOM 3058 N N . ASP A 1 382 ? 5.702 12.079 -5.038 1.00 58.84 382 ASP A N 1
ATOM 3059 C CA . ASP A 1 382 ? 4.308 12.039 -5.477 1.00 58.84 382 ASP A CA 1
ATOM 3060 C C . ASP A 1 382 ? 4.227 12.628 -6.890 1.00 58.84 382 ASP A C 1
ATOM 3062 O O . ASP A 1 382 ? 4.790 13.694 -7.147 1.00 58.84 382 ASP A O 1
ATOM 3066 N N . LYS A 1 383 ? 3.561 11.931 -7.820 1.00 49.69 383 LYS A N 1
ATOM 3067 C CA . LYS A 1 383 ? 3.577 12.246 -9.266 1.00 49.69 383 LYS A CA 1
ATOM 3068 C C . LYS A 1 383 ? 3.000 13.632 -9.595 1.00 49.69 383 LYS A C 1
ATOM 3070 O O . LYS A 1 383 ? 3.135 14.102 -10.718 1.00 49.69 383 LYS A O 1
ATOM 3075 N N . THR A 1 384 ? 2.346 14.276 -8.630 1.00 41.47 384 THR A N 1
ATOM 3076 C CA . THR A 1 384 ? 1.622 15.539 -8.792 1.00 41.47 384 THR A CA 1
ATOM 3077 C C . THR A 1 384 ? 2.319 16.763 -8.188 1.00 41.47 384 THR A C 1
ATOM 3079 O O . THR A 1 384 ? 1.700 17.822 -8.190 1.00 41.47 384 THR A O 1
ATOM 3082 N N . MET A 1 385 ? 3.540 16.673 -7.633 1.00 41.50 385 MET A N 1
ATOM 3083 C CA . MET A 1 385 ? 4.099 17.780 -6.830 1.00 41.50 385 MET A CA 1
ATOM 3084 C C . MET A 1 385 ? 5.597 18.082 -7.024 1.00 41.50 385 MET A C 1
ATOM 3086 O O . MET A 1 385 ? 6.396 17.236 -7.413 1.00 41.50 385 MET A O 1
ATOM 3090 N N . LEU A 1 386 ? 5.931 19.345 -6.719 1.00 40.31 386 LEU A N 1
ATOM 3091 C CA . LEU A 1 386 ? 7.235 20.020 -6.781 1.00 40.31 386 LEU A CA 1
ATOM 3092 C C . LEU A 1 386 ? 8.400 19.240 -6.115 1.00 40.31 386 LEU A C 1
ATOM 3094 O O . LEU A 1 386 ? 8.173 18.457 -5.191 1.00 40.31 386 LEU A O 1
ATOM 3098 N N . PRO A 1 387 ? 9.669 19.530 -6.486 1.00 45.72 387 PRO A N 1
ATOM 3099 C CA . PRO A 1 387 ? 10.876 18.870 -5.958 1.00 45.72 387 PRO A CA 1
ATOM 3100 C C . PRO A 1 387 ? 11.035 18.847 -4.424 1.00 45.72 387 PRO A C 1
ATOM 3102 O O . PRO A 1 387 ? 11.816 18.056 -3.902 1.00 45.72 387 PRO A O 1
ATOM 3105 N N . SER A 1 388 ? 10.309 19.693 -3.685 1.00 43.50 388 SER A N 1
ATOM 3106 C CA . SER A 1 388 ? 10.364 19.812 -2.221 1.00 43.50 388 SER A CA 1
ATOM 3107 C C . SER A 1 388 ? 9.649 18.692 -1.445 1.00 43.50 388 SER A C 1
ATOM 3109 O O . SER A 1 388 ? 9.757 18.653 -0.222 1.00 43.50 388 SER A O 1
ATOM 3111 N N . LEU A 1 389 ? 8.949 17.771 -2.119 1.00 60.56 389 LEU A N 1
ATOM 3112 C CA . LEU A 1 389 ? 8.218 16.644 -1.506 1.00 60.56 389 LEU A CA 1
ATOM 3113 C C . LEU A 1 389 ? 8.862 15.269 -1.761 1.00 60.56 389 LEU A C 1
ATOM 3115 O O . LEU A 1 389 ? 8.256 14.231 -1.488 1.00 60.56 389 LEU A O 1
ATOM 3119 N N . ILE A 1 390 ? 10.096 15.244 -2.272 1.00 75.69 390 ILE A N 1
ATOM 3120 C CA . ILE A 1 390 ? 10.858 14.009 -2.466 1.00 75.69 390 ILE A CA 1
ATOM 3121 C C . ILE A 1 390 ? 11.286 13.463 -1.100 1.00 75.69 390 ILE A C 1
ATOM 3123 O O . ILE A 1 390 ? 12.047 14.093 -0.366 1.00 75.69 390 ILE A O 1
ATOM 3127 N N . ARG A 1 391 ? 10.815 12.261 -0.771 1.00 85.50 391 ARG A N 1
ATOM 3128 C CA . ARG A 1 391 ? 11.186 11.540 0.450 1.00 85.50 391 ARG A CA 1
ATOM 3129 C C . ARG A 1 391 ? 12.230 10.489 0.104 1.00 85.50 391 ARG A C 1
ATOM 3131 O O . ARG A 1 391 ? 11.986 9.644 -0.755 1.00 85.50 391 ARG A O 1
ATOM 3138 N N . ILE A 1 392 ? 13.382 10.542 0.764 1.00 87.12 392 ILE A N 1
ATOM 3139 C CA . ILE A 1 392 ? 14.492 9.614 0.532 1.00 87.12 392 ILE A CA 1
ATOM 3140 C C . ILE A 1 392 ? 14.678 8.760 1.783 1.00 87.12 392 ILE A C 1
ATOM 3142 O O . ILE A 1 392 ? 14.855 9.291 2.875 1.00 87.12 392 ILE A O 1
ATOM 3146 N N . TYR A 1 393 ? 14.655 7.442 1.616 1.00 90.62 393 TYR A N 1
ATOM 3147 C CA . TYR A 1 393 ? 14.825 6.466 2.692 1.00 90.62 393 TYR A CA 1
ATOM 3148 C C . TYR A 1 393 ? 16.036 5.574 2.415 1.00 90.62 393 TYR A C 1
ATOM 3150 O O . TYR A 1 393 ? 16.346 5.271 1.257 1.00 90.62 393 TYR A O 1
ATOM 3158 N N . ARG A 1 394 ? 16.694 5.096 3.475 1.00 91.12 394 ARG A N 1
ATOM 3159 C CA . ARG A 1 394 ? 17.606 3.949 3.384 1.00 91.12 394 ARG A CA 1
ATOM 3160 C C . ARG A 1 394 ? 16.842 2.628 3.385 1.00 91.12 394 ARG A C 1
ATOM 3162 O O . ARG A 1 394 ? 15.723 2.519 3.885 1.00 91.12 394 ARG A O 1
ATOM 3169 N N . ILE A 1 395 ? 17.494 1.599 2.856 1.00 90.62 395 ILE A N 1
ATOM 3170 C CA . ILE A 1 395 ? 17.020 0.216 2.927 1.00 90.62 395 ILE A CA 1
ATOM 3171 C C . ILE A 1 395 ? 16.899 -0.207 4.395 1.00 90.62 395 ILE A C 1
ATOM 3173 O O . ILE A 1 395 ? 17.820 -0.002 5.188 1.00 90.62 395 ILE A O 1
ATOM 3177 N N . GLY A 1 396 ? 15.768 -0.817 4.741 1.00 90.75 396 GLY A N 1
ATOM 3178 C CA . GLY A 1 396 ? 15.442 -1.235 6.102 1.00 90.75 396 GLY A CA 1
ATOM 3179 C C . GLY A 1 396 ? 14.743 -0.178 6.953 1.00 90.75 396 GLY A C 1
ATOM 3180 O O . GLY A 1 396 ? 14.318 -0.491 8.062 1.00 90.75 396 GLY A O 1
ATOM 3181 N N . GLU A 1 397 ? 14.580 1.056 6.463 1.00 93.00 397 GLU A N 1
ATOM 3182 C CA . GLU A 1 397 ? 13.768 2.055 7.164 1.00 93.00 397 GLU A CA 1
ATOM 3183 C C . GLU A 1 397 ? 12.279 1.714 7.123 1.00 93.00 397 GLU A C 1
ATOM 3185 O O . GLU A 1 397 ? 11.780 1.147 6.147 1.00 93.00 397 GLU A O 1
ATOM 3190 N N . ALA A 1 398 ? 11.562 2.109 8.178 1.00 93.88 398 ALA A N 1
ATOM 3191 C CA . ALA A 1 398 ? 10.133 1.871 8.300 1.00 93.88 398 ALA A CA 1
ATOM 3192 C C . ALA A 1 398 ? 9.318 2.683 7.277 1.00 93.88 398 ALA A C 1
ATOM 3194 O O . ALA A 1 398 ? 9.552 3.876 7.072 1.00 93.88 398 ALA A O 1
ATOM 3195 N N . SER A 1 399 ? 8.303 2.049 6.687 1.00 92.50 399 SER A N 1
ATOM 3196 C CA . SER A 1 399 ? 7.373 2.675 5.737 1.00 92.50 399 SER A CA 1
ATOM 3197 C C . SER A 1 399 ? 6.142 3.301 6.406 1.00 92.50 399 SER A C 1
ATOM 3199 O O . SER A 1 399 ? 5.203 3.707 5.723 1.00 92.50 399 SER A O 1
ATOM 3201 N N . THR A 1 400 ? 6.152 3.417 7.740 1.00 93.62 400 THR A N 1
ATOM 3202 C CA . THR A 1 400 ? 5.024 3.861 8.573 1.00 93.62 400 THR A CA 1
ATOM 3203 C C . THR A 1 400 ? 4.299 5.116 8.090 1.00 93.62 400 THR A C 1
ATOM 3205 O O . THR A 1 400 ? 3.070 5.127 8.154 1.00 93.62 400 THR A O 1
ATOM 3208 N N . PRO A 1 401 ? 4.966 6.165 7.576 1.00 92.19 401 PRO A N 1
ATOM 3209 C CA . PRO A 1 401 ? 4.247 7.357 7.136 1.00 92.19 401 PRO A CA 1
ATOM 3210 C C . PRO A 1 401 ? 3.213 7.122 6.029 1.00 92.19 401 PRO A C 1
ATOM 3212 O O . PRO A 1 401 ? 2.289 7.919 5.891 1.00 92.19 401 PRO A O 1
ATOM 3215 N N . GLU A 1 402 ? 3.322 6.044 5.250 1.00 90.50 402 GLU A N 1
ATOM 3216 C CA . GLU A 1 402 ? 2.333 5.709 4.226 1.00 90.50 402 GLU A CA 1
ATOM 3217 C C . GLU A 1 402 ? 1.236 4.784 4.757 1.00 90.50 402 GLU A C 1
ATOM 3219 O O . GLU A 1 402 ? 1.485 3.824 5.486 1.00 90.50 402 GLU A O 1
ATOM 3224 N N . SER A 1 403 ? -0.008 5.044 4.353 1.00 93.44 403 SER A N 1
ATOM 3225 C CA . SER A 1 403 ? -1.103 4.094 4.544 1.00 93.44 403 SER A CA 1
ATOM 3226 C C . SER A 1 403 ? -1.049 2.973 3.505 1.00 93.44 403 SER A C 1
ATOM 3228 O O . SER A 1 403 ? -0.492 3.146 2.419 1.00 93.44 403 SER A O 1
ATOM 3230 N N . CYS A 1 404 ? -1.686 1.831 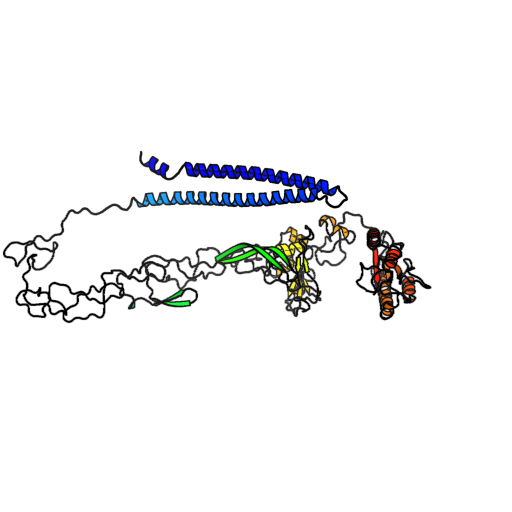3.794 1.00 94.75 404 CYS A N 1
ATOM 3231 C CA . CYS A 1 404 ? -1.761 0.721 2.830 1.00 94.75 404 CYS A CA 1
ATOM 3232 C C . CYS A 1 404 ? -2.346 1.168 1.478 1.00 94.75 404 CYS A C 1
ATOM 3234 O O . CYS A 1 404 ? -1.861 0.758 0.424 1.00 94.75 404 CYS A O 1
ATOM 3236 N N . GLY A 1 405 ? -3.368 2.032 1.509 1.00 93.19 405 GLY A N 1
ATOM 3237 C CA . GLY A 1 405 ? -4.015 2.558 0.307 1.00 93.19 405 GLY A CA 1
ATOM 3238 C C . GLY A 1 405 ? -3.096 3.484 -0.487 1.00 93.19 405 GLY A C 1
ATOM 3239 O O . GLY A 1 405 ? -2.942 3.302 -1.693 1.00 93.19 405 GLY A O 1
ATOM 3240 N N . ALA A 1 406 ? -2.426 4.423 0.191 1.00 90.69 406 ALA A N 1
ATOM 3241 C CA . ALA A 1 406 ? -1.476 5.334 -0.448 1.00 90.69 406 ALA A CA 1
ATOM 3242 C C . ALA A 1 406 ? -0.307 4.574 -1.096 1.00 90.69 406 ALA A C 1
ATOM 3244 O O . ALA A 1 406 ? 0.039 4.846 -2.244 1.00 90.69 406 ALA A O 1
ATOM 3245 N N . ALA A 1 407 ? 0.243 3.570 -0.405 1.00 91.69 407 ALA A N 1
ATOM 3246 C CA . ALA A 1 407 ? 1.328 2.744 -0.924 1.00 91.69 407 ALA A CA 1
ATOM 3247 C C . ALA A 1 407 ? 0.917 1.957 -2.184 1.00 91.69 407 ALA A C 1
ATOM 3249 O O . ALA A 1 407 ? 1.652 1.962 -3.173 1.00 91.69 407 ALA A O 1
ATOM 3250 N N . CYS A 1 408 ? -0.261 1.316 -2.180 1.00 93.06 408 CYS A N 1
ATOM 3251 C CA . CYS A 1 408 ? -0.770 0.578 -3.344 1.00 93.06 408 CYS A CA 1
ATOM 3252 C C . CYS A 1 408 ? -1.032 1.516 -4.530 1.00 93.06 408 CYS A C 1
ATOM 3254 O O . CYS A 1 408 ? -0.592 1.246 -5.645 1.00 93.06 408 CYS A O 1
ATOM 3256 N N . LYS A 1 409 ? -1.703 2.650 -4.283 1.00 90.50 409 LYS A N 1
ATOM 3257 C CA . LYS A 1 409 ? -2.033 3.635 -5.320 1.00 90.50 409 LYS A CA 1
ATOM 3258 C C . LYS A 1 409 ? -0.785 4.241 -5.959 1.00 90.50 409 LYS A C 1
ATOM 3260 O O . LYS A 1 409 ? -0.715 4.375 -7.175 1.00 90.50 409 LYS A O 1
ATOM 3265 N N . ARG A 1 410 ? 0.222 4.567 -5.146 1.00 88.88 410 ARG A N 1
ATOM 3266 C CA . ARG A 1 410 ? 1.491 5.123 -5.622 1.00 88.88 410 ARG A CA 1
ATOM 3267 C C . ARG A 1 410 ? 2.265 4.144 -6.504 1.00 88.88 410 ARG A C 1
ATOM 3269 O O . ARG A 1 410 ? 2.871 4.567 -7.485 1.00 88.88 410 ARG A O 1
ATOM 3276 N N . ARG A 1 411 ? 2.272 2.854 -6.147 1.00 89.00 411 ARG A N 1
ATOM 3277 C CA . ARG A 1 411 ? 2.952 1.807 -6.928 1.00 89.00 411 ARG A CA 1
ATOM 3278 C C . ARG A 1 411 ? 2.219 1.489 -8.237 1.00 89.00 411 ARG A C 1
ATOM 3280 O O . ARG A 1 411 ? 2.887 1.261 -9.238 1.00 89.00 411 ARG A O 1
ATOM 3287 N N . GLY A 1 412 ? 0.886 1.546 -8.249 1.00 90.81 412 GLY A N 1
ATOM 3288 C CA . GLY A 1 412 ? 0.078 1.545 -9.472 1.00 90.81 412 GLY A CA 1
ATOM 3289 C C . GLY A 1 412 ? 0.055 0.213 -10.234 1.00 90.81 412 GLY A C 1
ATOM 3290 O O . GLY A 1 412 ? 0.122 -0.867 -9.640 1.00 90.81 412 GLY A O 1
ATOM 3291 N N . ARG A 1 413 ? -0.067 0.295 -11.567 1.00 92.62 413 ARG A N 1
ATOM 3292 C CA . ARG A 1 413 ? -0.137 -0.846 -12.502 1.00 92.62 413 ARG A CA 1
ATOM 3293 C C . ARG A 1 413 ? 0.912 -1.916 -12.197 1.00 92.62 413 ARG A C 1
ATOM 3295 O O . ARG A 1 413 ? 2.071 -1.599 -11.943 1.00 92.62 413 ARG A O 1
ATOM 3302 N N . GLY A 1 414 ? 0.506 -3.182 -12.243 1.00 94.06 414 GLY A N 1
ATOM 3303 C CA . GLY A 1 414 ? 1.386 -4.350 -12.175 1.00 94.06 414 GLY A CA 1
ATOM 3304 C C . GLY A 1 414 ? 2.209 -4.489 -10.898 1.00 94.06 414 GLY A C 1
ATOM 3305 O O . GLY A 1 414 ? 3.122 -5.315 -10.858 1.00 94.06 414 GLY A O 1
ATOM 3306 N N . HIS A 1 415 ? 1.924 -3.697 -9.861 1.00 94.94 415 HIS A N 1
ATOM 3307 C CA . HIS A 1 415 ? 2.694 -3.776 -8.633 1.00 94.94 415 HIS A CA 1
ATOM 3308 C C . HIS A 1 415 ? 2.403 -5.069 -7.868 1.00 94.94 415 HIS A C 1
ATOM 3310 O O . HIS A 1 415 ? 1.306 -5.639 -7.899 1.00 94.94 415 HIS A O 1
ATOM 3316 N N . PHE A 1 416 ? 3.407 -5.496 -7.115 1.00 95.75 416 PHE A N 1
ATOM 3317 C CA . PHE A 1 416 ? 3.360 -6.701 -6.310 1.00 95.75 416 PHE A CA 1
ATOM 3318 C C . PHE A 1 416 ? 3.761 -6.416 -4.864 1.00 95.75 416 PHE A C 1
ATOM 3320 O O . PHE A 1 416 ? 4.426 -5.425 -4.550 1.00 95.75 416 PHE A O 1
ATOM 3327 N N . HIS A 1 417 ? 3.336 -7.317 -3.988 1.00 95.75 417 HIS A N 1
ATOM 3328 C CA . HIS A 1 417 ? 3.755 -7.412 -2.603 1.00 95.75 417 HIS A CA 1
ATOM 3329 C C . HIS A 1 417 ? 4.771 -8.542 -2.479 1.00 95.75 417 HIS A C 1
ATOM 3331 O O . HIS A 1 417 ? 4.631 -9.589 -3.114 1.00 95.75 417 HIS A O 1
ATOM 3337 N N . LEU A 1 418 ? 5.788 -8.316 -1.657 1.00 95.19 418 LEU A N 1
ATOM 3338 C CA . LEU A 1 418 ? 6.807 -9.308 -1.365 1.00 95.19 418 LEU A CA 1
ATOM 3339 C C . LEU A 1 418 ? 6.362 -10.134 -0.154 1.00 95.19 418 LEU A C 1
ATOM 3341 O O . LEU A 1 418 ? 6.062 -9.565 0.896 1.00 95.19 418 LEU A O 1
ATOM 3345 N N . VAL A 1 419 ? 6.306 -11.456 -0.300 1.00 95.56 419 VAL A N 1
ATOM 3346 C CA . VAL A 1 419 ? 5.878 -12.381 0.759 1.00 95.56 419 VAL A CA 1
ATOM 3347 C C . VAL A 1 419 ? 6.977 -13.402 0.994 1.00 95.56 419 VAL A C 1
ATOM 3349 O O . VAL A 1 419 ? 7.480 -13.980 0.039 1.00 95.56 419 VAL A O 1
ATOM 3352 N N . GLU A 1 420 ? 7.371 -13.631 2.246 1.00 94.75 420 GLU A N 1
ATOM 3353 C CA . GLU A 1 420 ? 8.343 -14.685 2.554 1.00 94.75 420 GLU A CA 1
ATOM 3354 C C . GLU A 1 420 ? 7.814 -16.047 2.102 1.00 94.75 420 GLU A C 1
ATOM 3356 O O . GLU A 1 420 ? 6.668 -16.404 2.378 1.00 94.75 420 GLU A O 1
ATOM 3361 N N . CYS A 1 421 ? 8.656 -16.798 1.399 1.00 95.19 421 CYS A N 1
ATOM 3362 C CA . CYS A 1 421 ? 8.338 -18.104 0.851 1.00 95.19 421 CYS A CA 1
ATOM 3363 C C . CYS A 1 421 ? 8.917 -19.200 1.759 1.00 95.19 421 CYS A C 1
ATOM 3365 O O . CYS A 1 421 ? 10.135 -19.392 1.776 1.00 95.19 421 CYS A O 1
ATOM 3367 N N . PRO A 1 422 ? 8.082 -19.983 2.468 1.00 91.25 422 PRO A N 1
ATOM 3368 C CA . PRO A 1 422 ? 8.552 -21.110 3.278 1.00 91.25 422 PRO A CA 1
ATOM 3369 C C . PRO A 1 422 ? 9.002 -22.321 2.441 1.00 91.25 422 PRO A C 1
ATOM 3371 O O . PRO A 1 422 ? 9.498 -23.302 2.989 1.00 91.25 422 PRO A O 1
ATOM 3374 N N . GLY A 1 423 ? 8.793 -22.282 1.120 1.00 91.56 423 GLY A N 1
ATOM 3375 C CA . GLY A 1 423 ? 9.040 -23.392 0.205 1.00 91.56 423 GLY A CA 1
ATOM 3376 C C . GLY A 1 423 ? 7.929 -24.450 0.192 1.00 91.56 423 GLY A C 1
ATOM 3377 O O . GLY A 1 423 ? 6.861 -24.301 0.790 1.00 91.56 423 GLY A O 1
ATOM 3378 N N . GLY A 1 424 ? 8.169 -25.540 -0.542 1.00 90.75 424 GLY A N 1
ATOM 3379 C CA . GLY A 1 424 ? 7.240 -26.671 -0.630 1.00 90.75 424 GLY A CA 1
ATOM 3380 C C . GLY A 1 424 ? 5.887 -26.289 -1.238 1.00 90.75 424 GLY A C 1
ATOM 3381 O O . GLY A 1 424 ? 5.842 -25.633 -2.276 1.00 90.75 424 GLY A O 1
ATOM 3382 N N . GLU A 1 425 ? 4.795 -26.726 -0.611 1.00 90.00 425 GLU A N 1
ATOM 3383 C CA . GLU A 1 425 ? 3.410 -26.423 -1.018 1.00 90.00 425 GLU A CA 1
ATOM 3384 C C . GLU A 1 425 ? 2.913 -25.058 -0.513 1.00 90.00 425 GLU A C 1
ATOM 3386 O O . GLU A 1 425 ? 1.834 -24.605 -0.889 1.00 90.00 425 GLU A O 1
ATOM 3391 N N . LEU A 1 426 ? 3.702 -24.383 0.330 1.00 91.06 426 LEU A N 1
ATOM 3392 C CA . LEU A 1 426 ? 3.391 -23.045 0.840 1.00 91.06 426 LEU A CA 1
ATOM 3393 C C . LEU A 1 426 ? 3.895 -21.927 -0.084 1.00 91.06 426 LEU A C 1
ATOM 3395 O O . LEU A 1 426 ? 3.566 -20.766 0.146 1.00 91.06 426 LEU A O 1
ATOM 3399 N N . CYS A 1 427 ? 4.651 -22.266 -1.134 1.00 95.19 427 CYS A N 1
ATOM 3400 C CA . CYS A 1 427 ? 5.050 -21.319 -2.171 1.00 95.19 427 CYS A CA 1
ATOM 3401 C C . CYS A 1 427 ? 3.818 -20.773 -2.906 1.00 95.19 427 CYS A C 1
ATOM 3403 O O . CYS A 1 427 ? 3.001 -21.521 -3.456 1.00 95.19 427 CYS A O 1
ATOM 3405 N N . LEU A 1 428 ? 3.688 -19.449 -2.941 1.00 95.88 428 LEU A N 1
ATOM 3406 C CA . LEU A 1 428 ? 2.529 -18.774 -3.507 1.00 95.88 428 LEU A CA 1
ATOM 3407 C C . LEU A 1 428 ? 2.478 -18.874 -5.031 1.00 95.88 428 LEU A C 1
ATOM 3409 O O . LEU A 1 428 ? 1.373 -18.913 -5.570 1.00 95.88 428 LEU A O 1
ATOM 3413 N N . GLN A 1 429 ? 3.619 -19.014 -5.716 1.00 95.88 429 GLN A N 1
ATOM 3414 C CA . GLN A 1 429 ? 3.641 -19.326 -7.151 1.00 95.88 429 GLN A CA 1
ATOM 3415 C C . GLN A 1 429 ? 2.923 -20.647 -7.439 1.00 95.88 429 GLN A C 1
ATOM 3417 O O . GLN A 1 429 ? 2.053 -20.690 -8.302 1.00 95.88 429 GLN A O 1
ATOM 3422 N N . LYS A 1 430 ? 3.193 -21.713 -6.671 1.00 94.44 430 LYS A N 1
ATOM 3423 C CA . LYS A 1 430 ? 2.488 -22.996 -6.848 1.00 94.44 430 LYS A CA 1
ATOM 3424 C C . LYS A 1 430 ? 0.989 -22.883 -6.585 1.00 94.44 430 LYS A C 1
ATOM 3426 O O . LYS A 1 430 ? 0.191 -23.539 -7.248 1.00 94.44 430 LYS A O 1
ATOM 3431 N N . ARG A 1 431 ? 0.601 -22.065 -5.605 1.00 93.31 431 ARG A N 1
ATOM 3432 C CA . ARG A 1 431 ? -0.799 -21.916 -5.193 1.00 93.31 431 ARG A CA 1
ATOM 3433 C C . ARG A 1 431 ? -1.624 -21.044 -6.142 1.00 93.31 431 ARG A C 1
ATOM 3435 O O . ARG A 1 431 ? -2.809 -21.316 -6.323 1.00 93.31 431 ARG A O 1
ATOM 3442 N N . PHE A 1 432 ? -1.041 -19.978 -6.687 1.00 93.69 432 PHE A N 1
ATOM 3443 C CA . PHE A 1 432 ? -1.755 -18.989 -7.503 1.00 93.69 432 PHE A CA 1
ATOM 3444 C C . PHE A 1 432 ? -1.422 -19.043 -9.001 1.00 93.69 432 PHE A C 1
ATOM 3446 O O . PHE A 1 432 ? -2.207 -18.518 -9.794 1.00 93.69 432 PHE A O 1
ATOM 3453 N N . GLY A 1 433 ? -0.317 -19.684 -9.384 1.00 92.69 433 GLY A N 1
ATOM 3454 C CA . GLY A 1 433 ? 0.205 -19.726 -10.748 1.00 92.69 433 GLY A CA 1
ATOM 3455 C C . GLY A 1 433 ? 0.922 -18.439 -11.172 1.00 92.69 433 GLY A C 1
ATOM 3456 O O . GLY A 1 433 ? 0.750 -17.377 -10.565 1.00 92.69 433 GLY A O 1
ATOM 3457 N N . ASP A 1 434 ? 1.669 -18.535 -12.272 1.00 89.94 434 ASP A N 1
ATOM 3458 C CA . ASP A 1 434 ? 2.598 -17.498 -12.759 1.00 89.94 434 ASP A CA 1
ATOM 3459 C C . ASP A 1 434 ? 1.921 -16.166 -13.113 1.00 89.94 434 ASP A C 1
ATOM 3461 O O . ASP A 1 434 ? 2.516 -15.100 -12.995 1.00 89.94 434 ASP A O 1
ATOM 3465 N N . SER A 1 435 ? 0.630 -16.205 -13.455 1.00 90.62 435 SER A N 1
ATOM 3466 C CA . SER A 1 435 ? -0.180 -15.008 -13.739 1.00 90.62 435 SER A CA 1
ATOM 3467 C C . SER A 1 435 ? -0.482 -14.131 -12.513 1.00 90.62 435 SER A C 1
ATOM 3469 O O . SER A 1 435 ? -1.045 -13.047 -12.655 1.00 90.62 435 SER A O 1
ATOM 3471 N N . LYS A 1 436 ? -0.191 -14.606 -11.293 1.00 95.00 436 LYS A N 1
ATOM 3472 C CA . LYS A 1 436 ? -0.594 -13.949 -10.033 1.00 95.00 436 LYS A CA 1
ATOM 3473 C C . LYS A 1 436 ? 0.486 -13.925 -8.965 1.00 95.00 436 LYS A C 1
ATOM 3475 O O . LYS A 1 436 ? 0.497 -13.003 -8.147 1.00 95.00 436 LYS A O 1
ATOM 3480 N N . ALA A 1 437 ? 1.352 -14.929 -8.944 1.00 96.56 437 ALA A N 1
ATOM 3481 C CA . ALA A 1 437 ? 2.502 -14.989 -8.058 1.00 96.56 437 ALA A CA 1
ATOM 3482 C C . ALA A 1 437 ? 3.682 -15.627 -8.791 1.00 96.56 437 ALA A C 1
ATOM 3484 O O . ALA A 1 437 ? 3.493 -16.567 -9.556 1.00 96.56 437 ALA A O 1
ATOM 3485 N N . ARG A 1 438 ? 4.898 -15.161 -8.515 1.00 95.69 438 ARG A N 1
ATOM 3486 C CA . ARG A 1 438 ? 6.133 -15.774 -9.011 1.00 95.69 438 ARG A CA 1
ATOM 3487 C C . ARG A 1 438 ? 7.149 -15.885 -7.886 1.00 95.69 438 ARG A C 1
ATOM 3489 O O . ARG A 1 438 ? 7.303 -14.952 -7.100 1.00 95.69 438 ARG A O 1
ATOM 3496 N N . HIS A 1 439 ? 7.833 -17.020 -7.802 1.00 96.06 439 HIS A N 1
ATOM 3497 C CA . HIS A 1 439 ? 8.933 -17.177 -6.867 1.00 96.06 439 HIS A CA 1
ATOM 3498 C C . HIS A 1 439 ? 10.098 -16.306 -7.331 1.00 96.06 439 HIS A C 1
ATOM 3500 O O . HIS A 1 439 ? 10.540 -16.415 -8.479 1.00 96.06 439 HIS A O 1
ATOM 3506 N N . SER A 1 440 ? 10.568 -15.405 -6.471 1.00 93.88 440 SER A N 1
ATOM 3507 C CA . SER A 1 440 ? 11.621 -14.474 -6.857 1.00 93.88 440 SER A CA 1
ATOM 3508 C C . SER A 1 440 ? 12.967 -15.184 -6.947 1.00 93.88 440 SER A C 1
ATOM 3510 O O . SER A 1 440 ? 13.359 -15.926 -6.050 1.00 93.88 440 SER A O 1
ATOM 3512 N N . GLN A 1 441 ? 13.703 -14.907 -8.021 1.00 91.19 441 GLN A N 1
ATOM 3513 C CA . GLN A 1 441 ? 15.105 -15.310 -8.168 1.00 91.19 441 GLN A CA 1
ATOM 3514 C C . GLN A 1 441 ? 16.072 -14.229 -7.663 1.00 91.19 441 GLN A C 1
ATOM 3516 O O . GLN A 1 441 ? 17.288 -14.406 -7.723 1.00 91.19 441 GLN A O 1
ATOM 3521 N N . MET A 1 442 ? 15.545 -13.086 -7.216 1.00 90.06 442 MET A N 1
ATOM 3522 C CA . MET A 1 442 ? 16.343 -11.946 -6.784 1.00 90.06 442 MET A CA 1
ATOM 3523 C C . MET A 1 442 ? 16.702 -12.053 -5.302 1.00 90.06 442 MET A C 1
ATOM 3525 O O . MET A 1 442 ? 15.924 -12.541 -4.483 1.00 90.06 442 MET A O 1
ATOM 3529 N N . VAL A 1 443 ? 17.871 -11.520 -4.947 1.00 89.81 443 VAL A N 1
ATOM 3530 C CA . VAL A 1 443 ? 18.261 -11.309 -3.550 1.00 89.81 443 VAL A CA 1
ATOM 3531 C C . VAL A 1 443 ? 17.735 -9.950 -3.102 1.00 89.81 443 VAL A C 1
ATOM 3533 O O . VAL A 1 443 ? 18.015 -8.938 -3.745 1.00 89.81 443 VAL A O 1
ATOM 3536 N N . TYR A 1 444 ? 16.996 -9.915 -1.993 1.00 91.94 444 TYR A N 1
ATOM 3537 C CA . TYR A 1 444 ? 16.516 -8.668 -1.393 1.00 91.94 444 TYR A CA 1
ATOM 3538 C C . TYR A 1 444 ? 17.335 -8.305 -0.164 1.00 91.94 444 TYR A C 1
ATOM 3540 O O . TYR A 1 444 ? 17.691 -9.155 0.649 1.00 91.94 444 TYR A O 1
ATOM 3548 N N . TYR A 1 445 ? 17.569 -7.013 -0.002 1.00 91.00 445 TYR A N 1
ATOM 3549 C CA . TYR A 1 445 ? 18.233 -6.416 1.142 1.00 91.00 445 TYR A CA 1
ATOM 3550 C C . TYR A 1 445 ? 17.170 -5.800 2.051 1.00 91.00 445 TYR A C 1
ATOM 3552 O O . TYR A 1 445 ? 16.355 -4.985 1.612 1.00 91.00 445 TYR A O 1
ATOM 3560 N N . THR A 1 446 ? 17.169 -6.215 3.316 1.00 88.81 446 THR A N 1
ATOM 3561 C CA . THR A 1 446 ? 16.304 -5.678 4.386 1.00 88.81 446 THR A CA 1
ATOM 3562 C C . THR A 1 446 ? 17.057 -4.710 5.292 1.00 88.81 446 THR A C 1
ATOM 3564 O O . THR A 1 446 ? 16.456 -4.043 6.127 1.00 88.81 446 THR A O 1
ATOM 3567 N N . LYS A 1 447 ? 18.373 -4.603 5.104 1.00 86.69 447 LYS A N 1
ATOM 3568 C CA . LYS A 1 447 ? 19.247 -3.586 5.677 1.00 86.69 447 LYS A CA 1
ATOM 3569 C C . LYS A 1 447 ? 20.391 -3.327 4.699 1.00 86.69 447 LYS A C 1
ATOM 3571 O O . LYS A 1 447 ? 20.758 -4.205 3.917 1.00 86.69 447 LYS A O 1
ATOM 3576 N N . GLU A 1 448 ? 20.937 -2.116 4.723 1.00 81.38 448 GLU A N 1
ATOM 3577 C CA . GLU A 1 448 ? 22.056 -1.717 3.864 1.00 81.38 448 GLU A CA 1
ATOM 3578 C C . GLU A 1 448 ? 23.211 -2.731 3.947 1.00 81.38 448 GLU A C 1
ATOM 3580 O O . GLU A 1 448 ? 23.660 -3.087 5.039 1.00 81.38 448 GLU A O 1
ATOM 3585 N N . ASN A 1 449 ? 23.663 -3.220 2.787 1.00 81.62 449 ASN A N 1
ATOM 3586 C CA . ASN A 1 449 ? 24.706 -4.248 2.644 1.00 81.62 449 ASN A CA 1
ATOM 3587 C C . ASN A 1 449 ? 24.443 -5.600 3.334 1.00 81.62 449 ASN A C 1
ATOM 3589 O O . ASN A 1 449 ? 25.355 -6.420 3.429 1.00 81.62 449 ASN A O 1
ATOM 3593 N N . GLN A 1 450 ? 23.218 -5.871 3.786 1.00 85.94 450 GLN A N 1
ATOM 3594 C CA . GLN A 1 450 ? 22.862 -7.131 4.430 1.00 85.94 450 GLN A CA 1
ATOM 3595 C C . GLN A 1 450 ? 21.699 -7.791 3.687 1.00 85.94 450 GLN A C 1
ATOM 3597 O O . GLN A 1 450 ? 20.542 -7.378 3.794 1.00 85.94 450 GLN A O 1
ATOM 3602 N N . ALA A 1 451 ? 22.035 -8.820 2.908 1.00 86.38 451 ALA A N 1
ATOM 3603 C CA . ALA A 1 451 ? 21.052 -9.633 2.207 1.00 86.38 451 ALA A CA 1
ATOM 3604 C C . ALA A 1 451 ? 20.131 -10.337 3.212 1.00 86.38 451 ALA A C 1
ATOM 3606 O O . ALA A 1 451 ? 20.575 -10.799 4.267 1.00 86.38 451 ALA A O 1
ATOM 3607 N N . SER A 1 452 ? 18.850 -10.419 2.869 1.00 88.06 452 SER A N 1
ATOM 3608 C CA . SER A 1 452 ? 17.895 -11.229 3.610 1.00 88.06 452 SER A CA 1
ATOM 3609 C C . SER A 1 452 ? 18.259 -12.706 3.492 1.00 88.06 452 SER A C 1
ATOM 3611 O O . SER A 1 452 ? 18.692 -13.174 2.440 1.00 88.06 452 SER A O 1
ATOM 3613 N N . THR A 1 453 ? 18.064 -13.446 4.579 1.00 88.19 453 THR A N 1
ATOM 3614 C CA . THR A 1 453 ? 18.191 -14.908 4.599 1.00 88.19 453 THR A CA 1
ATOM 3615 C C . THR A 1 453 ? 16.932 -15.607 4.091 1.00 88.19 453 THR A C 1
ATOM 3617 O O . THR A 1 453 ? 16.970 -16.803 3.813 1.00 88.19 453 THR A O 1
ATOM 3620 N N . SER A 1 454 ? 15.812 -14.885 4.016 1.00 90.00 454 SER A N 1
ATOM 3621 C CA . SER A 1 454 ? 14.529 -15.411 3.558 1.00 90.00 454 SER A CA 1
ATOM 3622 C C . SER A 1 454 ? 14.466 -15.433 2.031 1.00 90.00 454 SER A C 1
ATOM 3624 O O . SER A 1 454 ? 14.959 -14.528 1.358 1.00 90.00 454 SER A O 1
ATOM 3626 N N . MET A 1 455 ? 13.796 -16.448 1.489 1.00 93.12 455 MET A N 1
ATOM 3627 C CA . MET A 1 455 ? 13.351 -16.462 0.094 1.00 93.12 455 MET A CA 1
ATOM 3628 C C . MET A 1 455 ? 11.988 -15.777 -0.001 1.00 93.12 455 MET A C 1
ATOM 3630 O O . MET A 1 455 ? 11.233 -15.776 0.973 1.00 93.12 455 MET A O 1
ATOM 3634 N N . TYR A 1 456 ? 11.646 -15.223 -1.163 1.00 95.88 456 TYR A N 1
ATOM 3635 C CA . TYR A 1 456 ? 10.413 -14.455 -1.327 1.00 95.88 456 TYR A CA 1
ATOM 3636 C C . TYR A 1 456 ? 9.638 -14.841 -2.585 1.00 95.88 456 TYR A C 1
ATOM 3638 O O . TYR A 1 456 ? 10.218 -15.127 -3.629 1.00 95.88 456 TYR A O 1
ATOM 3646 N N . ASP A 1 457 ? 8.316 -14.772 -2.485 1.00 97.44 457 ASP A N 1
ATOM 3647 C CA . ASP A 1 457 ? 7.395 -14.761 -3.610 1.00 97.44 457 ASP A CA 1
ATOM 3648 C C . ASP A 1 457 ? 6.953 -13.315 -3.882 1.00 97.44 457 ASP A C 1
ATOM 3650 O O . ASP A 1 457 ? 6.591 -12.565 -2.970 1.00 97.44 457 ASP A O 1
ATOM 3654 N N . GLU A 1 458 ? 6.959 -12.919 -5.150 1.00 97.00 458 GLU A N 1
ATOM 3655 C CA . GLU A 1 458 ? 6.329 -11.687 -5.611 1.00 97.00 458 GLU A CA 1
ATOM 3656 C C . GLU A 1 458 ? 4.877 -11.997 -5.963 1.00 97.00 458 GLU A C 1
ATOM 3658 O O . GLU A 1 458 ? 4.605 -12.881 -6.776 1.00 97.00 458 GLU A O 1
ATOM 3663 N N . VAL A 1 459 ? 3.929 -11.289 -5.351 1.00 97.81 459 VAL A N 1
ATOM 3664 C CA . VAL A 1 459 ? 2.496 -11.583 -5.484 1.00 97.81 459 VAL A CA 1
ATOM 3665 C C . VAL A 1 459 ? 1.748 -10.322 -5.896 1.00 97.81 459 VAL A C 1
ATOM 3667 O O . VAL A 1 459 ? 1.804 -9.313 -5.193 1.00 97.81 459 VAL A O 1
ATOM 3670 N N . LEU A 1 460 ? 1.019 -10.364 -7.014 1.00 97.38 460 LEU A N 1
ATOM 3671 C CA . LEU A 1 460 ? 0.214 -9.225 -7.470 1.00 97.38 460 LEU A CA 1
ATOM 3672 C C . LEU A 1 460 ? -0.773 -8.778 -6.386 1.00 97.38 460 LEU A C 1
ATOM 3674 O O . LEU A 1 460 ? -1.344 -9.607 -5.674 1.00 97.38 460 LEU A O 1
ATOM 3678 N N . CYS A 1 461 ? -1.020 -7.468 -6.300 1.00 96.12 461 CYS A N 1
ATOM 3679 C CA . CYS A 1 461 ? -1.825 -6.842 -5.242 1.00 96.12 461 CYS A CA 1
ATOM 3680 C C . CYS A 1 461 ? -3.138 -7.587 -4.928 1.00 96.12 461 CYS A C 1
ATOM 3682 O O . CYS A 1 461 ? -3.411 -7.932 -3.778 1.00 96.12 461 CYS A O 1
ATOM 3684 N N . ALA A 1 462 ? -3.931 -7.922 -5.951 1.00 95.12 462 ALA A N 1
ATOM 3685 C CA . ALA A 1 462 ? -5.191 -8.642 -5.765 1.00 95.12 462 ALA A CA 1
ATOM 3686 C C . ALA A 1 462 ? -4.996 -10.044 -5.151 1.00 95.12 462 ALA A C 1
ATOM 3688 O O . ALA A 1 462 ? -5.738 -10.437 -4.247 1.00 95.12 462 ALA A O 1
ATOM 3689 N N . ALA A 1 463 ? -3.982 -10.787 -5.604 1.00 96.81 463 ALA A N 1
ATOM 3690 C CA . ALA A 1 463 ? -3.660 -12.114 -5.083 1.00 96.81 463 ALA A CA 1
ATOM 3691 C C . ALA A 1 463 ? -3.097 -12.048 -3.653 1.00 96.81 463 ALA A C 1
ATOM 3693 O O . ALA A 1 463 ? -3.404 -12.917 -2.837 1.00 96.81 463 ALA A O 1
ATOM 3694 N N . TYR A 1 464 ? -2.355 -10.990 -3.314 1.00 97.50 464 TYR A N 1
ATOM 3695 C CA . TYR A 1 464 ? -1.859 -10.743 -1.960 1.00 97.50 464 TYR A CA 1
ATOM 3696 C C . TYR A 1 464 ? -3.016 -10.572 -0.969 1.00 97.50 464 TYR A C 1
ATOM 3698 O O . TYR A 1 464 ? -3.121 -11.309 0.014 1.00 97.50 464 TYR A O 1
ATOM 3706 N N . TRP A 1 465 ? -3.954 -9.669 -1.258 1.00 96.44 465 TRP A N 1
ATOM 3707 C CA . TRP A 1 465 ? -5.109 -9.446 -0.384 1.00 96.44 465 TRP A CA 1
ATOM 3708 C C . TRP A 1 465 ? -6.028 -10.675 -0.314 1.00 96.44 465 TRP A C 1
ATOM 3710 O O . TRP A 1 465 ? -6.525 -11.020 0.762 1.00 96.44 465 TRP A O 1
ATOM 3720 N N . GLN A 1 466 ? -6.167 -11.419 -1.418 1.00 95.62 466 GLN A N 1
ATOM 3721 C CA . GLN A 1 466 ? -6.852 -12.713 -1.429 1.00 95.62 466 GLN A CA 1
ATOM 3722 C C . GLN A 1 466 ? -6.155 -13.749 -0.531 1.00 95.62 466 GLN A C 1
ATOM 3724 O O . GLN A 1 466 ? -6.838 -14.478 0.192 1.00 95.62 466 GLN A O 1
ATOM 3729 N N . ASN A 1 467 ? -4.818 -13.813 -0.545 1.00 95.38 467 ASN A N 1
ATOM 3730 C CA . ASN A 1 467 ? -4.034 -14.745 0.266 1.00 95.38 467 ASN A CA 1
ATOM 3731 C C . ASN A 1 467 ? -4.316 -14.571 1.762 1.00 95.38 467 ASN A C 1
ATOM 3733 O O . ASN A 1 467 ? -4.616 -15.550 2.447 1.00 95.38 467 ASN A O 1
ATOM 3737 N N . TYR A 1 468 ? -4.298 -13.325 2.237 1.00 95.62 468 TYR A N 1
ATOM 3738 C CA . TYR A 1 468 ? -4.562 -12.997 3.639 1.00 95.62 468 TYR A CA 1
ATOM 3739 C C . TYR A 1 468 ? -6.057 -12.911 3.978 1.00 95.62 468 TYR A C 1
ATOM 3741 O O . TYR A 1 468 ? -6.407 -12.728 5.141 1.00 95.62 468 TYR A O 1
ATOM 3749 N N . ARG A 1 469 ? -6.951 -13.076 2.991 1.00 96.69 469 ARG A N 1
ATOM 3750 C CA . ARG A 1 469 ? -8.411 -12.923 3.131 1.00 96.69 469 ARG A CA 1
ATOM 3751 C C . ARG A 1 469 ? -8.818 -11.531 3.621 1.00 96.69 469 ARG A C 1
ATOM 3753 O O . ARG A 1 469 ? -9.699 -11.401 4.466 1.00 96.69 469 ARG A O 1
ATOM 3760 N N . TRP A 1 470 ? -8.212 -10.492 3.062 1.00 97.31 470 TRP A N 1
ATOM 3761 C CA . TRP A 1 470 ? -8.553 -9.093 3.319 1.00 97.31 470 TRP A CA 1
ATOM 3762 C C . TRP A 1 470 ? -9.069 -8.424 2.045 1.00 97.31 470 TRP A C 1
ATOM 3764 O O . TRP A 1 470 ? -8.692 -8.790 0.937 1.00 97.31 470 TRP A O 1
ATOM 3774 N N . LYS A 1 471 ? -9.950 -7.434 2.193 1.00 96.19 471 LYS A N 1
ATOM 3775 C CA . LYS A 1 471 ? -10.303 -6.526 1.100 1.00 96.19 471 LYS A CA 1
ATOM 3776 C C . LYS A 1 471 ? -9.155 -5.547 0.864 1.00 96.19 471 LYS A C 1
ATOM 3778 O O . LYS A 1 471 ? -8.584 -5.020 1.824 1.00 96.19 471 LYS A O 1
ATOM 3783 N N . SER A 1 472 ? -8.876 -5.296 -0.410 1.00 94.69 472 SER A N 1
ATOM 3784 C CA . SER A 1 472 ? -7.875 -4.327 -0.852 1.00 94.69 472 SER A CA 1
ATOM 3785 C C . SER A 1 472 ? -8.115 -2.936 -0.232 1.00 94.69 472 SER A C 1
ATOM 3787 O O . SER A 1 472 ? -9.268 -2.552 -0.010 1.00 94.69 472 SER A O 1
ATOM 3789 N N . PRO A 1 473 ? -7.042 -2.182 0.074 1.00 95.25 473 PRO A N 1
ATOM 3790 C CA . PRO A 1 473 ? -7.117 -0.856 0.676 1.00 95.25 473 PRO A CA 1
ATOM 3791 C C . PRO A 1 473 ? -7.433 0.265 -0.323 1.00 95.25 473 PRO A C 1
ATOM 3793 O O . PRO A 1 473 ? -7.594 1.407 0.100 1.00 95.25 473 PRO A O 1
ATOM 3796 N N . VAL A 1 474 ? -7.484 -0.033 -1.624 1.00 94.06 474 VAL A N 1
ATOM 3797 C CA . VAL A 1 474 ? -7.766 0.943 -2.689 1.00 94.06 474 VAL A CA 1
ATOM 3798 C C . VAL A 1 474 ? -9.136 0.701 -3.329 1.00 94.06 474 VAL A C 1
ATOM 3800 O O . VAL A 1 474 ? -9.705 -0.387 -3.189 1.00 94.06 474 VAL A O 1
ATOM 3803 N N . SER A 1 475 ? -9.674 1.714 -4.014 1.00 93.88 475 SER A N 1
ATOM 3804 C CA . SER A 1 475 ? -10.974 1.634 -4.697 1.00 93.88 475 SER A CA 1
ATOM 3805 C C . SER A 1 475 ? -10.988 0.549 -5.774 1.00 93.88 475 SER A C 1
ATOM 3807 O O . SER A 1 475 ? -9.939 0.110 -6.241 1.00 93.88 475 SER A O 1
ATOM 3809 N N . ASP A 1 476 ? -12.179 0.139 -6.208 1.00 93.19 476 ASP A N 1
ATOM 3810 C CA . ASP A 1 476 ? -12.316 -0.863 -7.272 1.00 93.19 476 ASP A CA 1
ATOM 3811 C C . ASP A 1 476 ? -11.649 -0.394 -8.580 1.00 93.19 476 ASP A C 1
ATOM 3813 O O . ASP A 1 476 ? -10.952 -1.175 -9.220 1.00 93.19 476 ASP A O 1
ATOM 3817 N N . SER A 1 477 ? -11.726 0.905 -8.900 1.00 92.19 477 SER A N 1
ATOM 3818 C CA . SER A 1 477 ? -11.019 1.502 -10.045 1.00 92.19 477 SER A CA 1
ATOM 3819 C C . SER A 1 477 ? -9.495 1.366 -9.943 1.00 92.19 477 SER A C 1
ATOM 3821 O O . SER A 1 477 ? -8.829 1.008 -10.910 1.00 92.19 477 SER A O 1
ATOM 3823 N N . ASP A 1 478 ? -8.931 1.627 -8.760 1.00 92.44 478 ASP A N 1
ATOM 3824 C CA . ASP A 1 478 ? -7.492 1.507 -8.526 1.00 92.44 478 ASP A CA 1
ATOM 3825 C C . ASP A 1 478 ? -7.070 0.027 -8.537 1.00 92.44 478 ASP A C 1
ATOM 3827 O O . ASP A 1 478 ? -5.976 -0.300 -8.984 1.00 92.44 478 ASP A O 1
ATOM 3831 N N . GLN A 1 479 ? -7.927 -0.896 -8.085 1.00 93.56 479 GLN A N 1
ATOM 3832 C CA . GLN A 1 479 ? -7.666 -2.338 -8.180 1.00 93.56 479 GLN A CA 1
ATOM 3833 C C . GLN A 1 479 ? -7.640 -2.821 -9.629 1.00 93.56 479 GLN A C 1
ATOM 3835 O O . GLN A 1 479 ? -6.744 -3.584 -9.997 1.00 93.56 479 GLN A O 1
ATOM 3840 N N . GLU A 1 480 ? -8.598 -2.382 -10.447 1.00 93.19 480 GLU A N 1
ATOM 3841 C CA . GLU A 1 480 ? -8.631 -2.682 -11.878 1.00 93.19 480 GLU A CA 1
ATOM 3842 C C . GLU A 1 480 ? -7.360 -2.187 -12.564 1.00 93.19 480 GLU A C 1
ATOM 3844 O O . GLU A 1 480 ? -6.737 -2.950 -13.303 1.00 93.19 480 GLU A O 1
ATOM 3849 N N . LEU A 1 481 ? -6.930 -0.966 -12.238 1.00 90.94 481 LEU A N 1
ATOM 3850 C CA . LEU A 1 481 ? -5.694 -0.375 -12.736 1.00 90.94 481 LEU A CA 1
ATOM 3851 C C . LEU A 1 481 ? -4.451 -1.160 -12.294 1.00 90.94 481 LEU A C 1
ATOM 3853 O O . LEU A 1 481 ? -3.609 -1.515 -13.117 1.00 90.94 481 LEU A O 1
ATOM 3857 N N . ASN A 1 482 ? -4.346 -1.483 -11.005 1.00 94.12 482 ASN A N 1
ATOM 3858 C CA . ASN A 1 482 ? -3.226 -2.242 -10.442 1.00 94.12 482 ASN A CA 1
ATOM 3859 C C . ASN A 1 482 ? -3.106 -3.649 -11.050 1.00 94.12 482 ASN A C 1
ATOM 3861 O O . ASN A 1 482 ? -2.018 -4.219 -11.069 1.00 94.12 482 ASN A O 1
ATOM 3865 N N . ALA A 1 483 ? -4.206 -4.206 -11.564 1.00 94.69 483 ALA A N 1
ATOM 3866 C CA . ALA A 1 483 ? -4.227 -5.498 -12.242 1.00 94.69 483 ALA A CA 1
ATOM 3867 C C . ALA A 1 483 ? -3.768 -5.444 -13.713 1.00 94.69 483 ALA A C 1
ATOM 3869 O O . ALA A 1 483 ? -3.697 -6.496 -14.354 1.00 94.69 483 ALA A O 1
ATOM 3870 N N . LEU A 1 484 ? -3.491 -4.260 -14.268 1.00 94.44 484 LEU A N 1
ATOM 3871 C CA . LEU A 1 484 ? -2.988 -4.085 -15.633 1.00 94.44 484 LEU A CA 1
ATOM 3872 C C . LEU A 1 484 ? -1.461 -4.065 -15.681 1.00 94.44 484 LEU A C 1
ATOM 3874 O O . LEU A 1 484 ? -0.788 -3.794 -14.689 1.00 94.44 484 LEU A O 1
ATOM 3878 N N . CYS A 1 485 ? -0.921 -4.362 -16.857 1.00 93.81 485 CYS A N 1
ATOM 3879 C CA . CYS A 1 485 ? 0.503 -4.341 -17.131 1.00 93.81 485 CYS A CA 1
ATOM 3880 C C . CYS A 1 485 ? 1.084 -2.927 -16.966 1.00 93.81 485 CYS A C 1
ATOM 3882 O O . CYS A 1 485 ? 0.449 -1.922 -17.289 1.00 93.81 485 CYS A O 1
ATOM 3884 N N . ASN A 1 486 ? 2.298 -2.864 -16.420 1.00 91.19 486 ASN A N 1
ATOM 3885 C CA . ASN A 1 486 ? 3.020 -1.626 -16.136 1.00 91.19 486 ASN A CA 1
ATOM 3886 C C . ASN A 1 486 ? 3.959 -1.191 -17.271 1.00 91.19 486 ASN A C 1
ATOM 3888 O O . ASN A 1 486 ? 4.614 -0.159 -17.141 1.00 91.19 486 ASN A O 1
ATOM 3892 N N . TYR A 1 487 ? 4.028 -1.955 -18.364 1.00 89.06 487 TYR A N 1
ATOM 3893 C CA . TYR A 1 487 ? 4.728 -1.534 -19.573 1.00 89.06 487 TYR A CA 1
ATOM 3894 C C . TYR A 1 487 ? 3.988 -0.376 -20.234 1.00 89.06 487 TYR A C 1
ATOM 3896 O O . TYR A 1 487 ? 2.757 -0.330 -20.239 1.00 89.06 487 TYR A O 1
ATOM 3904 N N . TYR A 1 488 ? 4.749 0.541 -20.811 1.00 84.88 488 TYR A N 1
ATOM 3905 C CA . TYR A 1 488 ? 4.252 1.698 -21.543 1.00 84.88 488 TYR A CA 1
ATOM 3906 C C . TYR A 1 488 ? 5.014 1.852 -22.855 1.00 84.88 488 TYR A C 1
ATOM 3908 O O . TYR A 1 488 ? 6.099 1.287 -23.015 1.00 84.88 488 TYR A O 1
ATOM 3916 N N . CYS A 1 489 ? 4.425 2.587 -23.794 1.00 77.81 489 CYS A N 1
ATOM 3917 C CA . CYS A 1 489 ? 5.036 2.842 -25.087 1.00 77.81 489 CYS A CA 1
ATOM 3918 C C . CYS A 1 489 ? 6.313 3.687 -24.928 1.00 77.81 489 CYS A C 1
ATOM 3920 O O . CYS A 1 489 ? 6.285 4.764 -24.331 1.00 77.81 489 CYS A O 1
ATOM 3922 N N . SER A 1 490 ? 7.438 3.212 -25.472 1.00 70.94 490 SER A N 1
ATOM 3923 C CA . SER A 1 490 ? 8.739 3.895 -25.389 1.00 70.94 490 SER A CA 1
ATOM 3924 C C . SER A 1 490 ? 8.762 5.242 -26.114 1.00 70.94 490 SER A C 1
ATOM 3926 O O . SER A 1 490 ? 9.441 6.160 -25.665 1.00 70.94 490 SER A O 1
ATOM 3928 N N . GLU A 1 491 ? 7.963 5.404 -27.170 1.00 68.38 491 GLU A N 1
ATOM 3929 C CA . GLU A 1 491 ? 7.820 6.677 -27.894 1.00 68.38 491 GLU A CA 1
ATOM 3930 C C . GLU A 1 491 ? 7.154 7.777 -27.048 1.00 68.38 491 GLU A C 1
ATOM 3932 O O . GLU A 1 491 ? 7.262 8.960 -27.363 1.00 68.38 491 GLU A O 1
ATOM 3937 N N . HIS A 1 492 ? 6.496 7.413 -25.943 1.00 67.75 492 HIS A N 1
ATOM 3938 C CA . HIS A 1 492 ? 5.859 8.345 -25.010 1.00 67.75 492 HIS A CA 1
ATOM 3939 C C . HIS A 1 492 ? 6.647 8.521 -23.708 1.00 67.75 492 HIS A C 1
ATOM 3941 O O . HIS A 1 492 ? 6.101 9.013 -22.719 1.00 67.75 492 HIS A O 1
ATOM 3947 N N . VAL A 1 493 ? 7.943 8.179 -23.693 1.00 60.94 493 VAL A N 1
ATOM 3948 C CA . VAL A 1 493 ? 8.838 8.384 -22.535 1.00 60.94 493 VAL A CA 1
ATOM 3949 C C . VAL A 1 493 ? 8.817 9.834 -22.032 1.00 60.94 493 VAL A C 1
ATOM 3951 O O . VAL A 1 493 ? 8.762 10.071 -20.825 1.00 60.94 493 VAL A O 1
ATOM 3954 N N . ASP A 1 494 ? 8.780 10.817 -22.936 1.00 56.97 494 ASP A N 1
ATOM 3955 C CA . ASP A 1 494 ? 8.705 12.241 -22.572 1.00 56.97 494 ASP A CA 1
ATOM 3956 C C . ASP A 1 494 ? 7.386 12.617 -21.868 1.00 56.97 494 ASP A C 1
ATOM 3958 O O . ASP A 1 494 ? 7.292 13.650 -21.198 1.00 56.97 494 ASP A O 1
ATOM 3962 N N . LEU A 1 495 ? 6.365 11.766 -21.979 1.00 60.75 495 LEU A N 1
ATOM 3963 C CA . LEU A 1 495 ? 5.062 11.938 -21.351 1.00 60.75 495 LEU A CA 1
ATOM 3964 C C . LEU A 1 495 ? 4.946 11.191 -20.022 1.00 60.75 495 LEU A C 1
ATOM 3966 O O . LEU A 1 495 ? 3.903 11.303 -19.393 1.00 60.75 495 LEU A O 1
ATOM 3970 N N . VAL A 1 496 ? 5.981 10.493 -19.535 1.00 55.19 496 VAL A N 1
ATOM 3971 C CA . VAL A 1 496 ? 5.930 9.705 -18.279 1.00 55.19 496 VAL A CA 1
ATOM 3972 C C . VAL A 1 496 ? 5.551 10.555 -17.052 1.00 55.19 496 VAL A C 1
ATOM 3974 O O . VAL A 1 496 ? 5.007 10.036 -16.077 1.00 55.19 496 VAL A O 1
ATOM 3977 N N . ASN A 1 497 ? 5.764 11.875 -17.123 1.00 53.06 497 ASN A N 1
ATOM 3978 C CA . ASN A 1 497 ? 5.350 12.850 -16.105 1.00 53.06 497 ASN A CA 1
ATOM 3979 C C . ASN A 1 497 ? 3.969 13.496 -16.366 1.00 53.06 497 ASN A C 1
ATOM 3981 O O . ASN A 1 497 ? 3.552 14.383 -15.625 1.00 53.06 497 ASN A O 1
ATOM 3985 N N . GLN A 1 498 ? 3.264 13.099 -17.426 1.00 58.16 498 GLN A N 1
ATOM 3986 C CA . GLN A 1 498 ? 1.917 13.554 -17.780 1.00 58.16 498 GLN A CA 1
ATOM 3987 C C . GLN A 1 498 ? 0.849 12.560 -17.276 1.00 58.16 498 GLN A C 1
ATOM 3989 O O . GLN A 1 498 ? 1.180 11.455 -16.845 1.00 58.16 498 GLN A O 1
ATOM 3994 N N . PRO A 1 499 ? -0.450 12.926 -17.285 1.00 56.81 499 PRO A N 1
ATOM 3995 C CA . PRO A 1 499 ? -1.521 12.010 -16.891 1.00 56.81 499 PRO A CA 1
ATOM 3996 C C . PRO A 1 499 ? -1.484 10.697 -17.690 1.00 56.81 499 PRO A C 1
ATOM 3998 O O . PRO A 1 499 ? -1.181 10.715 -18.882 1.00 56.81 499 PRO A O 1
ATOM 4001 N N . GLU A 1 500 ? -1.856 9.572 -17.061 1.00 56.75 500 GLU A N 1
ATOM 4002 C CA . GLU A 1 500 ? -1.777 8.228 -17.672 1.00 56.75 500 GLU A CA 1
ATOM 4003 C C . GLU A 1 500 ? -2.468 8.113 -19.036 1.00 56.75 500 GLU A C 1
ATOM 4005 O O . GLU A 1 500 ? -2.042 7.313 -19.867 1.00 56.75 500 GLU A O 1
ATOM 4010 N N . SER A 1 501 ? -3.488 8.938 -19.295 1.00 58.53 501 SER A N 1
ATOM 4011 C CA . SER A 1 501 ? -4.188 9.002 -20.581 1.00 58.53 501 SER A CA 1
ATOM 4012 C C . SER A 1 501 ? -3.295 9.378 -21.768 1.00 58.53 501 SER A C 1
ATOM 4014 O O . SER A 1 501 ? -3.731 9.228 -22.905 1.00 58.53 501 SER A O 1
ATOM 4016 N N . LYS A 1 502 ? -2.071 9.862 -21.523 1.00 58.31 502 LYS A N 1
ATOM 4017 C CA . LYS A 1 502 ? -1.115 10.289 -22.552 1.00 58.31 502 LYS A CA 1
ATOM 4018 C C . LYS A 1 502 ? 0.106 9.373 -22.721 1.00 58.31 502 LYS A C 1
ATOM 4020 O O . LYS A 1 502 ? 0.830 9.545 -23.687 1.00 58.31 502 LYS A O 1
ATOM 4025 N N . ILE A 1 503 ? 0.354 8.432 -21.804 1.00 66.44 503 ILE A N 1
ATOM 4026 C CA . ILE A 1 503 ? 1.593 7.618 -21.765 1.00 66.44 503 ILE A CA 1
ATOM 4027 C C . ILE A 1 503 ? 1.476 6.321 -22.594 1.00 66.44 503 ILE A C 1
ATOM 4029 O O . ILE A 1 503 ? 2.476 5.660 -22.852 1.00 66.44 503 ILE A O 1
ATOM 4033 N N . GLY A 1 504 ? 0.261 5.938 -23.011 1.00 78.00 504 GLY A N 1
ATOM 4034 C CA . GLY A 1 504 ? 0.038 4.711 -23.783 1.00 78.00 504 GLY A CA 1
ATOM 4035 C C . GLY A 1 504 ? 0.503 3.465 -23.020 1.00 78.00 504 GLY A C 1
ATOM 4036 O O . GLY A 1 504 ? 1.446 2.794 -23.430 1.00 78.00 504 GLY A O 1
ATOM 4037 N N . PHE A 1 505 ? -0.113 3.165 -21.870 1.00 86.88 505 PHE A N 1
ATOM 4038 C CA . PHE A 1 505 ? 0.180 1.940 -21.112 1.00 86.88 505 PHE A CA 1
ATOM 4039 C C . PHE A 1 505 ? -0.365 0.693 -21.810 1.00 86.88 505 PHE A C 1
ATOM 4041 O O . PHE A 1 505 ? -1.365 0.750 -22.527 1.00 86.88 505 PHE A O 1
ATOM 4048 N N . CYS A 1 506 ? 0.256 -0.453 -21.532 1.00 90.06 506 CYS A N 1
ATOM 4049 C CA . CYS A 1 506 ? -0.239 -1.736 -21.997 1.00 90.06 506 CYS A CA 1
ATOM 4050 C C . CYS A 1 506 ? -1.664 -1.991 -21.467 1.00 90.06 506 CYS A C 1
ATOM 4052 O O . CYS A 1 506 ? -1.949 -1.811 -20.276 1.00 90.06 506 CYS A O 1
ATOM 4054 N N . THR A 1 507 ? -2.563 -2.423 -22.351 1.00 90.38 507 THR A N 1
ATOM 4055 C CA . THR A 1 507 ? -3.979 -2.685 -22.036 1.00 90.38 507 THR A CA 1
ATOM 4056 C C . THR A 1 507 ? -4.226 -4.081 -21.460 1.00 90.38 507 THR A C 1
ATOM 4058 O O . THR A 1 507 ? -5.317 -4.378 -20.971 1.00 90.38 507 THR A O 1
ATOM 4061 N N . LEU A 1 508 ? -3.209 -4.946 -21.476 1.00 94.25 508 LEU A N 1
ATOM 4062 C CA . LEU A 1 508 ? -3.287 -6.318 -20.985 1.00 94.25 508 LEU A CA 1
ATOM 4063 C C . LEU A 1 508 ? -3.096 -6.410 -19.463 1.00 94.25 508 LEU A C 1
ATOM 4065 O O . LEU A 1 508 ? -2.653 -5.471 -18.797 1.00 94.25 508 LEU A O 1
ATOM 4069 N N . LYS A 1 509 ? -3.438 -7.572 -18.892 1.00 95.81 509 LYS A N 1
ATOM 4070 C CA . LYS A 1 509 ? -3.260 -7.860 -17.459 1.00 95.81 509 LYS A CA 1
ATOM 4071 C C . LYS A 1 509 ? -1.785 -7.907 -17.072 1.00 95.81 509 LYS A C 1
ATOM 4073 O O . LYS A 1 509 ? -0.935 -8.249 -17.884 1.00 95.81 509 LYS A O 1
ATOM 4078 N N . ALA A 1 510 ? -1.483 -7.571 -15.823 1.00 95.62 510 ALA A N 1
ATOM 4079 C CA . ALA A 1 510 ? -0.132 -7.681 -15.293 1.00 95.62 510 ALA A CA 1
ATOM 4080 C C . ALA A 1 510 ? 0.412 -9.107 -15.468 1.00 95.62 510 ALA A C 1
ATOM 4082 O O . ALA A 1 510 ? -0.322 -10.076 -15.283 1.00 95.62 510 ALA A O 1
ATOM 4083 N N . TRP A 1 511 ? 1.692 -9.205 -15.832 1.00 94.12 511 TRP A N 1
ATOM 4084 C CA . TRP A 1 511 ? 2.400 -10.472 -16.063 1.00 94.12 511 TRP A CA 1
ATOM 4085 C C . TRP A 1 511 ? 1.765 -11.367 -17.141 1.00 94.12 511 TRP A C 1
ATOM 4087 O O . TRP A 1 511 ? 1.833 -12.590 -17.058 1.00 94.12 511 TRP A O 1
ATOM 4097 N N . HIS A 1 512 ? 1.145 -10.762 -18.160 1.00 92.69 512 HIS A N 1
ATOM 4098 C CA . HIS A 1 512 ? 0.775 -11.484 -19.375 1.00 92.69 512 HIS A CA 1
ATOM 4099 C C . HIS A 1 512 ? 2.021 -11.959 -20.142 1.00 92.69 512 HIS A C 1
ATOM 4101 O O . HIS A 1 512 ? 3.092 -11.358 -20.048 1.00 92.69 512 HIS A O 1
ATOM 4107 N N . GLU A 1 513 ? 1.855 -13.011 -20.939 1.00 88.94 513 GLU A N 1
ATOM 4108 C CA . GLU A 1 513 ? 2.857 -13.462 -21.907 1.00 88.94 513 GLU A CA 1
ATOM 4109 C C . GLU A 1 513 ? 2.623 -12.804 -23.279 1.00 88.94 513 GLU A C 1
ATOM 4111 O O . GLU A 1 513 ? 1.525 -12.315 -23.565 1.00 88.94 513 GLU A O 1
ATOM 4116 N N . GLY A 1 514 ? 3.649 -12.802 -24.133 1.00 86.88 514 GLY A N 1
ATOM 4117 C CA . GLY A 1 514 ? 3.577 -12.275 -25.499 1.00 86.88 514 GLY A CA 1
ATOM 4118 C C . GLY A 1 514 ? 3.738 -10.757 -25.611 1.00 86.88 514 GLY A C 1
ATOM 4119 O O . GLY A 1 514 ? 4.226 -10.093 -24.697 1.00 86.88 514 GLY A O 1
ATOM 4120 N N . ASP A 1 515 ? 3.348 -10.224 -26.769 1.00 85.00 515 ASP A N 1
ATOM 4121 C CA . ASP A 1 515 ? 3.544 -8.817 -27.117 1.00 85.00 515 ASP A CA 1
ATOM 4122 C C . ASP A 1 515 ? 2.691 -7.879 -26.247 1.00 85.00 515 ASP A C 1
ATOM 4124 O O . ASP A 1 515 ? 1.540 -8.166 -25.905 1.00 85.00 515 ASP A O 1
ATOM 4128 N N . HIS A 1 516 ? 3.252 -6.719 -25.906 1.00 85.81 516 HIS A N 1
ATOM 4129 C CA . HIS A 1 516 ? 2.514 -5.645 -25.247 1.00 85.81 516 HIS A CA 1
ATOM 4130 C C . HIS A 1 516 ? 1.639 -4.894 -26.258 1.00 85.81 516 HIS A C 1
ATOM 4132 O O . HIS A 1 516 ? 2.071 -4.608 -27.374 1.00 85.81 516 HIS A O 1
ATOM 4138 N N . ILE A 1 517 ? 0.415 -4.548 -25.852 1.00 84.94 517 ILE A N 1
ATOM 4139 C CA . ILE A 1 517 ? -0.556 -3.841 -26.694 1.00 84.94 517 ILE A CA 1
ATOM 4140 C C . ILE A 1 517 ? -0.806 -2.463 -26.099 1.00 84.94 517 ILE A C 1
ATOM 4142 O O . ILE A 1 517 ? -1.291 -2.363 -24.973 1.00 84.94 517 ILE A O 1
ATOM 4146 N N . PHE A 1 518 ? -0.507 -1.416 -26.861 1.00 83.75 518 PHE A N 1
ATOM 4147 C CA . PHE A 1 518 ? -0.660 -0.025 -26.443 1.00 83.75 518 PHE A CA 1
ATOM 4148 C C . PHE A 1 518 ? -1.776 0.651 -27.245 1.00 83.75 518 PHE A C 1
ATOM 4150 O O . PHE A 1 518 ? -1.844 0.504 -28.464 1.00 83.75 518 PHE A O 1
ATOM 4157 N N . GLU A 1 519 ? -2.638 1.411 -26.570 1.00 76.00 519 GLU A N 1
ATOM 4158 C CA . GLU A 1 519 ? -3.597 2.314 -27.219 1.00 76.00 519 GLU A CA 1
ATOM 4159 C C . GLU A 1 519 ? -2.994 3.717 -27.282 1.00 76.00 519 GLU A C 1
ATOM 4161 O O . GLU A 1 519 ? -3.215 4.566 -26.416 1.00 76.00 519 GLU A O 1
ATOM 4166 N N . CYS A 1 520 ? -2.162 3.932 -28.294 1.00 69.31 520 CYS A N 1
ATOM 4167 C CA . CYS A 1 520 ? -1.477 5.194 -28.511 1.00 69.31 520 CYS A CA 1
ATOM 4168 C C . CYS A 1 520 ? -2.327 6.149 -29.358 1.00 69.31 520 CYS A C 1
ATOM 4170 O O . CYS A 1 520 ? -2.940 5.734 -30.339 1.00 69.31 520 CYS A O 1
ATOM 4172 N N . GLN A 1 521 ? -2.363 7.432 -28.981 1.00 60.25 521 GLN A N 1
ATOM 4173 C CA . GLN A 1 521 ? -3.042 8.471 -29.772 1.00 60.25 521 GLN A CA 1
ATOM 4174 C C . GLN A 1 521 ? -2.225 8.901 -30.998 1.00 60.25 521 GLN A C 1
ATOM 4176 O O . GLN A 1 521 ? -2.798 9.396 -31.968 1.00 60.25 521 GLN A O 1
ATOM 4181 N N . ASP A 1 522 ? -0.907 8.693 -30.961 1.00 62.75 522 ASP A N 1
ATOM 4182 C CA . ASP A 1 522 ? -0.006 9.000 -32.065 1.00 62.75 522 ASP A CA 1
ATOM 4183 C C . ASP A 1 522 ? 0.125 7.806 -33.017 1.00 62.75 522 ASP A C 1
ATOM 4185 O O . ASP A 1 522 ? 0.215 6.650 -32.594 1.00 62.75 522 ASP A O 1
ATOM 4189 N N . ASN A 1 523 ? 0.184 8.091 -34.319 1.00 59.00 523 ASN A N 1
ATOM 4190 C CA . ASN A 1 523 ? 0.523 7.094 -35.329 1.00 59.00 523 ASN A CA 1
ATOM 4191 C C . ASN A 1 523 ? 2.016 6.762 -35.225 1.00 59.00 523 ASN A C 1
ATOM 4193 O O . ASN A 1 523 ? 2.857 7.467 -35.784 1.00 59.00 523 ASN A O 1
ATOM 4197 N N . HIS A 1 524 ? 2.347 5.688 -34.510 1.00 68.00 524 HIS A N 1
ATOM 4198 C CA . HIS A 1 524 ? 3.680 5.094 -34.575 1.00 68.00 524 HIS A CA 1
ATOM 4199 C C . HIS A 1 524 ? 3.946 4.530 -35.971 1.00 68.00 524 HIS A C 1
ATOM 4201 O O . HIS A 1 524 ? 3.005 4.188 -36.695 1.00 68.00 524 HIS A O 1
ATOM 4207 N N . LEU A 1 525 ? 5.229 4.414 -36.332 1.00 63.56 525 LEU A N 1
ATOM 4208 C CA . LEU A 1 525 ? 5.636 3.728 -37.556 1.00 63.56 525 LEU A CA 1
ATOM 4209 C C . LEU A 1 525 ? 4.942 2.372 -37.606 1.00 63.56 525 LEU A C 1
ATOM 4211 O O . LEU A 1 525 ? 5.035 1.573 -36.668 1.00 63.56 525 LEU A O 1
ATOM 4215 N N . SER A 1 526 ? 4.211 2.132 -38.690 1.00 64.56 526 SER A N 1
ATOM 4216 C CA . SER A 1 526 ? 3.596 0.831 -38.884 1.00 64.56 526 SER A CA 1
ATOM 4217 C C . SER A 1 526 ? 4.689 -0.238 -38.969 1.00 64.56 526 SER A C 1
ATOM 4219 O O . SER A 1 526 ? 5.846 0.036 -39.298 1.00 64.56 526 SER A O 1
ATOM 4221 N N . LYS A 1 527 ? 4.325 -1.490 -38.683 1.00 63.75 527 LYS A N 1
ATOM 4222 C CA . LYS A 1 527 ? 5.260 -2.623 -38.735 1.00 63.75 527 LYS A CA 1
ATOM 4223 C C . LYS A 1 527 ? 5.993 -2.732 -40.084 1.00 63.75 527 LYS A C 1
ATOM 4225 O O . LYS A 1 527 ? 7.113 -3.232 -40.106 1.00 63.75 527 LYS A O 1
ATOM 4230 N N . ASP A 1 528 ? 5.375 -2.254 -41.162 1.00 66.94 528 ASP A N 1
ATOM 4231 C CA . ASP A 1 528 ? 5.919 -2.281 -42.523 1.00 66.94 528 ASP A CA 1
ATOM 4232 C C . ASP A 1 528 ? 6.827 -1.077 -42.839 1.00 66.94 528 ASP A C 1
ATOM 4234 O O . ASP A 1 528 ? 7.600 -1.124 -43.792 1.00 66.94 528 ASP A O 1
ATOM 4238 N N . GLU A 1 529 ? 6.765 -0.009 -42.039 1.00 72.31 529 GLU A N 1
ATOM 4239 C CA . GLU A 1 529 ? 7.603 1.188 -42.185 1.00 72.31 529 GLU A CA 1
ATOM 4240 C C . GLU A 1 529 ? 8.843 1.178 -41.287 1.00 72.31 529 GLU A C 1
ATOM 4242 O O . GLU A 1 529 ? 9.762 1.951 -41.532 1.00 72.31 529 GLU A O 1
ATOM 4247 N N . TYR A 1 530 ? 8.875 0.334 -40.255 1.00 80.25 530 TYR A N 1
ATOM 4248 C CA . TYR A 1 530 ? 9.994 0.236 -39.321 1.00 80.25 530 TYR A CA 1
ATOM 4249 C C . TYR A 1 530 ? 11.210 -0.466 -39.951 1.00 80.25 530 TYR A C 1
ATOM 4251 O O . TYR A 1 530 ? 11.173 -1.658 -40.272 1.00 80.25 530 TYR A O 1
ATOM 4259 N N . GLU A 1 531 ? 12.315 0.269 -40.082 1.00 84.31 531 GLU A N 1
ATOM 4260 C CA . GLU A 1 531 ? 13.537 -0.179 -40.762 1.00 84.31 531 GLU A CA 1
ATOM 4261 C C . GLU A 1 531 ? 14.513 -0.929 -39.835 1.00 84.31 531 GLU A C 1
ATOM 4263 O O . GLU A 1 531 ? 15.446 -1.580 -40.316 1.00 84.31 531 GLU A O 1
ATOM 4268 N N . GLY A 1 532 ? 14.316 -0.889 -38.514 1.00 87.44 532 GLY A N 1
ATOM 4269 C CA . GLY A 1 532 ? 15.122 -1.632 -37.540 1.00 87.44 532 GLY A CA 1
ATOM 4270 C C . GLY A 1 532 ? 15.789 -0.747 -36.491 1.00 87.44 532 GLY A C 1
ATOM 4271 O O . GLY A 1 532 ? 15.166 0.172 -35.977 1.00 87.44 532 GLY A O 1
ATOM 4272 N N . VAL A 1 533 ? 17.046 -1.043 -36.151 1.00 89.88 533 VAL A N 1
ATOM 4273 C CA . VAL A 1 533 ? 17.778 -0.366 -35.064 1.00 89.88 533 VAL A CA 1
ATOM 4274 C C . VAL A 1 533 ? 19.133 0.126 -35.565 1.00 89.88 533 VAL A C 1
ATOM 4276 O O . VAL A 1 533 ? 19.865 -0.614 -36.220 1.00 89.88 533 VAL A O 1
ATOM 4279 N N . ASP A 1 534 ? 19.492 1.355 -35.232 1.00 94.25 534 ASP A N 1
ATOM 4280 C CA . ASP A 1 534 ? 20.827 1.909 -35.417 1.00 94.25 534 ASP A CA 1
ATOM 4281 C C . ASP A 1 534 ? 21.558 1.926 -34.075 1.00 94.25 534 ASP A C 1
ATOM 4283 O O . ASP A 1 534 ? 21.065 2.452 -33.081 1.00 94.25 534 ASP A O 1
ATOM 4287 N N . VAL A 1 535 ? 22.743 1.320 -34.034 1.00 95.75 535 VAL A N 1
ATOM 4288 C CA . VAL A 1 535 ? 23.559 1.207 -32.823 1.00 95.75 535 VAL A CA 1
ATOM 4289 C C . VAL A 1 535 ? 24.905 1.879 -33.054 1.00 95.75 535 VAL A C 1
ATOM 4291 O O . VAL A 1 535 ? 25.698 1.411 -33.868 1.00 95.75 535 VAL A O 1
ATOM 4294 N N . CYS A 1 536 ? 25.198 2.959 -32.334 1.00 98.00 536 CYS A N 1
ATOM 4295 C CA . CYS A 1 536 ? 26.489 3.640 -32.395 1.00 98.00 536 CYS A CA 1
ATOM 4296 C C . CYS A 1 536 ? 27.337 3.339 -31.154 1.00 98.00 536 CYS A C 1
ATOM 4298 O O . CYS A 1 536 ? 26.926 3.618 -30.029 1.00 98.00 536 CYS A O 1
ATOM 4300 N N . PHE A 1 537 ? 28.555 2.832 -31.351 1.00 98.12 537 PHE A N 1
ATOM 4301 C CA . PHE A 1 537 ? 29.550 2.706 -30.285 1.00 98.12 537 PHE A CA 1
ATOM 4302 C C . PHE A 1 537 ? 30.496 3.906 -30.304 1.00 98.12 537 PHE A C 1
ATOM 4304 O O . PHE A 1 537 ? 31.263 4.070 -31.251 1.00 98.12 537 PHE A O 1
ATOM 4311 N N . VAL A 1 538 ? 30.475 4.721 -29.250 1.00 98.31 538 VAL A N 1
ATOM 4312 C CA . VAL A 1 538 ? 31.409 5.837 -29.042 1.00 98.31 538 VAL A CA 1
ATOM 4313 C C . VAL A 1 538 ? 32.489 5.375 -28.071 1.00 98.31 538 VAL A C 1
ATOM 4315 O O . VAL A 1 538 ? 32.187 5.048 -26.929 1.00 98.31 538 VAL A O 1
ATOM 4318 N N . ILE A 1 539 ? 33.739 5.288 -28.514 1.00 97.62 539 ILE A N 1
ATOM 4319 C CA . ILE A 1 539 ? 34.802 4.558 -27.817 1.00 97.62 539 ILE A CA 1
ATOM 4320 C C . ILE A 1 539 ? 35.997 5.483 -27.573 1.00 97.62 539 ILE A C 1
ATOM 4322 O O . ILE A 1 539 ? 36.596 5.993 -28.523 1.00 97.62 539 ILE A O 1
ATOM 4326 N N . GLY A 1 540 ? 36.388 5.633 -26.306 1.00 95.62 540 GLY A N 1
ATOM 4327 C CA . GLY A 1 540 ? 37.673 6.219 -25.926 1.00 95.62 540 GLY A CA 1
ATOM 4328 C C . GLY A 1 540 ? 38.823 5.310 -26.366 1.00 95.62 540 GLY A C 1
ATOM 4329 O O . GLY A 1 540 ? 38.848 4.114 -26.063 1.00 95.62 540 GLY A O 1
ATOM 4330 N N . THR A 1 541 ? 39.767 5.854 -27.134 1.00 94.50 541 THR A N 1
ATOM 4331 C CA . THR A 1 541 ? 40.889 5.101 -27.728 1.00 94.50 541 THR A CA 1
ATOM 4332 C C . THR A 1 541 ? 42.252 5.651 -27.315 1.00 94.50 541 THR A C 1
ATOM 4334 O O . THR A 1 541 ? 43.212 5.601 -28.087 1.00 94.50 541 THR A O 1
ATOM 4337 N N . THR A 1 542 ? 42.356 6.170 -26.098 1.00 91.88 542 THR A N 1
ATOM 4338 C CA . THR A 1 542 ? 43.604 6.610 -25.461 1.00 91.88 542 THR A CA 1
ATOM 4339 C C . THR A 1 542 ? 44.333 5.444 -24.781 1.00 91.88 542 THR A C 1
ATOM 4341 O O . THR A 1 542 ? 43.873 4.299 -24.743 1.00 91.88 542 THR A O 1
ATOM 4344 N N . THR A 1 543 ? 45.535 5.707 -24.266 1.00 89.56 543 THR A N 1
ATOM 4345 C CA . THR A 1 543 ? 46.391 4.677 -23.666 1.00 89.56 543 THR A CA 1
ATOM 4346 C C . THR A 1 543 ? 45.913 4.245 -22.277 1.00 89.56 543 THR A C 1
ATOM 4348 O O . THR A 1 543 ? 46.241 3.126 -21.881 1.00 89.56 543 THR A O 1
ATOM 4351 N N . SER A 1 544 ? 45.109 5.048 -21.568 1.00 89.31 544 SER A N 1
ATOM 4352 C CA . SER A 1 544 ? 44.480 4.655 -20.292 1.00 89.31 544 SER A CA 1
ATOM 4353 C C . SER A 1 544 ? 43.621 3.396 -20.458 1.00 89.31 544 SER A C 1
ATOM 4355 O O . SER A 1 544 ? 43.771 2.434 -19.704 1.00 89.31 544 SER A O 1
ATOM 4357 N N . MET A 1 545 ? 42.885 3.313 -21.568 1.00 91.50 545 MET A N 1
ATOM 4358 C CA . MET A 1 545 ? 42.031 2.176 -21.918 1.00 91.50 545 MET A CA 1
ATOM 4359 C C . MET A 1 545 ? 42.795 0.871 -22.207 1.00 91.50 545 MET A C 1
ATOM 4361 O O . MET A 1 545 ? 42.174 -0.184 -22.357 1.00 91.50 545 MET A O 1
ATOM 4365 N N . ARG A 1 546 ? 44.137 0.881 -22.299 1.00 92.25 546 ARG A N 1
ATOM 4366 C CA . ARG A 1 546 ? 44.953 -0.246 -22.801 1.00 92.25 546 ARG A CA 1
ATOM 4367 C C . ARG A 1 546 ? 44.708 -1.569 -22.076 1.00 92.25 546 ARG A C 1
ATOM 4369 O O . ARG A 1 546 ? 44.647 -2.601 -22.744 1.00 92.25 546 ARG A O 1
ATOM 4376 N N . SER A 1 547 ? 44.566 -1.564 -20.750 1.00 91.06 547 SER A N 1
ATOM 4377 C CA . SER A 1 547 ? 44.314 -2.791 -19.974 1.00 91.06 547 SER A CA 1
ATOM 4378 C C . SER A 1 547 ? 42.943 -3.406 -20.258 1.00 91.06 547 SER A C 1
ATOM 4380 O O . SER A 1 547 ? 42.783 -4.618 -20.137 1.00 91.06 547 SER A O 1
ATOM 4382 N N . PHE A 1 548 ? 41.971 -2.592 -20.670 1.00 90.88 548 PHE A N 1
ATOM 4383 C CA . PHE A 1 548 ? 40.588 -3.006 -20.912 1.00 90.88 548 PHE A CA 1
ATOM 4384 C C . PHE A 1 548 ? 40.284 -3.209 -22.401 1.00 90.88 548 PHE A C 1
ATOM 4386 O O . PHE A 1 548 ? 39.326 -3.894 -22.752 1.00 90.88 548 PHE A O 1
ATOM 4393 N N . PHE A 1 549 ? 41.103 -2.651 -23.295 1.00 92.44 549 PHE A N 1
ATOM 4394 C CA . PHE A 1 549 ? 40.758 -2.469 -24.704 1.00 92.44 549 PHE A CA 1
ATOM 4395 C C . PHE A 1 549 ? 40.424 -3.769 -25.444 1.00 92.44 549 PHE A C 1
ATOM 4397 O O . PHE A 1 549 ? 39.454 -3.827 -26.196 1.00 92.44 549 PHE A O 1
ATOM 4404 N N . ASN A 1 550 ? 41.175 -4.846 -25.195 1.00 93.44 550 ASN A N 1
ATOM 4405 C CA . ASN A 1 550 ? 40.889 -6.149 -25.804 1.00 93.44 550 ASN A CA 1
ATOM 4406 C C . ASN A 1 550 ? 39.550 -6.731 -25.325 1.00 93.44 550 ASN A C 1
ATOM 4408 O O . ASN A 1 550 ? 38.828 -7.337 -26.116 1.00 93.44 550 ASN A O 1
ATOM 4412 N N . GLN A 1 551 ? 39.200 -6.527 -24.052 1.00 93.81 551 GLN A N 1
ATOM 4413 C CA . GLN A 1 551 ? 37.923 -6.967 -23.491 1.00 93.81 551 GLN A CA 1
ATOM 4414 C C . GLN A 1 551 ? 36.758 -6.107 -23.993 1.00 93.81 551 GLN A C 1
ATOM 4416 O O . GLN A 1 551 ? 35.679 -6.630 -24.268 1.00 93.81 551 GLN A O 1
ATOM 4421 N N . VAL A 1 552 ? 36.974 -4.800 -24.157 1.00 94.56 552 VAL A N 1
ATOM 4422 C CA . VAL A 1 552 ? 35.996 -3.891 -24.768 1.00 94.56 552 VAL A CA 1
ATOM 4423 C C . VAL A 1 552 ? 35.678 -4.347 -26.189 1.00 94.56 552 VAL A C 1
ATOM 4425 O O . VAL A 1 552 ? 34.514 -4.586 -26.503 1.00 94.56 552 VAL A O 1
ATOM 4428 N N . LYS A 1 553 ? 36.702 -4.570 -27.024 1.00 96.56 553 LYS A N 1
ATOM 4429 C CA . LYS A 1 553 ? 36.517 -5.076 -28.391 1.00 96.56 553 LYS A CA 1
ATOM 4430 C C . LYS A 1 553 ? 35.754 -6.394 -28.422 1.00 96.56 553 LYS A C 1
ATOM 4432 O O . LYS A 1 553 ? 34.781 -6.511 -29.160 1.00 96.56 553 LYS A O 1
ATOM 4437 N N . SER A 1 554 ? 36.170 -7.377 -27.620 1.00 95.44 554 SER A N 1
ATOM 4438 C CA . SER A 1 554 ? 35.515 -8.690 -27.609 1.00 95.44 554 SER A CA 1
ATOM 4439 C C . SER A 1 554 ? 34.059 -8.603 -27.150 1.00 95.44 554 SER A C 1
ATOM 4441 O O . SER A 1 554 ? 33.206 -9.296 -27.700 1.00 95.44 554 SER A O 1
ATOM 4443 N N . THR A 1 555 ? 33.756 -7.711 -26.204 1.00 96.00 555 THR A N 1
ATOM 4444 C CA . THR A 1 555 ? 32.390 -7.467 -25.726 1.00 96.00 555 THR A CA 1
ATOM 4445 C C . THR A 1 555 ? 31.535 -6.811 -26.802 1.00 96.00 555 THR A C 1
ATOM 4447 O O . THR A 1 555 ? 30.444 -7.305 -27.067 1.00 96.00 555 THR A O 1
ATOM 4450 N N . ILE A 1 556 ? 32.030 -5.762 -27.465 1.00 95.69 556 ILE A N 1
ATOM 4451 C CA . ILE A 1 556 ? 31.310 -5.095 -28.561 1.00 95.69 556 ILE A CA 1
ATOM 4452 C C . ILE A 1 556 ? 31.039 -6.085 -29.699 1.00 95.69 556 ILE A C 1
ATOM 4454 O O . ILE A 1 556 ? 29.903 -6.217 -30.142 1.00 95.69 556 ILE A O 1
ATOM 4458 N N . ILE A 1 557 ? 32.048 -6.851 -30.124 1.00 96.62 557 ILE A N 1
ATOM 4459 C CA . ILE A 1 557 ? 31.899 -7.868 -31.178 1.00 96.62 557 ILE A CA 1
ATOM 4460 C C . ILE A 1 557 ? 30.874 -8.932 -30.775 1.00 96.62 557 ILE A C 1
ATOM 4462 O O . ILE A 1 557 ? 30.051 -9.339 -31.596 1.00 96.62 557 ILE A O 1
ATOM 4466 N N . ARG A 1 558 ? 30.892 -9.379 -29.514 1.00 94.88 558 ARG A N 1
ATOM 4467 C CA . ARG A 1 558 ? 29.900 -10.327 -28.996 1.00 94.88 558 ARG A CA 1
ATOM 4468 C C . ARG A 1 558 ? 28.491 -9.736 -29.039 1.00 94.88 558 ARG A C 1
ATOM 4470 O O . ARG A 1 558 ? 27.602 -10.399 -29.557 1.00 94.88 558 ARG A O 1
ATOM 4477 N N . VAL A 1 559 ? 28.307 -8.497 -28.575 1.00 92.06 559 VAL A N 1
ATOM 4478 C CA . VAL A 1 559 ? 27.018 -7.783 -28.624 1.00 92.06 559 VAL A CA 1
ATOM 4479 C C . VAL A 1 559 ? 26.508 -7.689 -30.061 1.00 92.06 559 VAL A C 1
ATOM 4481 O O . VAL A 1 559 ? 25.354 -8.024 -30.313 1.00 92.06 559 VAL A O 1
ATOM 4484 N N . ILE A 1 560 ? 27.362 -7.300 -31.012 1.00 93.19 560 ILE A N 1
ATOM 4485 C CA . ILE A 1 560 ? 27.003 -7.224 -32.434 1.00 93.19 560 ILE A CA 1
ATOM 4486 C C . ILE A 1 560 ? 26.515 -8.593 -32.944 1.00 93.19 560 ILE A C 1
ATOM 4488 O O . ILE A 1 560 ? 25.428 -8.686 -33.515 1.00 93.19 560 ILE A O 1
ATOM 4492 N N . ARG A 1 561 ? 27.279 -9.668 -32.697 1.00 92.00 561 ARG A N 1
ATOM 4493 C CA . ARG A 1 561 ? 26.944 -11.029 -33.159 1.00 92.00 561 ARG A CA 1
ATOM 4494 C C . ARG A 1 561 ? 25.662 -11.568 -32.526 1.00 92.00 561 ARG A C 1
ATOM 4496 O O . ARG A 1 561 ? 24.802 -12.083 -33.233 1.00 92.00 561 ARG A O 1
ATOM 4503 N N . GLU A 1 562 ? 25.520 -11.448 -31.209 1.00 88.62 562 GLU A N 1
ATOM 4504 C CA . GLU A 1 562 ? 24.352 -11.955 -30.480 1.00 88.62 562 GLU A CA 1
ATOM 4505 C C . GLU A 1 562 ? 23.065 -11.257 -30.930 1.00 88.62 562 GLU A C 1
ATOM 4507 O O . GLU A 1 562 ? 22.063 -11.926 -31.176 1.00 88.62 562 GLU A O 1
ATOM 4512 N N . ASN A 1 563 ? 23.097 -9.935 -31.123 1.00 84.44 563 ASN A N 1
ATOM 4513 C CA . ASN A 1 563 ? 21.923 -9.189 -31.579 1.00 84.44 563 ASN A CA 1
ATOM 4514 C C . ASN A 1 563 ? 21.539 -9.520 -33.025 1.00 84.44 563 ASN A C 1
ATOM 4516 O O . ASN A 1 563 ? 20.351 -9.646 -33.323 1.00 84.44 563 ASN A O 1
ATOM 4520 N N . GLN A 1 564 ? 22.512 -9.739 -33.913 1.00 83.06 564 GLN A N 1
ATOM 4521 C CA . GLN A 1 564 ? 22.212 -10.229 -35.259 1.00 83.06 564 GLN A CA 1
ATOM 4522 C C . GLN A 1 564 ? 21.550 -11.610 -35.252 1.00 83.06 564 GLN A C 1
ATOM 4524 O O . GLN A 1 564 ? 20.593 -11.837 -35.993 1.00 83.06 564 GLN A O 1
ATOM 4529 N N . GLU A 1 565 ? 22.028 -12.533 -34.418 1.00 82.25 565 GLU A N 1
ATOM 4530 C CA . GLU A 1 565 ? 21.418 -13.859 -34.287 1.00 82.25 565 GLU A CA 1
ATOM 4531 C C . GLU A 1 565 ? 20.011 -13.786 -33.678 1.00 82.25 565 GLU A C 1
ATOM 4533 O O . GLU A 1 565 ? 19.109 -14.505 -34.114 1.00 82.25 565 GLU A O 1
ATOM 4538 N N . CYS A 1 566 ? 19.783 -12.891 -32.714 1.00 77.50 566 CYS A N 1
ATOM 4539 C CA . CYS A 1 566 ? 18.449 -12.616 -32.183 1.00 77.50 566 CYS A CA 1
ATOM 4540 C C . CYS A 1 566 ? 17.501 -12.101 -33.273 1.00 77.50 566 CYS A C 1
ATOM 4542 O O . CYS A 1 566 ? 16.400 -12.631 -33.414 1.00 77.50 566 CYS A O 1
ATOM 4544 N N . LEU A 1 567 ? 17.936 -11.140 -34.092 1.00 77.06 567 LEU A N 1
ATOM 4545 C CA . LEU A 1 567 ? 17.122 -10.578 -35.172 1.00 77.06 567 LEU A CA 1
ATOM 4546 C C . LEU A 1 567 ? 16.692 -11.648 -36.189 1.00 77.06 567 LEU A C 1
ATOM 4548 O O . LEU A 1 567 ? 15.521 -11.709 -36.566 1.00 77.06 567 LEU A O 1
ATOM 4552 N N . LYS A 1 568 ? 17.607 -12.556 -36.562 1.00 75.69 568 LYS A N 1
ATOM 4553 C CA . LYS A 1 568 ? 17.305 -13.694 -37.450 1.00 75.69 568 LYS A CA 1
ATOM 4554 C C . LYS A 1 568 ? 16.209 -14.603 -36.885 1.00 75.69 568 LYS A C 1
ATOM 4556 O O . LYS A 1 568 ? 15.359 -15.068 -37.639 1.00 75.69 568 LYS A O 1
ATOM 4561 N N . LYS A 1 569 ? 16.197 -14.843 -35.568 1.00 71.75 569 LYS A N 1
ATOM 4562 C CA . LYS A 1 569 ? 15.193 -15.695 -34.897 1.00 71.75 569 LYS A CA 1
ATOM 4563 C C . LYS A 1 569 ? 13.803 -15.064 -34.851 1.00 71.75 569 LYS A C 1
ATOM 4565 O O . LYS A 1 569 ? 12.816 -15.791 -34.877 1.00 71.75 569 LYS A O 1
ATOM 4570 N N . VAL A 1 570 ? 13.722 -13.734 -34.788 1.00 67.44 570 VAL A N 1
ATOM 4571 C CA . VAL A 1 570 ? 12.450 -12.990 -34.744 1.00 67.44 570 VAL A CA 1
ATOM 4572 C C . VAL A 1 570 ? 11.726 -13.018 -36.102 1.00 67.44 570 VAL A C 1
ATOM 4574 O O . VAL A 1 570 ? 10.523 -12.772 -36.161 1.00 67.44 570 VAL A O 1
ATOM 4577 N N . GLY A 1 571 ? 12.417 -13.370 -37.196 1.00 57.78 571 GLY A N 1
ATOM 4578 C CA . GLY A 1 571 ? 11.782 -13.667 -38.485 1.00 57.78 571 GLY A CA 1
ATOM 4579 C C . GLY A 1 571 ? 11.140 -12.457 -39.173 1.00 57.78 571 GLY A C 1
ATOM 4580 O O . GLY A 1 571 ? 10.178 -12.625 -39.919 1.00 57.78 571 GLY A O 1
ATOM 4581 N N . LYS A 1 572 ? 11.647 -11.239 -38.925 1.00 62.94 572 LYS A N 1
ATOM 4582 C CA . LYS A 1 572 ? 11.233 -10.007 -39.621 1.00 62.94 572 LYS A CA 1
ATOM 4583 C C . LYS A 1 572 ? 12.232 -9.679 -40.743 1.00 62.94 572 LYS A C 1
ATOM 4585 O O . LYS A 1 572 ? 13.275 -9.105 -40.450 1.00 62.94 572 LYS A O 1
ATOM 4590 N N . PRO A 1 573 ? 11.951 -10.031 -42.012 1.00 55.38 573 PRO A N 1
ATOM 4591 C CA . PRO A 1 573 ? 12.925 -9.911 -43.101 1.00 55.38 573 PRO A CA 1
ATOM 4592 C C . PRO A 1 573 ? 13.266 -8.468 -43.514 1.00 55.38 573 PRO A C 1
ATOM 4594 O O . PRO A 1 573 ? 14.232 -8.282 -44.242 1.00 55.38 573 PRO A O 1
ATOM 4597 N N . THR A 1 574 ? 12.497 -7.463 -43.080 1.00 59.94 574 THR A N 1
ATOM 4598 C CA . THR A 1 574 ? 12.671 -6.049 -43.468 1.00 59.94 574 THR A CA 1
ATOM 4599 C C . THR A 1 574 ? 13.385 -5.186 -42.426 1.00 59.94 574 THR A C 1
ATOM 4601 O O . THR A 1 574 ? 13.779 -4.070 -42.746 1.00 59.94 574 THR A O 1
ATOM 4604 N N . SER A 1 575 ? 13.553 -5.669 -41.191 1.00 73.38 575 SER A N 1
ATOM 4605 C CA . SER A 1 575 ? 14.193 -4.903 -40.117 1.00 73.38 575 SER A CA 1
ATOM 4606 C C . SER A 1 575 ? 15.670 -5.278 -40.013 1.00 73.38 575 SER A C 1
ATOM 4608 O O . SER A 1 575 ? 15.997 -6.449 -39.832 1.00 73.38 575 SER A O 1
ATOM 4610 N N . GLU A 1 576 ? 16.560 -4.289 -40.084 1.00 85.94 576 GLU A N 1
ATOM 4611 C CA . GLU A 1 576 ? 18.014 -4.473 -40.014 1.00 85.94 576 GLU A CA 1
ATOM 4612 C C . GLU A 1 576 ? 18.618 -3.736 -38.816 1.00 85.94 576 GLU A C 1
ATOM 4614 O O . GLU A 1 576 ? 18.197 -2.628 -38.472 1.00 85.94 576 GLU A O 1
ATOM 4619 N N . ILE A 1 577 ? 19.660 -4.321 -38.219 1.00 91.31 577 ILE A N 1
ATOM 4620 C CA . ILE A 1 577 ? 20.507 -3.605 -37.263 1.00 91.31 577 ILE A CA 1
ATOM 4621 C C . ILE A 1 577 ? 21.729 -3.072 -38.007 1.00 91.31 577 ILE A C 1
ATOM 4623 O O . ILE A 1 577 ? 22.486 -3.864 -38.579 1.00 91.31 577 ILE A O 1
ATOM 4627 N N . LYS A 1 578 ? 21.934 -1.752 -37.982 1.00 94.56 578 LYS A N 1
ATOM 4628 C CA . LYS A 1 578 ? 23.152 -1.120 -38.503 1.00 94.56 578 LYS A CA 1
ATOM 4629 C C . LYS A 1 578 ? 24.017 -0.600 -37.369 1.00 94.56 578 LYS A C 1
ATOM 4631 O O . LYS A 1 578 ? 23.523 -0.182 -36.327 1.00 94.56 578 LYS A O 1
ATOM 4636 N N . PHE A 1 579 ? 25.325 -0.619 -37.592 1.00 96.44 579 PHE A N 1
ATOM 4637 C CA . PHE A 1 579 ? 26.314 -0.301 -36.572 1.00 96.44 579 PHE A CA 1
ATOM 4638 C C . PHE A 1 579 ? 27.209 0.854 -37.015 1.00 96.44 579 PHE A C 1
ATOM 4640 O O . PHE A 1 579 ? 27.879 0.760 -38.046 1.00 96.44 579 PHE A O 1
ATOM 4647 N N . GLY A 1 580 ? 27.202 1.932 -36.236 1.00 97.69 580 GLY A N 1
ATOM 4648 C CA . GLY A 1 580 ? 28.112 3.068 -36.346 1.00 97.69 580 GLY A CA 1
ATOM 4649 C C . GLY A 1 580 ? 29.206 2.971 -35.286 1.00 97.69 580 GLY A C 1
ATOM 4650 O O . GLY A 1 580 ? 28.995 2.419 -34.202 1.00 97.69 580 GLY A O 1
ATOM 4651 N N . ILE A 1 581 ? 30.400 3.473 -35.591 1.00 98.31 581 ILE A N 1
ATOM 4652 C CA . ILE A 1 581 ? 31.515 3.484 -34.637 1.00 98.31 581 ILE A CA 1
ATOM 4653 C C . ILE A 1 581 ? 32.142 4.868 -34.648 1.00 98.31 581 ILE A C 1
ATOM 4655 O O . ILE A 1 581 ? 32.532 5.375 -35.695 1.00 98.31 581 ILE A O 1
ATOM 4659 N N . VAL A 1 582 ? 32.286 5.464 -33.474 1.00 98.44 582 VAL A N 1
ATOM 4660 C CA . VAL A 1 582 ? 33.028 6.704 -33.275 1.00 98.44 582 VAL A CA 1
ATOM 4661 C C . VAL A 1 582 ? 34.159 6.416 -32.307 1.00 98.44 582 VAL A C 1
ATOM 4663 O O . VAL A 1 582 ? 33.930 5.988 -31.184 1.00 98.44 582 VAL A O 1
ATOM 4666 N N . ALA A 1 583 ? 35.393 6.630 -32.739 1.00 97.00 583 ALA A N 1
ATOM 4667 C CA . ALA A 1 583 ? 36.564 6.547 -31.884 1.00 97.00 583 ALA A CA 1
ATOM 4668 C C . ALA A 1 583 ? 37.063 7.960 -31.600 1.00 97.00 583 ALA A C 1
ATOM 4670 O O . ALA A 1 583 ? 37.262 8.729 -32.539 1.00 97.00 583 ALA A O 1
ATOM 4671 N N . TYR A 1 584 ? 37.307 8.289 -30.336 1.00 95.81 584 TYR A N 1
ATOM 4672 C CA . TYR A 1 584 ? 37.900 9.571 -29.960 1.00 95.81 584 TYR A CA 1
ATOM 4673 C C . TYR A 1 584 ? 39.143 9.382 -29.082 1.00 95.81 584 TYR A C 1
ATOM 4675 O O . TYR A 1 584 ? 39.391 8.291 -28.551 1.00 95.81 584 TYR A O 1
ATOM 4683 N N . ARG A 1 585 ? 39.968 10.425 -29.010 1.00 93.12 585 ARG A N 1
ATOM 4684 C CA . ARG A 1 585 ? 41.180 10.521 -28.186 1.00 93.12 585 ARG A CA 1
ATOM 4685 C C . ARG A 1 585 ? 41.185 11.853 -27.430 1.00 93.12 585 ARG A C 1
ATOM 4687 O O . ARG A 1 585 ? 40.126 12.359 -27.083 1.00 93.12 585 ARG A O 1
ATOM 4694 N N . ASP A 1 586 ? 42.363 12.376 -27.140 1.00 92.06 586 ASP A N 1
ATOM 4695 C CA . ASP A 1 586 ? 42.585 13.643 -26.459 1.00 92.06 586 ASP A CA 1
ATOM 4696 C C . ASP A 1 586 ? 43.033 14.722 -27.465 1.00 92.06 586 ASP A C 1
ATOM 4698 O O . ASP A 1 586 ? 43.481 14.393 -28.566 1.00 92.06 586 ASP A O 1
ATOM 4702 N N . HIS A 1 587 ? 42.908 15.991 -27.086 1.00 88.38 587 HIS A N 1
ATOM 4703 C CA . HIS A 1 587 ? 43.393 17.148 -27.835 1.00 88.38 587 HIS A CA 1
ATOM 4704 C C . HIS A 1 587 ? 44.891 17.335 -27.570 1.00 88.38 587 HIS A C 1
ATOM 4706 O O . HIS A 1 587 ? 45.272 17.913 -26.552 1.00 88.38 587 HIS A O 1
ATOM 4712 N N . VAL A 1 588 ? 45.754 16.873 -28.481 1.00 77.19 588 VAL A N 1
ATOM 4713 C CA . VAL A 1 588 ? 47.218 16.950 -28.304 1.00 77.19 588 VAL A CA 1
ATOM 4714 C C . VAL A 1 588 ? 47.838 18.075 -29.146 1.00 77.19 588 VAL A C 1
ATOM 4716 O O . VAL A 1 588 ? 47.367 18.416 -30.229 1.00 77.19 588 VAL A O 1
ATOM 4719 N N . THR A 1 589 ? 48.938 18.660 -28.663 1.00 60.66 589 THR A N 1
ATOM 4720 C CA . THR A 1 589 ? 49.628 19.787 -29.330 1.00 60.66 589 THR A CA 1
ATOM 4721 C C . THR A 1 589 ? 50.676 19.369 -30.378 1.00 60.66 589 THR A C 1
ATOM 4723 O O . THR A 1 589 ? 51.087 20.196 -31.194 1.00 60.66 589 THR A O 1
ATOM 4726 N N . GLU A 1 590 ? 51.078 18.092 -30.419 1.00 62.53 590 GLU A N 1
ATOM 4727 C CA . GLU A 1 590 ? 52.016 17.525 -31.406 1.00 62.53 590 GLU A CA 1
ATOM 4728 C C . GLU A 1 590 ? 51.393 16.375 -32.226 1.00 62.53 590 GLU A C 1
ATOM 4730 O O . GLU A 1 590 ? 50.333 15.862 -31.891 1.00 62.53 590 GLU A O 1
ATOM 4735 N N . LYS A 1 591 ? 52.051 15.991 -33.337 1.00 54.50 591 LYS A N 1
ATOM 4736 C CA . LYS A 1 591 ? 51.510 15.180 -34.454 1.00 54.50 591 LYS A CA 1
ATOM 4737 C C . LYS A 1 591 ? 50.496 14.092 -34.059 1.00 54.50 591 LYS A C 1
ATOM 4739 O O . LYS A 1 591 ? 50.859 13.021 -33.571 1.00 54.50 591 LYS A O 1
ATOM 4744 N N . GLU A 1 592 ? 49.246 14.335 -34.441 1.00 63.94 592 GLU A N 1
ATOM 4745 C CA . GLU A 1 592 ? 48.139 13.393 -34.325 1.00 63.94 592 GLU A CA 1
ATOM 4746 C C . GLU A 1 592 ? 48.046 12.377 -35.462 1.00 63.94 592 GLU A C 1
ATOM 4748 O O . GLU A 1 592 ? 48.412 12.628 -36.612 1.00 63.94 592 GLU A O 1
ATOM 4753 N N . GLU A 1 593 ? 47.415 11.250 -35.131 1.00 67.75 593 GLU A N 1
ATOM 4754 C CA . GLU A 1 593 ? 46.720 10.414 -36.108 1.00 67.75 593 GLU A CA 1
ATOM 4755 C C . GLU A 1 593 ? 45.221 10.790 -36.240 1.00 67.75 593 GLU A C 1
ATOM 4757 O O . GLU A 1 593 ? 44.663 10.539 -37.312 1.00 67.75 593 GLU A O 1
ATOM 4762 N N . TYR A 1 594 ? 44.571 11.297 -35.163 1.00 89.06 594 TYR A N 1
ATOM 4763 C CA . TYR A 1 594 ? 43.210 11.896 -35.087 1.00 89.06 594 TYR A CA 1
ATOM 4764 C C . TYR A 1 594 ? 42.778 12.280 -33.639 1.00 89.06 594 TYR A C 1
ATOM 4766 O O . TYR A 1 594 ? 43.095 11.525 -32.716 1.00 89.06 594 TYR A O 1
ATOM 4774 N N . VAL A 1 595 ? 41.939 13.323 -33.472 1.00 91.88 595 VAL A N 1
ATOM 4775 C CA . VAL A 1 595 ? 41.076 13.540 -32.276 1.00 91.88 595 VAL A CA 1
ATOM 4776 C C . VAL A 1 595 ? 39.826 12.660 -32.327 1.00 91.88 595 VAL A C 1
ATOM 4778 O O . VAL A 1 595 ? 39.527 11.945 -31.374 1.00 91.88 595 VAL A O 1
ATOM 4781 N N . VAL A 1 596 ? 39.103 12.666 -33.455 1.00 94.31 596 VAL A N 1
ATOM 4782 C CA . VAL A 1 596 ? 37.892 11.856 -33.680 1.00 94.31 596 VAL A CA 1
ATOM 4783 C C . VAL A 1 596 ? 37.961 11.147 -35.035 1.00 94.31 596 VAL A C 1
ATOM 4785 O O . VAL A 1 596 ? 38.362 11.735 -36.038 1.00 94.31 596 VAL A O 1
ATOM 4788 N N . ARG A 1 597 ? 37.554 9.877 -35.075 1.00 95.56 597 ARG A N 1
ATOM 4789 C CA . ARG A 1 597 ? 37.303 9.099 -36.295 1.00 95.56 597 ARG A CA 1
ATOM 4790 C C . ARG A 1 597 ? 35.894 8.539 -36.253 1.00 95.56 597 ARG A C 1
ATOM 4792 O O . ARG A 1 597 ? 35.526 7.861 -35.297 1.00 95.56 597 ARG A O 1
ATOM 4799 N N . THR A 1 598 ? 35.142 8.781 -37.314 1.00 97.25 598 THR A N 1
ATOM 4800 C CA . THR A 1 598 ? 33.792 8.256 -37.492 1.00 97.25 598 THR A CA 1
ATOM 4801 C C . THR A 1 598 ? 33.785 7.168 -38.557 1.00 97.25 598 THR A C 1
ATOM 4803 O O . THR A 1 598 ? 34.452 7.260 -39.587 1.00 97.25 598 THR A O 1
ATOM 4806 N N . PHE A 1 599 ? 33.017 6.121 -38.298 1.00 97.69 599 PHE A N 1
ATOM 4807 C CA . PHE A 1 599 ? 32.697 5.060 -39.236 1.00 97.69 599 PHE A CA 1
ATOM 4808 C C . PHE A 1 599 ? 31.167 5.011 -39.333 1.00 97.69 599 PHE A C 1
ATOM 4810 O O . PHE A 1 599 ? 30.511 4.789 -38.307 1.00 97.69 599 PHE A O 1
ATOM 4817 N N . PRO A 1 600 ? 30.591 5.275 -40.520 1.00 96.88 600 PRO A N 1
ATOM 4818 C CA . PRO A 1 600 ? 29.146 5.400 -40.686 1.00 96.88 600 PRO A CA 1
ATOM 4819 C C . PRO A 1 600 ? 28.426 4.074 -40.420 1.00 96.88 600 PRO A C 1
ATOM 4821 O O . PRO A 1 600 ? 29.042 3.004 -40.411 1.00 96.88 600 PRO A O 1
ATOM 4824 N N . PHE A 1 601 ? 27.106 4.153 -40.238 1.00 97.00 601 PHE A N 1
ATOM 4825 C CA . PHE A 1 601 ? 26.254 2.984 -40.044 1.00 97.00 601 PHE A CA 1
ATOM 4826 C C . PHE A 1 601 ? 26.445 1.955 -41.160 1.00 97.00 601 PHE A C 1
ATOM 4828 O O . PHE A 1 601 ? 26.241 2.232 -42.342 1.00 97.00 601 PHE A O 1
ATOM 4835 N N . SER A 1 602 ? 26.844 0.749 -40.769 1.00 95.38 602 SER A N 1
ATOM 4836 C CA . SER A 1 602 ? 27.204 -0.336 -41.678 1.00 95.38 602 SER A CA 1
ATOM 4837 C C . SER A 1 602 ? 26.698 -1.689 -41.172 1.00 95.38 602 SER A C 1
ATOM 4839 O O . SER A 1 602 ? 26.063 -1.786 -40.120 1.00 95.38 602 SER A O 1
ATOM 4841 N N . THR A 1 603 ? 26.941 -2.746 -41.945 1.00 93.69 603 THR A N 1
ATOM 4842 C CA . THR A 1 603 ? 26.622 -4.122 -41.551 1.00 93.69 603 THR A CA 1
ATOM 4843 C C . THR A 1 603 ? 27.514 -4.577 -40.393 1.00 93.69 603 THR A C 1
ATOM 4845 O O . THR A 1 603 ? 28.603 -4.041 -40.177 1.00 93.69 603 THR A O 1
ATOM 4848 N N . ALA A 1 604 ? 27.090 -5.605 -39.655 1.00 93.12 604 ALA A N 1
ATOM 4849 C CA . ALA A 1 604 ? 27.894 -6.134 -38.555 1.00 93.12 604 ALA A CA 1
ATOM 4850 C C . ALA A 1 604 ? 29.295 -6.583 -38.971 1.00 93.12 604 ALA A C 1
ATOM 4852 O O . ALA A 1 604 ? 30.230 -6.348 -38.218 1.00 93.12 604 ALA A O 1
ATOM 4853 N N . ASP A 1 605 ? 29.462 -7.202 -40.142 1.00 94.06 605 ASP A N 1
ATOM 4854 C CA . ASP A 1 605 ? 30.773 -7.692 -40.585 1.00 94.06 605 ASP A CA 1
ATOM 4855 C C . ASP A 1 605 ? 31.772 -6.539 -40.765 1.00 94.06 605 ASP A C 1
ATOM 4857 O O . ASP A 1 605 ? 32.930 -6.628 -40.344 1.00 94.06 605 ASP A O 1
ATOM 4861 N N . ILE A 1 606 ? 31.304 -5.418 -41.328 1.00 96.25 606 ILE A N 1
ATOM 4862 C CA . ILE A 1 606 ? 32.103 -4.198 -41.480 1.00 96.25 606 ILE A CA 1
ATOM 4863 C C . ILE A 1 606 ? 32.413 -3.612 -40.101 1.00 96.25 606 ILE A C 1
ATOM 4865 O O . ILE A 1 606 ? 33.574 -3.339 -39.799 1.00 96.25 606 ILE A O 1
ATOM 4869 N N . ALA A 1 607 ? 31.405 -3.476 -39.238 1.00 96.44 607 ALA A N 1
ATOM 4870 C CA . ALA A 1 607 ? 31.584 -2.928 -37.899 1.00 96.44 607 ALA A CA 1
ATOM 4871 C C . ALA A 1 607 ? 32.542 -3.770 -37.038 1.00 96.44 607 ALA A C 1
ATOM 4873 O O . ALA A 1 607 ? 33.433 -3.218 -36.396 1.00 96.44 607 ALA A O 1
ATOM 4874 N N . ILE A 1 608 ? 32.433 -5.101 -37.071 1.00 97.31 608 ILE A N 1
ATOM 4875 C CA . ILE A 1 608 ? 33.360 -6.024 -36.397 1.00 97.31 608 ILE A CA 1
ATOM 4876 C C . ILE A 1 608 ? 34.782 -5.792 -36.905 1.00 97.31 608 ILE A C 1
ATOM 4878 O O . ILE A 1 608 ? 35.686 -5.599 -36.095 1.00 97.31 608 ILE A O 1
ATOM 4882 N N . THR A 1 609 ? 34.967 -5.725 -38.226 1.00 97.62 609 THR A N 1
ATOM 4883 C CA . THR A 1 609 ? 36.280 -5.465 -38.833 1.00 97.62 609 THR A CA 1
ATOM 4884 C C . THR A 1 609 ? 36.860 -4.131 -38.355 1.00 97.62 609 THR A C 1
ATOM 4886 O O . THR A 1 609 ? 38.044 -4.049 -38.024 1.00 97.62 609 THR A O 1
ATOM 4889 N N . VAL A 1 610 ? 36.044 -3.077 -38.269 1.00 97.44 610 VAL A N 1
ATOM 4890 C CA . VAL A 1 610 ? 36.476 -1.775 -37.742 1.00 97.44 610 VAL A CA 1
ATOM 4891 C C . VAL A 1 610 ? 36.903 -1.898 -36.277 1.00 97.44 610 VAL A C 1
ATOM 4893 O O . VAL A 1 610 ? 38.019 -1.498 -35.943 1.00 97.44 610 VAL A O 1
ATOM 4896 N N . VAL A 1 611 ? 36.069 -2.491 -35.412 1.00 96.81 611 VAL A N 1
ATOM 4897 C CA . VAL A 1 611 ? 36.361 -2.667 -33.975 1.00 96.81 611 VAL A CA 1
ATOM 4898 C C . VAL A 1 611 ? 37.645 -3.471 -33.759 1.00 96.81 611 VAL A C 1
ATOM 4900 O O . VAL A 1 611 ? 38.486 -3.084 -32.943 1.00 96.81 611 VAL A O 1
ATOM 4903 N N . GLU A 1 612 ? 37.842 -4.560 -34.504 1.00 96.50 612 GLU A N 1
ATOM 4904 C CA . GLU A 1 612 ? 39.054 -5.384 -34.442 1.00 96.50 612 GLU A CA 1
ATOM 4905 C C . GLU A 1 612 ? 40.313 -4.566 -34.756 1.00 96.50 612 GLU A C 1
ATOM 4907 O O . GLU A 1 612 ? 41.331 -4.715 -34.071 1.00 96.50 612 GLU A O 1
ATOM 4912 N N . ASN A 1 613 ? 40.225 -3.632 -35.707 1.00 95.69 613 ASN A N 1
ATOM 4913 C CA . ASN A 1 613 ? 41.345 -2.810 -36.166 1.00 95.69 613 ASN A CA 1
ATOM 4914 C C . ASN A 1 613 ? 41.591 -1.525 -35.358 1.00 95.69 613 ASN A C 1
ATOM 4916 O O . ASN A 1 613 ? 42.642 -0.904 -35.539 1.00 95.69 613 ASN A O 1
ATOM 4920 N N . LEU A 1 614 ? 40.695 -1.129 -34.445 1.00 95.00 614 LEU A N 1
ATOM 4921 C CA . LEU A 1 614 ? 40.930 0.036 -33.581 1.00 95.00 614 LEU A CA 1
ATOM 4922 C C . LEU A 1 614 ? 42.213 -0.135 -32.755 1.00 95.00 614 LEU A C 1
ATOM 4924 O O . LEU A 1 614 ? 42.556 -1.235 -32.326 1.00 95.00 614 LEU A O 1
ATOM 4928 N N . LYS A 1 615 ? 42.939 0.948 -32.486 1.00 92.06 615 LYS A N 1
ATOM 4929 C CA . LYS A 1 615 ? 44.160 0.913 -31.667 1.00 92.06 615 LYS A CA 1
ATOM 4930 C C . LYS A 1 615 ? 44.126 2.027 -30.637 1.00 92.06 615 LYS A C 1
ATOM 4932 O O . LYS A 1 615 ? 43.748 3.152 -30.962 1.00 92.06 615 LYS A O 1
ATOM 4937 N N . VAL A 1 616 ? 44.578 1.712 -29.425 1.00 91.31 616 VAL A N 1
ATOM 4938 C CA . VAL A 1 616 ? 44.855 2.743 -28.425 1.00 91.31 616 VAL A CA 1
ATOM 4939 C C . VAL A 1 616 ? 45.992 3.638 -28.912 1.00 91.31 616 VAL A C 1
ATOM 4941 O O . VAL A 1 616 ? 46.985 3.148 -29.453 1.00 91.31 616 VAL A O 1
ATOM 4944 N N . GLY A 1 617 ? 45.831 4.941 -28.736 1.00 87.25 617 GLY A N 1
ATOM 4945 C CA . GLY A 1 617 ? 46.830 5.959 -29.028 1.00 87.25 617 GLY A CA 1
ATOM 4946 C C . GLY A 1 617 ? 47.190 6.766 -27.796 1.00 87.25 617 GLY A C 1
ATOM 4947 O O . GLY A 1 617 ? 46.761 6.466 -26.683 1.00 87.25 617 GLY A O 1
ATOM 4948 N N . TRP A 1 618 ? 48.035 7.764 -27.993 1.00 82.94 618 TRP A N 1
ATOM 4949 C CA . TRP A 1 618 ? 48.466 8.655 -26.926 1.00 82.94 618 TRP A CA 1
ATOM 4950 C C . TRP A 1 618 ? 47.396 9.718 -26.612 1.00 82.94 618 TRP A C 1
ATOM 4952 O O . TRP A 1 618 ? 46.594 10.043 -27.487 1.00 82.94 618 TRP A O 1
ATOM 4962 N N . GLY A 1 619 ? 47.393 10.203 -25.370 1.00 83.12 619 GLY A N 1
ATOM 4963 C CA . GLY A 1 619 ? 46.660 11.384 -24.898 1.00 83.12 619 GLY A CA 1
ATOM 4964 C C . GLY A 1 619 ? 47.584 12.211 -23.995 1.00 83.12 619 GLY A C 1
ATOM 4965 O O . GLY A 1 619 ? 48.513 11.635 -23.415 1.00 83.12 619 GLY A O 1
ATOM 4966 N N . ASP A 1 620 ? 47.388 13.527 -23.945 1.00 83.75 620 ASP A N 1
ATOM 4967 C CA . ASP A 1 620 ? 48.286 14.496 -23.299 1.00 83.75 620 ASP A CA 1
ATOM 4968 C C . ASP A 1 620 ? 48.070 14.543 -21.777 1.00 83.75 620 ASP A C 1
ATOM 4970 O O . ASP A 1 620 ? 49.014 14.517 -20.971 1.00 83.75 620 ASP A O 1
ATOM 4974 N N . ASP A 1 621 ? 46.806 14.549 -21.359 1.00 87.31 621 ASP A N 1
ATOM 4975 C CA . ASP A 1 621 ? 46.396 14.542 -19.962 1.00 87.31 621 ASP A CA 1
ATOM 4976 C C . ASP A 1 621 ? 45.306 13.499 -19.665 1.00 87.31 621 ASP A C 1
ATOM 4978 O O . ASP A 1 621 ? 45.121 12.537 -20.405 1.00 87.31 621 ASP A O 1
ATOM 4982 N N . TYR A 1 622 ? 44.737 13.545 -18.454 1.00 88.94 622 TYR A N 1
ATOM 4983 C CA . TYR A 1 622 ? 43.798 12.513 -17.998 1.00 88.94 622 TYR A CA 1
ATOM 4984 C C . TYR A 1 622 ? 42.379 12.690 -18.557 1.00 88.94 622 TYR A C 1
ATOM 4986 O O . TYR A 1 622 ? 41.777 11.673 -18.885 1.00 88.94 622 TYR A O 1
ATOM 4994 N N . PRO A 1 623 ? 41.799 13.904 -18.611 1.00 92.94 623 PRO A N 1
ATOM 4995 C CA . PRO A 1 623 ? 40.556 14.136 -19.344 1.00 92.94 623 PRO A CA 1
ATOM 4996 C C . PRO A 1 623 ? 40.759 13.976 -20.857 1.00 92.94 623 PRO A C 1
ATOM 4998 O O . PRO A 1 623 ? 41.876 14.079 -21.344 1.00 92.94 623 PRO A O 1
ATOM 5001 N N . GLU A 1 624 ? 39.678 13.705 -21.589 1.00 94.06 624 GLU A N 1
ATOM 5002 C CA . GLU A 1 624 ? 39.729 13.420 -23.032 1.00 94.06 624 GLU A CA 1
ATOM 5003 C C . GLU A 1 624 ? 38.683 14.220 -23.827 1.00 94.06 624 GLU A C 1
ATOM 5005 O O . GLU A 1 624 ? 37.759 14.825 -23.264 1.00 94.06 624 GLU A O 1
ATOM 5010 N N . ALA A 1 625 ? 38.748 14.145 -25.164 1.00 94.62 625 ALA A N 1
ATOM 5011 C CA . ALA A 1 625 ? 37.819 14.778 -26.107 1.00 94.62 625 ALA A CA 1
ATOM 5012 C C . ALA A 1 625 ? 36.445 14.068 -26.184 1.00 94.62 625 ALA A C 1
ATOM 5014 O O . ALA A 1 625 ? 35.892 13.813 -27.255 1.00 94.62 625 ALA A O 1
ATOM 5015 N N . VAL A 1 626 ? 35.868 13.736 -25.027 1.00 96.50 626 VAL A N 1
ATOM 5016 C CA . VAL A 1 626 ? 34.577 13.040 -24.892 1.00 96.50 626 VAL A CA 1
ATOM 5017 C C . VAL A 1 626 ? 33.452 13.788 -25.611 1.00 96.50 626 VAL A C 1
ATOM 5019 O O . VAL A 1 626 ? 32.645 13.169 -26.304 1.00 96.50 626 VAL A O 1
ATOM 5022 N N . LEU A 1 627 ? 33.388 15.116 -25.456 1.00 96.38 627 LEU A N 1
ATOM 5023 C CA . LEU A 1 627 ? 32.335 15.921 -26.080 1.00 96.38 627 LEU A CA 1
ATOM 5024 C C . LEU A 1 627 ? 32.454 15.918 -27.607 1.00 96.38 627 LEU A C 1
ATOM 5026 O O . LEU A 1 627 ? 31.432 15.885 -28.283 1.00 96.38 627 LEU A O 1
ATOM 5030 N N . ASP A 1 628 ? 33.670 15.885 -28.150 1.00 95.88 628 ASP A N 1
ATOM 5031 C CA . ASP A 1 628 ? 33.919 15.774 -29.587 1.00 95.88 628 ASP A CA 1
ATOM 5032 C C . ASP A 1 628 ? 33.469 14.410 -30.130 1.00 95.88 628 ASP A C 1
ATOM 5034 O O . ASP A 1 628 ? 32.847 14.338 -31.189 1.00 95.88 628 ASP A O 1
ATOM 5038 N N . GLY A 1 629 ? 33.710 13.328 -29.380 1.00 96.94 629 GLY A N 1
ATOM 5039 C CA . GLY A 1 629 ? 33.214 11.993 -29.722 1.00 96.94 629 GLY A CA 1
ATOM 5040 C C . GLY A 1 629 ? 31.683 11.902 -29.726 1.00 96.94 629 GLY A C 1
ATOM 5041 O O . GLY A 1 629 ? 31.097 11.342 -30.653 1.00 96.94 629 GLY A O 1
ATOM 5042 N N . LEU A 1 630 ? 31.020 12.474 -28.718 1.00 97.75 630 LEU A N 1
ATOM 5043 C CA . LEU A 1 630 ? 29.555 12.490 -28.635 1.00 97.75 630 LEU A CA 1
ATOM 5044 C C . LEU A 1 630 ? 28.925 13.380 -29.718 1.00 97.75 630 LEU A C 1
ATOM 5046 O O . LEU A 1 630 ? 27.950 12.980 -30.352 1.00 97.75 630 LEU A O 1
ATOM 5050 N N . ASP A 1 631 ? 29.499 14.553 -29.979 1.00 96.69 631 ASP A N 1
ATOM 5051 C CA . ASP A 1 631 ? 29.065 15.441 -31.062 1.00 96.69 631 ASP A CA 1
ATOM 5052 C C . ASP A 1 631 ? 29.215 14.769 -32.436 1.00 96.69 631 ASP A C 1
ATOM 5054 O O . ASP A 1 631 ? 28.298 14.799 -33.255 1.00 96.69 631 ASP A O 1
ATOM 5058 N N . ALA A 1 632 ? 30.323 14.061 -32.666 1.00 97.00 632 ALA A N 1
ATOM 5059 C CA . ALA A 1 632 ? 30.526 13.315 -33.901 1.00 97.00 632 ALA A CA 1
ATOM 5060 C C . ALA A 1 632 ? 29.519 12.166 -34.071 1.00 97.00 632 ALA A C 1
ATOM 5062 O O . ALA A 1 632 ? 29.036 11.947 -35.179 1.00 97.00 632 ALA A O 1
ATOM 5063 N N . ALA A 1 633 ? 29.132 11.478 -32.994 1.00 97.38 633 ALA A N 1
ATOM 5064 C CA . ALA A 1 633 ? 28.065 10.476 -33.052 1.00 97.38 633 ALA A CA 1
ATOM 5065 C C . ALA A 1 633 ? 26.710 11.096 -33.427 1.00 97.38 633 ALA A C 1
ATOM 5067 O O . ALA A 1 633 ? 25.945 10.512 -34.194 1.00 97.38 633 ALA A O 1
ATOM 5068 N N . ASN A 1 634 ? 26.437 12.308 -32.945 1.00 93.31 634 ASN A N 1
ATOM 5069 C CA . ASN A 1 634 ? 25.217 13.042 -33.263 1.00 93.31 634 ASN A CA 1
ATOM 5070 C C . ASN A 1 634 ? 25.132 13.486 -34.740 1.00 93.31 634 ASN A C 1
ATOM 5072 O O . ASN A 1 634 ? 24.042 13.733 -35.244 1.00 93.31 634 ASN A O 1
ATOM 5076 N N . THR A 1 635 ? 26.268 13.571 -35.441 1.00 92.88 635 THR A N 1
ATOM 5077 C CA . THR A 1 635 ? 26.329 13.944 -36.870 1.00 92.88 635 THR A CA 1
ATOM 5078 C C . THR A 1 635 ? 26.291 12.754 -37.832 1.00 92.88 635 THR A C 1
ATOM 5080 O O . THR A 1 635 ? 26.315 12.957 -39.045 1.00 92.88 635 THR A O 1
ATOM 5083 N N . LEU A 1 636 ? 26.222 11.517 -37.323 1.00 96.00 636 LEU A N 1
ATOM 5084 C CA . LEU A 1 636 ? 26.001 10.340 -38.164 1.00 96.00 636 LEU A CA 1
ATOM 5085 C C . LEU A 1 636 ? 24.602 10.369 -38.804 1.00 96.00 636 LEU A C 1
ATOM 5087 O O . LEU A 1 636 ? 23.663 10.951 -38.266 1.00 96.00 636 LEU A O 1
ATOM 5091 N N . GLU A 1 637 ? 24.450 9.707 -39.950 1.00 95.00 637 GLU A N 1
ATOM 5092 C CA . GLU A 1 637 ? 23.166 9.586 -40.653 1.00 95.00 637 GLU A CA 1
ATOM 5093 C C . GLU A 1 637 ? 22.278 8.514 -40.001 1.00 95.00 637 GLU A C 1
ATOM 5095 O O . GLU A 1 637 ? 22.191 7.381 -40.475 1.00 95.00 637 GLU A O 1
ATOM 5100 N N . TRP A 1 638 ? 21.642 8.871 -38.886 1.00 94.38 638 TRP A N 1
ATOM 5101 C CA . TRP A 1 638 ? 20.662 8.031 -38.196 1.00 94.38 638 TRP A CA 1
ATOM 5102 C C . TRP A 1 638 ? 19.381 7.866 -39.031 1.00 94.38 638 TRP A C 1
ATOM 5104 O O . TRP A 1 638 ? 18.835 8.840 -39.563 1.00 94.38 638 TRP A O 1
ATOM 5114 N N . ARG A 1 639 ? 18.881 6.634 -39.175 1.00 92.25 639 ARG A N 1
ATOM 5115 C CA . ARG A 1 639 ? 17.676 6.352 -39.967 1.00 92.25 639 ARG A CA 1
ATOM 5116 C C . ARG A 1 639 ? 16.424 6.851 -39.256 1.00 92.25 639 ARG A C 1
ATOM 5118 O O . ARG A 1 639 ? 16.002 6.300 -38.255 1.00 92.25 639 ARG A O 1
ATOM 5125 N N . THR A 1 640 ? 15.709 7.780 -39.884 1.00 86.88 640 THR A N 1
ATOM 5126 C CA . THR A 1 640 ? 14.443 8.339 -39.353 1.00 86.88 640 THR A CA 1
ATOM 5127 C C . THR A 1 640 ? 13.345 7.317 -39.016 1.00 86.88 640 THR A C 1
ATOM 5129 O O . THR A 1 640 ? 12.406 7.658 -38.297 1.00 86.88 640 THR A O 1
ATOM 5132 N N . LYS A 1 641 ? 13.438 6.089 -39.544 1.00 86.88 641 LYS A N 1
ATOM 5133 C CA . LYS A 1 641 ? 12.493 4.990 -39.310 1.00 86.88 641 LYS A CA 1
ATOM 5134 C C . LYS A 1 641 ? 13.088 3.823 -38.510 1.00 86.88 641 LYS A C 1
ATOM 5136 O O . LYS A 1 641 ? 12.601 2.697 -38.621 1.00 86.88 641 LYS A O 1
ATOM 5141 N N . ALA A 1 642 ? 14.146 4.075 -37.746 1.00 87.38 642 ALA A N 1
ATOM 5142 C CA . ALA A 1 642 ? 14.791 3.107 -36.870 1.00 87.38 642 ALA A CA 1
ATOM 5143 C C . ALA A 1 642 ? 14.842 3.621 -35.426 1.00 87.38 642 ALA A C 1
ATOM 5145 O O . ALA A 1 642 ? 14.775 4.824 -35.186 1.00 87.38 642 ALA A O 1
ATOM 5146 N N . ASP A 1 643 ? 15.000 2.707 -34.471 1.00 87.12 643 ASP A N 1
ATOM 5147 C CA . ASP A 1 643 ? 15.372 3.087 -33.106 1.00 87.12 643 ASP A CA 1
ATOM 5148 C C . ASP A 1 643 ? 16.859 3.440 -33.061 1.00 87.12 643 ASP A C 1
ATOM 5150 O O . ASP A 1 643 ? 17.676 2.760 -33.685 1.00 87.12 643 ASP A O 1
ATOM 5154 N N . HIS A 1 644 ? 17.230 4.468 -32.303 1.00 92.19 644 HIS A N 1
ATOM 5155 C CA . HIS A 1 644 ? 18.618 4.901 -32.167 1.00 92.19 644 HIS A CA 1
ATOM 5156 C C . HIS A 1 644 ? 19.151 4.525 -30.786 1.00 92.19 644 HIS A C 1
ATOM 5158 O O . HIS A 1 644 ? 18.521 4.799 -29.769 1.00 92.19 644 HIS A O 1
ATOM 5164 N N . LEU A 1 645 ? 20.312 3.875 -30.744 1.00 93.94 645 LEU A N 1
ATOM 5165 C CA . LEU A 1 645 ? 20.984 3.492 -29.507 1.00 93.94 645 LEU A CA 1
ATOM 5166 C C . LEU A 1 645 ? 22.446 3.928 -29.551 1.00 93.94 645 LEU A C 1
ATOM 5168 O O . LEU A 1 645 ? 23.190 3.550 -30.459 1.00 93.94 645 LEU A O 1
ATOM 5172 N N . LEU A 1 646 ? 22.890 4.660 -28.531 1.00 96.88 646 LEU A N 1
ATOM 5173 C CA . LEU A 1 646 ? 24.286 5.060 -28.369 1.00 96.88 646 LEU A CA 1
ATOM 5174 C C . LEU A 1 646 ? 24.905 4.409 -27.129 1.00 96.88 646 LEU A C 1
ATOM 5176 O O . LEU A 1 646 ? 24.442 4.588 -26.005 1.00 96.88 646 LEU A O 1
ATOM 5180 N N . PHE A 1 647 ? 26.008 3.689 -27.329 1.00 96.88 647 PHE A N 1
ATOM 5181 C CA . PHE A 1 647 ? 26.818 3.117 -26.256 1.00 96.88 647 PHE A CA 1
ATOM 5182 C C . PHE A 1 647 ? 28.144 3.864 -26.151 1.00 96.88 647 PHE A C 1
ATOM 5184 O O . PHE A 1 647 ? 28.999 3.753 -27.030 1.00 96.88 647 PHE A O 1
ATOM 5191 N N . HIS A 1 648 ? 28.331 4.603 -25.059 1.00 97.12 648 HIS A N 1
ATOM 5192 C CA . HIS A 1 648 ? 29.569 5.326 -24.776 1.00 97.12 648 HIS A CA 1
ATOM 5193 C C . HIS A 1 648 ? 30.479 4.504 -23.851 1.00 97.12 648 HIS A C 1
ATOM 5195 O O . HIS A 1 648 ? 30.089 4.139 -22.744 1.00 97.12 648 HIS A O 1
ATOM 5201 N N . VAL A 1 649 ? 31.686 4.181 -24.322 1.00 96.50 649 VAL A N 1
ATOM 5202 C CA . VAL A 1 649 ? 32.665 3.313 -23.651 1.00 96.50 649 VAL A CA 1
ATOM 5203 C C . VAL A 1 649 ? 33.951 4.096 -23.380 1.00 96.50 649 VAL A C 1
ATOM 5205 O O . VAL A 1 649 ? 34.660 4.463 -24.317 1.00 96.50 649 VAL A O 1
ATOM 5208 N N . LEU A 1 650 ? 34.256 4.342 -22.105 1.00 94.12 650 LEU A N 1
ATOM 5209 C CA . LEU A 1 650 ? 35.303 5.269 -21.658 1.00 94.12 650 LEU A CA 1
ATOM 5210 C C . LEU A 1 650 ? 35.826 4.945 -20.248 1.00 94.12 650 LEU A C 1
ATOM 5212 O O . LEU A 1 650 ? 35.127 4.294 -19.470 1.00 94.12 650 LEU A O 1
ATOM 5216 N N . ASP A 1 651 ? 37.011 5.461 -19.904 1.00 93.06 651 ASP A N 1
ATOM 5217 C CA . ASP A 1 651 ? 37.600 5.423 -18.552 1.00 93.06 651 ASP A CA 1
ATOM 5218 C C . ASP A 1 651 ? 38.050 6.803 -18.013 1.00 93.06 651 ASP A C 1
ATOM 5220 O O . ASP A 1 651 ? 38.557 6.906 -16.887 1.00 93.06 651 ASP A O 1
ATOM 5224 N N . ALA A 1 652 ? 37.811 7.868 -18.785 1.00 92.50 652 ALA A N 1
ATOM 5225 C CA . ALA A 1 652 ? 38.214 9.240 -18.493 1.00 92.50 652 ALA A CA 1
ATOM 5226 C C . ALA A 1 652 ? 37.073 10.257 -18.723 1.00 92.50 652 ALA A C 1
ATOM 5228 O O . ALA A 1 652 ? 36.253 10.069 -19.624 1.00 92.50 652 ALA A O 1
ATOM 5229 N N . PRO A 1 653 ? 36.987 11.337 -17.918 1.00 94.19 653 PRO A N 1
ATOM 5230 C CA . PRO A 1 653 ? 35.972 12.384 -18.072 1.00 94.19 653 PRO A CA 1
ATOM 5231 C C . PRO A 1 653 ? 36.271 13.338 -19.254 1.00 94.19 653 PRO A C 1
ATOM 5233 O O . PRO A 1 653 ? 37.404 13.381 -19.727 1.00 94.19 653 PRO A O 1
ATOM 5236 N N . PRO A 1 654 ? 35.292 14.150 -19.709 1.00 94.56 654 PRO A N 1
ATOM 5237 C CA . PRO A 1 654 ? 35.546 15.281 -20.615 1.00 94.56 654 PRO A CA 1
ATOM 5238 C C . PRO A 1 654 ? 36.415 16.368 -19.964 1.00 94.56 654 PRO A C 1
ATOM 5240 O O . PRO A 1 654 ? 36.346 16.551 -18.747 1.00 94.56 654 PRO A O 1
ATOM 5243 N N . HIS A 1 655 ? 37.124 17.156 -20.781 1.00 93.12 655 HIS A N 1
ATOM 5244 C CA . HIS A 1 655 ? 37.782 18.398 -20.340 1.00 93.12 655 HIS A CA 1
ATOM 5245 C C . HIS A 1 655 ? 36.814 19.427 -19.754 1.00 93.12 655 HIS A C 1
ATOM 5247 O O . HIS A 1 655 ? 35.692 19.609 -20.248 1.00 93.12 655 HIS A O 1
ATOM 5253 N N . GLY A 1 656 ? 37.300 20.172 -18.762 1.00 90.88 656 GLY A N 1
ATOM 5254 C CA . GLY A 1 656 ? 36.592 21.262 -18.110 1.00 90.88 656 GLY A CA 1
ATOM 5255 C C . GLY A 1 656 ? 36.389 21.004 -16.620 1.00 90.88 656 GLY A C 1
ATOM 5256 O O . GLY A 1 656 ? 35.826 19.988 -16.205 1.00 90.88 656 GLY A O 1
ATOM 5257 N N . ARG A 1 657 ? 36.746 21.993 -15.793 1.00 88.50 657 ARG A N 1
ATOM 5258 C CA . ARG A 1 657 ? 36.648 21.940 -14.317 1.00 88.50 657 ARG A CA 1
ATOM 5259 C C . ARG A 1 657 ? 35.253 21.610 -13.785 1.00 88.50 657 ARG A C 1
ATOM 5261 O O . ARG A 1 657 ? 35.118 21.146 -12.660 1.00 88.50 657 ARG A O 1
ATOM 5268 N N . GLN A 1 658 ? 34.215 21.843 -14.579 1.00 86.62 658 GLN A N 1
ATOM 5269 C CA . GLN A 1 658 ? 32.838 21.487 -14.236 1.00 86.62 658 GLN A CA 1
ATOM 5270 C C . GLN A 1 658 ? 32.565 19.974 -14.228 1.00 86.62 658 GLN A C 1
ATOM 5272 O O . GLN A 1 658 ? 31.587 19.548 -13.618 1.00 86.62 658 GLN A O 1
ATOM 5277 N N . TYR A 1 659 ? 33.402 19.161 -14.882 1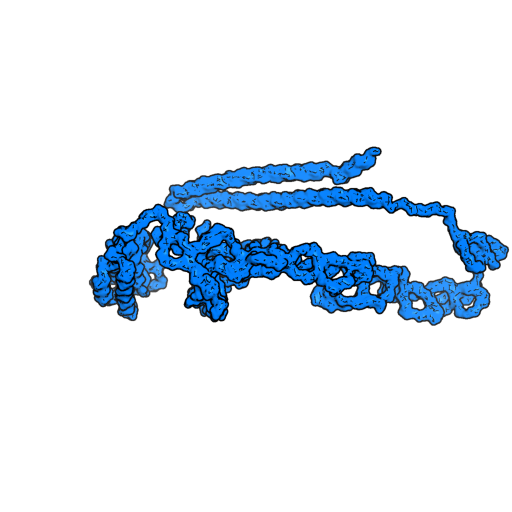.00 87.25 659 TYR A N 1
ATOM 5278 C CA . TYR A 1 659 ? 33.206 17.713 -14.997 1.00 87.25 659 TYR A CA 1
ATOM 5279 C C . TYR A 1 659 ? 34.117 16.897 -14.075 1.00 87.25 659 TYR A C 1
ATOM 5281 O O . TYR A 1 659 ? 33.847 15.720 -13.834 1.00 87.25 659 TYR A O 1
ATOM 5289 N N . HIS A 1 660 ? 35.184 17.494 -13.538 1.00 85.06 660 HIS A N 1
ATOM 5290 C CA . HIS A 1 660 ? 36.113 16.807 -12.645 1.00 85.06 660 HIS A CA 1
ATOM 5291 C C . HIS A 1 660 ? 36.904 17.764 -11.740 1.00 85.06 660 HIS A C 1
ATOM 5293 O O . HIS A 1 660 ? 37.204 18.900 -12.097 1.00 85.06 660 HIS A O 1
ATOM 5299 N N . ASN A 1 661 ? 37.393 17.242 -10.612 1.00 83.56 661 ASN A N 1
ATOM 5300 C CA . ASN A 1 661 ? 38.223 17.984 -9.649 1.00 83.56 661 ASN A CA 1
ATOM 5301 C C . ASN A 1 661 ? 39.726 17.646 -9.756 1.00 83.56 661 ASN A C 1
ATOM 5303 O O . ASN A 1 661 ? 40.451 17.681 -8.761 1.00 83.56 661 ASN A O 1
ATOM 5307 N N . ARG A 1 662 ? 40.200 17.234 -10.939 1.00 78.25 662 ARG A N 1
ATOM 5308 C CA . ARG A 1 662 ? 41.612 16.885 -11.170 1.00 78.25 662 ARG A CA 1
ATOM 5309 C C . ARG A 1 662 ? 42.481 18.144 -11.218 1.00 78.25 662 ARG A C 1
ATOM 5311 O O . ARG A 1 662 ? 42.068 19.178 -11.728 1.00 78.25 662 ARG A O 1
ATOM 5318 N N . SER A 1 663 ? 43.701 18.035 -10.695 1.00 75.06 663 SER A N 1
ATOM 5319 C CA . SER A 1 663 ? 44.660 19.145 -10.626 1.00 75.06 663 SER A CA 1
ATOM 5320 C C . SER A 1 663 ? 45.380 19.436 -11.945 1.00 75.06 663 SER A C 1
ATOM 5322 O O . SER A 1 663 ? 45.920 20.528 -12.097 1.00 75.06 663 SER A O 1
ATOM 5324 N N . LYS A 1 664 ? 45.404 18.478 -12.881 1.00 83.44 664 LYS A N 1
ATOM 5325 C CA . LYS A 1 664 ? 46.014 18.616 -14.206 1.00 83.44 664 LYS A CA 1
ATOM 5326 C C . LYS A 1 664 ? 44.953 18.333 -15.272 1.00 83.44 664 LYS A C 1
ATOM 5328 O O . LYS A 1 664 ? 44.566 17.180 -15.442 1.00 83.44 664 LYS A O 1
ATOM 5333 N N . ASP A 1 665 ? 44.493 19.408 -15.899 1.00 90.50 665 ASP A N 1
ATOM 5334 C CA . ASP A 1 665 ? 43.668 19.439 -17.107 1.00 90.50 665 ASP A CA 1
ATOM 5335 C C . ASP A 1 665 ? 44.276 20.522 -18.003 1.00 90.50 665 ASP A C 1
ATOM 5337 O O . ASP A 1 665 ? 44.426 21.664 -17.551 1.00 90.50 665 ASP A O 1
ATOM 5341 N N . ASN A 1 666 ? 44.701 20.155 -19.208 1.00 90.50 666 ASN A N 1
ATOM 5342 C CA . ASN A 1 666 ? 45.290 21.076 -20.178 1.00 90.50 666 ASN A CA 1
ATOM 5343 C C . ASN A 1 666 ? 44.235 22.036 -20.756 1.00 90.50 666 ASN A C 1
ATOM 5345 O O . ASN A 1 666 ? 44.581 23.130 -21.205 1.00 90.50 666 ASN A O 1
ATOM 5349 N N . TRP A 1 667 ? 42.951 21.676 -20.656 1.00 89.75 667 TRP A N 1
ATOM 5350 C CA . TRP A 1 667 ? 41.805 22.436 -21.152 1.00 89.75 667 TRP A CA 1
ATOM 5351 C C . TRP A 1 667 ? 40.773 22.704 -20.033 1.00 89.75 667 TRP A C 1
ATOM 5353 O O . TRP A 1 667 ? 39.600 22.335 -20.132 1.00 89.75 667 TRP A O 1
ATOM 5363 N N . PRO A 1 668 ? 41.175 23.402 -18.950 1.00 89.12 668 PRO A N 1
ATOM 5364 C CA . PRO A 1 668 ? 40.382 23.520 -17.724 1.00 89.12 668 PRO A CA 1
ATOM 5365 C C . PRO A 1 668 ? 39.083 24.321 -17.879 1.00 89.12 668 PRO A C 1
ATOM 5367 O O . PRO A 1 668 ? 38.170 24.166 -17.064 1.00 89.12 668 PRO A O 1
ATOM 5370 N N . ASP A 1 669 ? 38.996 25.174 -18.898 1.00 88.50 669 ASP A N 1
ATOM 5371 C CA . ASP A 1 669 ? 37.810 25.985 -19.192 1.00 88.50 669 ASP A CA 1
ATOM 5372 C C . ASP A 1 669 ? 36.833 25.271 -20.152 1.00 88.50 669 ASP A C 1
ATOM 5374 O O . ASP A 1 669 ? 35.798 25.830 -20.515 1.00 88.50 669 ASP A O 1
ATOM 5378 N N . GLY A 1 670 ? 37.122 24.014 -20.518 1.00 85.75 670 GLY A N 1
ATOM 5379 C CA . GLY A 1 670 ? 36.298 23.172 -21.384 1.00 85.75 670 GLY A CA 1
ATOM 5380 C C . GLY A 1 670 ? 36.990 22.799 -22.695 1.00 85.75 670 GLY A C 1
ATOM 5381 O O . GLY A 1 670 ? 38.118 23.202 -22.963 1.00 85.75 670 GLY A O 1
ATOM 5382 N N . CYS A 1 671 ? 36.291 22.018 -23.524 1.00 86.88 671 CYS A N 1
ATOM 5383 C CA . CYS A 1 671 ? 36.802 21.545 -24.812 1.00 86.88 671 CYS A CA 1
ATOM 5384 C C . CYS A 1 671 ? 37.280 22.716 -25.710 1.00 86.88 671 CYS A C 1
ATOM 5386 O O . CYS A 1 671 ? 36.503 23.652 -25.938 1.00 86.88 671 CYS A O 1
ATOM 5388 N N . PRO A 1 672 ? 38.496 22.653 -26.294 1.00 88.69 672 PRO A N 1
ATOM 5389 C CA . PRO A 1 672 ? 39.034 23.709 -27.161 1.00 88.69 672 PRO A CA 1
ATOM 5390 C C . PRO A 1 672 ? 38.211 23.960 -28.430 1.00 88.69 672 PRO A C 1
ATOM 5392 O O . PRO A 1 672 ? 38.268 25.044 -29.008 1.00 88.69 672 PRO A O 1
ATOM 5395 N N . CYS A 1 673 ? 37.405 22.989 -28.860 1.00 88.12 673 CYS A N 1
ATOM 5396 C CA . CYS A 1 673 ? 36.492 23.127 -29.992 1.00 88.12 673 CYS A CA 1
ATOM 5397 C C . CYS A 1 673 ? 35.173 23.845 -29.632 1.00 88.12 673 CYS A C 1
ATOM 5399 O O . CYS A 1 673 ? 34.254 23.873 -30.453 1.00 88.12 673 CYS A O 1
ATOM 5401 N N . ASN A 1 674 ? 35.057 24.422 -28.425 1.00 86.38 674 ASN A N 1
ATOM 5402 C CA . ASN A 1 674 ? 33.866 25.112 -27.907 1.00 86.38 674 ASN A CA 1
ATOM 5403 C C . ASN A 1 674 ? 32.590 24.248 -27.931 1.00 86.38 674 ASN A C 1
ATOM 5405 O O . ASN A 1 674 ? 31.471 24.750 -28.080 1.00 86.38 674 ASN A O 1
ATOM 5409 N N . LYS A 1 675 ? 32.748 22.928 -27.784 1.00 87.56 675 LYS A N 1
ATOM 5410 C CA . LYS A 1 675 ? 31.632 21.982 -27.701 1.00 87.56 675 LYS A CA 1
ATOM 5411 C C . LYS A 1 675 ? 30.969 22.069 -26.325 1.00 87.56 675 LYS A C 1
ATOM 5413 O O . LYS A 1 675 ? 31.640 22.058 -25.297 1.00 87.56 675 LYS A O 1
ATOM 5418 N N . SER A 1 676 ? 29.638 22.135 -26.308 1.00 87.00 676 SER A N 1
ATOM 5419 C CA . SER A 1 676 ? 28.831 22.229 -25.086 1.00 87.00 676 SER A CA 1
ATOM 5420 C C . SER A 1 676 ? 28.007 20.965 -24.891 1.00 87.00 676 SER A C 1
ATOM 5422 O O . SER A 1 676 ? 27.201 20.617 -25.755 1.00 87.00 676 SER A O 1
ATOM 5424 N N . ALA A 1 677 ? 28.143 20.324 -23.727 1.00 88.12 677 ALA A N 1
ATOM 5425 C CA . ALA A 1 677 ? 27.341 19.153 -23.368 1.00 88.12 677 ALA A CA 1
ATOM 5426 C C . ALA A 1 677 ? 25.830 19.436 -23.442 1.00 88.12 677 ALA A C 1
ATOM 5428 O O . ALA A 1 677 ? 25.067 18.590 -23.893 1.00 88.12 677 ALA A O 1
ATOM 5429 N N . VAL A 1 678 ? 25.396 20.645 -23.061 1.00 87.19 678 VAL A N 1
ATOM 5430 C CA . VAL A 1 678 ? 23.978 21.042 -23.126 1.00 87.19 678 VAL A CA 1
ATOM 5431 C C . VAL A 1 678 ? 23.478 21.042 -24.568 1.00 87.19 678 VAL A C 1
ATOM 5433 O O . VAL A 1 678 ? 22.392 20.536 -24.840 1.00 87.19 678 VAL A O 1
ATOM 5436 N N . THR A 1 679 ? 24.267 21.586 -25.496 1.00 89.31 679 THR A N 1
ATOM 5437 C CA . THR A 1 679 ? 23.903 21.621 -26.916 1.00 89.31 679 THR A CA 1
ATOM 5438 C C . THR A 1 679 ? 23.883 20.216 -27.508 1.00 89.31 679 THR A C 1
ATOM 5440 O O . THR A 1 679 ? 22.907 19.862 -28.161 1.00 89.31 679 THR A O 1
ATOM 5443 N N . ILE A 1 680 ? 24.909 19.406 -27.227 1.00 93.00 680 ILE A N 1
ATOM 5444 C CA . ILE A 1 680 ? 25.020 18.031 -27.736 1.00 93.00 680 ILE A CA 1
ATOM 5445 C C . ILE A 1 680 ? 23.839 17.187 -27.257 1.00 93.00 680 ILE A C 1
ATOM 5447 O O . ILE A 1 680 ? 23.148 16.589 -28.072 1.00 93.00 680 ILE A O 1
ATOM 5451 N N . PHE A 1 681 ? 23.542 17.182 -25.955 1.00 91.69 681 PHE A N 1
ATOM 5452 C CA . PHE A 1 681 ? 22.435 16.382 -25.427 1.00 91.69 681 PHE A CA 1
ATOM 5453 C C . PHE A 1 681 ? 21.065 16.890 -25.873 1.00 91.69 681 PHE A C 1
ATOM 5455 O O . PHE A 1 681 ? 20.148 16.091 -26.057 1.00 91.69 681 PHE A O 1
ATOM 5462 N N . LYS A 1 682 ? 20.913 18.200 -26.101 1.00 84.81 682 LYS A N 1
ATOM 5463 C CA . LYS A 1 682 ? 19.694 18.737 -26.711 1.00 84.81 682 LYS A CA 1
ATOM 5464 C C . LYS A 1 682 ? 19.510 18.206 -28.135 1.00 84.81 682 LYS A C 1
ATOM 5466 O O . LYS A 1 682 ? 18.413 17.776 -28.470 1.00 84.81 682 LYS A O 1
ATOM 5471 N N . GLN A 1 683 ? 20.569 18.198 -28.941 1.00 88.25 683 GLN A N 1
ATOM 5472 C CA . GLN A 1 683 ? 20.507 17.671 -30.304 1.00 88.25 683 GLN A CA 1
ATOM 5473 C C . GLN A 1 683 ? 20.307 16.152 -30.329 1.00 88.25 683 GLN A C 1
ATOM 5475 O O . GLN A 1 683 ? 19.505 15.673 -31.118 1.00 88.25 683 GLN A O 1
ATOM 5480 N N . MET A 1 684 ? 20.958 15.399 -29.435 1.00 91.75 684 MET A N 1
ATOM 5481 C CA . MET A 1 684 ? 20.719 13.957 -29.292 1.00 91.75 684 MET A CA 1
ATOM 5482 C C . MET A 1 684 ? 19.251 13.672 -28.976 1.00 91.75 684 MET A C 1
ATOM 5484 O O . MET A 1 684 ? 18.645 12.814 -29.610 1.00 91.75 684 MET A O 1
ATOM 5488 N N . LYS A 1 685 ? 18.645 14.461 -28.078 1.00 84.50 685 LYS A N 1
ATOM 5489 C CA . LYS A 1 685 ? 17.209 14.378 -27.797 1.00 84.50 685 LYS A CA 1
ATOM 5490 C C . LYS A 1 685 ? 16.357 14.679 -29.035 1.00 84.50 685 LYS A C 1
ATOM 5492 O O . LYS A 1 685 ? 15.405 13.954 -29.300 1.00 84.50 685 LYS A O 1
ATOM 5497 N N . GLU A 1 686 ? 16.679 15.732 -29.786 1.00 82.38 686 GLU A N 1
ATOM 5498 C CA . GLU A 1 686 ? 15.980 16.076 -31.037 1.00 82.38 686 GLU A CA 1
ATOM 5499 C C . GLU A 1 686 ? 16.106 14.960 -32.091 1.00 82.38 686 GLU A C 1
ATOM 5501 O O . GLU A 1 686 ? 15.143 14.674 -32.801 1.00 82.38 686 GLU A O 1
ATOM 5506 N N . ASN A 1 687 ? 17.251 14.277 -32.125 1.00 82.38 687 ASN A N 1
ATOM 5507 C CA . ASN A 1 687 ? 17.535 13.137 -32.994 1.00 82.38 687 ASN A CA 1
ATOM 5508 C C . ASN A 1 687 ? 17.046 11.790 -32.433 1.00 82.38 687 ASN A C 1
ATOM 5510 O O . ASN A 1 687 ? 17.283 10.765 -33.068 1.00 82.38 687 ASN A O 1
ATOM 5514 N N . LYS A 1 688 ? 16.364 11.767 -31.279 1.00 84.56 688 LYS A N 1
ATOM 5515 C CA . LYS A 1 688 ? 15.878 10.550 -30.600 1.00 84.56 688 LYS A CA 1
ATOM 5516 C C . LYS A 1 688 ? 16.970 9.502 -30.288 1.00 84.56 688 LYS A C 1
ATOM 5518 O O . LYS A 1 688 ? 16.687 8.312 -30.382 1.00 84.56 688 LYS A O 1
ATOM 5523 N N . ILE A 1 689 ? 18.195 9.932 -29.964 1.00 87.44 689 ILE A N 1
ATOM 5524 C CA . ILE A 1 689 ? 19.359 9.072 -29.635 1.00 87.44 689 ILE A CA 1
ATOM 5525 C C . ILE A 1 689 ? 19.418 8.732 -28.144 1.00 87.44 689 ILE A C 1
ATOM 5527 O O . ILE A 1 689 ? 19.167 9.651 -27.327 1.00 87.44 689 ILE A O 1
#

pLDDT: mean 78.47, std 16.74, range [31.56, 98.44]

Foldseek 3Di:
DVVVVVVVCVLDPVVVVVVLVVLVVVLVVLVVVLVVVVVVLVVVVVVLVVVVVPDPDPDDPVSVVVVVVSVVVVVVSVVVVVVSVVSVVVSVVVVVVSVVVVVVVVVVVVVVVPPDDDDDPDDPQADAAAAPPDPDGADAPDGHPDDDGGHHPDDAADADFALDPPGGAFARDHPDDDDGGHHPDFAFAQDAAPVRDGFPDGDDNPDDDPHGDDPQQFAPDAAPQDRDGACHRGNPCQVVFDWDWDDDPNDIDIDGGRFAQDKGFAQAWFPDPAFLDKDKDWDKDWDAAPVGDIDIFIAIDMDTDTHFARDIDHGPDPDDPPPVDTRHHPRPFHFDPDADPFQGFGFRHTHPDDFFGEGQWGFGDPDWDKDLDLFDWDWDDDLPDDPSRIDIHFAQDDRRRDTQARVLLSQWAQAWDKDFQPDDCSQVCNVPPQLFKDFDPGFMDNHRNDTDPTTIMTGQQVSVSVVNRHDRNYDPVRSVRRQQDPDFDPVQPVCPSPPPVAGFAFPHGRRDDDDGDGPHPDDAQDLVLAQAAEEEEQEEQAPVCVVVLVVVLVVVLVVLVVVVVVVVVVPSPRHDYWYKYKYAYADDPDDDPDRIDIDATDHSVVVNVVSVPRHRDHYDDQAGQQLVSLLVVLPHPDDPNYQYHYHYYDDGHFAECVTDDDPDGPRHHGDPVPRDPVVSVVSCVVVND

Radius of gyration: 48.61 Å; chains: 1; bounding box: 107×66×147 Å